Protein AF-A0A6A7KHV7-F1 (afdb_monomer_lite)

pLDDT: mean 88.03, std 18.96, range [23.98, 98.94]

Secondary structure (DSSP, 8-state):
------SSHHHHHHHHHHHHHHHIIIIIHHHHHHHHHHHHHHHHHHHHTT-B-GGGHHHHHHHHHHHHHHHHHHHHHHHHHHHHTTT-THHHHHHHHHHHHHHHHHHHHHHHHHHHHHHHHHHHHHHHHHHHHHTS-----------------------------------PBPPEEEEE-SS--SS-TTTSHHHHHHIIIII--EEEEESS----HHHHTT-SEEEEPPPSSPPPHHHHHHHHHHHHTT-EEEEE---TTT--HHHHHHHHGGGTEEE-SEEEE-SSSBSSSTTSBEE-EE-TTSGGGTT--TT--EE--S--EEE-TT-EEEEE--TT-EEEETTS-EEE-TTS--EEEEEEEETTEEEEEES-SGGGS-TTTTHHHHHHHHHHHHHHHHHHT--

Sequence (407 aa):
MSTKVIEHPRIVINYLLKFYDFRYTMSLRPEFEEQYAQYSEILSELQSYGVDFGSIEDKINEINENVEQIEEYYSKYLEQKSVYWTKYPLVPMANIRKAYFLTKETEEKIKEILPILNATLQEVRELIAQQANQTLPSGNETTPGPSNVTQPSNQTMNQTTTVTENQTQIIVKVVRVLIDASHDQYYNDQRLSGLMTRIKDELGWLVDVNHQESLSKELLSKYDVLIITNPGEDITEQEAQAVKEWVREGGGLLITGDWYRYVYYKSLNRITEEFGIKFNPDELMDDDKNTGRSYFPLIGEFNFDHPATRFLNEDSQLYYNGGTLDISGNAVWIVRGYPTSYAVDSSGKVTKEKGSKPVVAAAVEVENGRIVAYGSSKSLSDDYYGKYIESNWPFLKGVLLWLAGEI

Radius of gyration: 29.19 Å; chains: 1; bounding box: 95×39×86 Å

Foldseek 3Di:
DDDDDDPPVVVVLLVLLVVLCCCCVVPLVVVLVVLVVLLVVLVVVCVVLQADQQLCVVLVVLLVVLVVLLCVLVVQLVVCVVVPSPPPSNNSSVSSVSSRVSSVVSSVSSVQCVLLSVVLSVVSVVVVVVVVVVPDDPDDDDDDDDDDDDDDDDDDDDDPPPPDDPSPRDHDYAAEEEEEQQQVAPCACVFLVVVQCCCCPVVVHHYDYDHHDQQALVVLSSHQEYEAEFGQHARDLRNLVSLLVSQLVAHFYEYEAAELVRGPQVRVCSNPVVQFKGWDSKKKFAPPAADPGRQFGKWQDFDCVAQLCVLPDNPAIATDHFTFMGGDDQKDAGTFHDLRMWMAHPVRDTPGDRRRRTGQWIKGRRNNFIYIYGGGSSLSGCPPVNRSNVSCVSSVVSSVCVRSVVD

Structure (mmCIF, N/CA/C/O backbone):
data_AF-A0A6A7KHV7-F1
#
_entry.id   AF-A0A6A7KHV7-F1
#
loop_
_atom_site.group_PDB
_atom_site.id
_atom_site.type_symbol
_atom_site.label_atom_id
_atom_site.label_alt_id
_atom_site.label_comp_id
_atom_site.label_asym_id
_atom_site.label_entity_id
_atom_site.label_seq_id
_atom_site.pdbx_PDB_ins_code
_atom_site.Cartn_x
_atom_site.Cartn_y
_atom_site.Cartn_z
_atom_site.occupancy
_atom_site.B_iso_or_equiv
_atom_site.auth_seq_id
_atom_site.auth_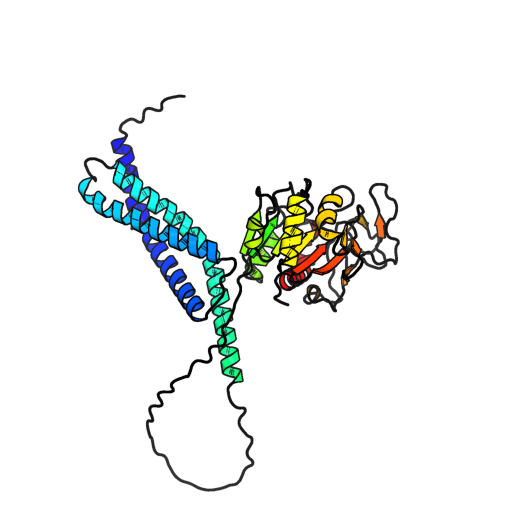comp_id
_atom_site.auth_asym_id
_atom_site.auth_atom_id
_atom_site.pdbx_PDB_model_num
ATOM 1 N N . MET A 1 1 ? 16.510 5.386 42.713 1.00 46.06 1 MET A N 1
ATOM 2 C CA . MET A 1 1 ? 15.169 5.938 42.421 1.00 46.06 1 MET A CA 1
ATOM 3 C C . MET A 1 1 ? 14.902 7.063 43.405 1.00 46.06 1 MET A C 1
ATOM 5 O O . MET A 1 1 ? 14.974 6.822 44.600 1.00 46.06 1 MET A O 1
ATOM 9 N N . SER A 1 2 ? 14.697 8.287 42.921 1.00 53.22 2 SER A N 1
ATOM 10 C CA . SER A 1 2 ? 14.332 9.434 43.761 1.00 53.22 2 SER A CA 1
ATOM 11 C C . SER A 1 2 ? 12.829 9.374 44.036 1.00 53.22 2 SER A C 1
ATOM 13 O O . SER A 1 2 ? 12.028 9.449 43.104 1.00 53.22 2 SER A O 1
ATOM 15 N N . THR A 1 3 ? 12.436 9.176 45.293 1.00 59.12 3 THR A N 1
ATOM 16 C CA . THR A 1 3 ? 11.028 9.177 45.703 1.00 59.12 3 THR A CA 1
ATOM 17 C C . THR A 1 3 ? 10.525 10.619 45.685 1.00 59.12 3 THR A C 1
ATOM 19 O O . THR A 1 3 ? 10.824 11.403 46.583 1.00 59.12 3 THR A O 1
ATOM 22 N N . LYS A 1 4 ? 9.784 10.997 44.640 1.00 66.88 4 LYS A N 1
ATOM 23 C CA . LYS A 1 4 ? 9.174 12.327 44.539 1.00 66.88 4 LYS A CA 1
ATOM 24 C C . LYS A 1 4 ? 8.017 12.418 45.537 1.00 66.88 4 LYS A C 1
ATOM 26 O O . LYS A 1 4 ? 6.949 11.857 45.306 1.00 66.88 4 LYS A O 1
ATOM 31 N N . VAL A 1 5 ? 8.235 13.107 46.654 1.00 67.94 5 VAL A N 1
ATOM 32 C CA . VAL A 1 5 ? 7.174 13.415 47.620 1.00 67.94 5 VAL A CA 1
ATOM 33 C C . VAL A 1 5 ? 6.237 14.437 46.977 1.00 67.94 5 VAL A C 1
ATOM 35 O O . VAL A 1 5 ? 6.648 15.550 46.657 1.00 67.94 5 VAL A O 1
ATOM 38 N N . ILE A 1 6 ? 4.985 14.047 46.740 1.00 61.78 6 ILE A N 1
ATOM 39 C CA . ILE A 1 6 ? 3.932 14.974 46.319 1.00 61.78 6 ILE A CA 1
ATOM 40 C C . ILE A 1 6 ? 3.310 15.534 47.593 1.00 61.78 6 ILE A C 1
ATOM 42 O O . ILE A 1 6 ? 2.591 14.818 48.292 1.00 61.78 6 ILE A O 1
ATOM 46 N N . GLU A 1 7 ? 3.585 16.798 47.909 1.00 64.69 7 GLU A N 1
ATOM 47 C CA . GLU A 1 7 ? 2.869 17.480 48.984 1.00 64.69 7 GLU A CA 1
ATOM 48 C C . GLU A 1 7 ? 1.381 17.609 48.620 1.00 64.69 7 GLU A C 1
ATOM 50 O O . GLU A 1 7 ? 1.015 17.917 47.487 1.00 64.69 7 GLU A O 1
ATOM 55 N N . HIS A 1 8 ? 0.504 17.327 49.585 1.00 74.81 8 HIS A N 1
ATOM 56 C CA . HIS A 1 8 ? -0.955 17.396 49.438 1.00 74.81 8 HIS A CA 1
ATOM 57 C C . HIS A 1 8 ? -1.553 16.581 48.263 1.00 74.81 8 HIS A C 1
ATOM 59 O O . HIS A 1 8 ? -2.331 17.119 47.467 1.00 74.81 8 HIS A O 1
ATOM 65 N N . PRO A 1 9 ? -1.316 15.256 48.179 1.00 78.25 9 PRO A N 1
ATOM 66 C CA . PRO A 1 9 ? -1.773 14.421 47.058 1.00 78.25 9 PRO A CA 1
ATOM 67 C C . PRO A 1 9 ? -3.292 14.486 46.847 1.00 78.25 9 PRO A C 1
ATOM 69 O O . PRO A 1 9 ? -3.781 14.463 45.723 1.00 78.25 9 PRO A O 1
ATOM 72 N N . ARG A 1 10 ? -4.062 14.660 47.925 1.00 79.44 10 ARG A N 1
ATOM 73 C CA . ARG A 1 10 ? -5.518 14.835 47.861 1.00 79.44 10 ARG A CA 1
ATOM 74 C C . ARG A 1 10 ? -5.942 16.128 47.160 1.00 79.44 10 ARG A C 1
ATOM 76 O O . ARG A 1 10 ? -6.943 16.118 46.452 1.00 79.44 10 ARG A O 1
ATOM 83 N N . ILE A 1 11 ? -5.205 17.223 47.354 1.00 82.44 11 ILE A N 1
ATOM 84 C CA . ILE A 1 11 ? -5.472 18.499 46.678 1.00 82.44 11 ILE A CA 1
ATOM 85 C C . ILE A 1 11 ? -5.229 18.330 45.178 1.00 82.44 11 ILE A C 1
ATOM 87 O O . ILE A 1 11 ? -6.095 18.680 44.381 1.00 82.44 11 ILE A O 1
ATOM 91 N N . VAL A 1 12 ? -4.108 17.708 44.803 1.00 84.62 12 VAL A N 1
ATOM 92 C CA . VAL A 1 12 ? -3.784 17.401 43.402 1.00 84.62 12 VAL A CA 1
ATOM 93 C C . VAL A 1 12 ? -4.875 16.540 42.759 1.00 84.62 12 VAL A C 1
ATOM 95 O O . VAL A 1 12 ? -5.385 16.891 41.698 1.00 84.62 12 VAL A O 1
ATOM 98 N N . ILE A 1 13 ? -5.300 15.457 43.419 1.00 86.81 13 ILE A N 1
ATOM 99 C CA . ILE A 1 13 ? -6.356 14.573 42.900 1.00 86.81 13 ILE A CA 1
ATOM 100 C C . ILE A 1 13 ? -7.691 15.321 42.765 1.00 86.81 13 ILE A C 1
ATOM 102 O O . ILE A 1 13 ? -8.386 15.133 41.773 1.00 86.81 13 ILE A O 1
ATOM 106 N N . ASN A 1 14 ? -8.042 16.200 43.710 1.00 86.44 14 ASN A N 1
ATOM 107 C CA . ASN A 1 14 ? -9.240 17.040 43.605 1.00 86.44 14 ASN A CA 1
ATOM 108 C C . ASN A 1 14 ? -9.188 17.989 42.400 1.00 86.44 14 ASN A C 1
ATOM 110 O O . ASN A 1 14 ? -10.200 18.171 41.726 1.00 86.44 14 ASN A O 1
ATOM 114 N N . TYR A 1 15 ? -8.032 18.597 42.120 1.00 88.25 15 TYR A N 1
ATOM 115 C CA . TYR A 1 15 ? -7.867 19.433 40.930 1.00 88.25 15 TYR A CA 1
ATOM 116 C C . TYR A 1 15 ? -8.007 18.618 39.648 1.00 88.25 15 TYR A C 1
ATOM 118 O O . TYR A 1 15 ? -8.733 19.036 38.752 1.00 88.25 15 TYR A O 1
ATOM 126 N N . LEU A 1 16 ? -7.381 17.441 39.580 1.00 90.75 16 LEU A N 1
ATOM 127 C CA . LEU A 1 16 ? -7.505 16.543 38.430 1.00 90.75 16 LEU A CA 1
ATOM 128 C C . LEU A 1 16 ? -8.948 16.074 38.226 1.00 90.75 16 LEU A C 1
ATOM 130 O O . LEU A 1 16 ? -9.434 16.094 37.103 1.00 90.75 16 LEU A O 1
ATOM 134 N N . LEU A 1 17 ? -9.650 15.709 39.302 1.00 91.06 17 LEU A N 1
ATOM 135 C CA . LEU A 1 17 ? -11.061 15.330 39.258 1.00 91.06 17 LEU A CA 1
ATOM 136 C C . LEU A 1 17 ? -11.915 16.433 38.625 1.00 91.06 17 LEU A C 1
ATOM 138 O O . LEU A 1 17 ? -12.673 16.155 37.703 1.00 91.06 17 LEU A O 1
ATOM 142 N N . LYS A 1 18 ? -11.764 17.681 39.088 1.00 89.81 18 LYS A N 1
ATOM 143 C CA . LYS A 1 18 ? -12.483 18.840 38.533 1.00 89.81 18 LYS A CA 1
ATOM 144 C C . LYS A 1 18 ? -12.080 19.132 37.092 1.00 89.81 18 LYS A C 1
ATOM 146 O O . LYS A 1 18 ? -12.934 19.469 36.283 1.00 89.81 18 LYS A O 1
ATOM 151 N N . PHE A 1 19 ? -10.791 19.012 36.783 1.00 93.19 19 PHE A N 1
ATOM 152 C CA . PHE A 1 19 ? -10.266 19.223 35.441 1.00 93.19 19 PHE A CA 1
ATOM 153 C C . PHE A 1 19 ? -10.886 18.238 34.447 1.00 93.19 19 PHE A C 1
ATOM 155 O O . PHE A 1 19 ? -11.459 18.671 33.453 1.00 93.19 19 PHE A O 1
ATOM 162 N N . TYR A 1 20 ? -10.816 16.933 34.726 1.00 95.19 20 TYR A N 1
ATOM 163 C CA . TYR A 1 20 ? -11.371 15.919 33.832 1.00 95.19 20 TYR A CA 1
ATOM 164 C C . TYR A 1 20 ? -12.895 15.970 33.790 1.00 95.19 20 TYR A C 1
ATOM 166 O O . TYR A 1 20 ? -13.440 15.890 32.702 1.00 95.19 20 TYR A O 1
ATOM 174 N N . ASP A 1 21 ? -13.580 16.182 34.919 1.00 93.81 21 ASP A N 1
ATOM 175 C CA . ASP A 1 21 ? -15.037 16.372 34.931 1.00 93.81 21 ASP A CA 1
ATOM 176 C C . ASP A 1 21 ? -15.464 17.508 34.002 1.00 93.81 21 ASP A C 1
ATOM 178 O O . ASP A 1 21 ? -16.264 17.296 33.097 1.00 93.81 21 ASP A O 1
ATOM 182 N N . PHE A 1 22 ? -14.879 18.695 34.175 1.00 94.56 22 PHE A N 1
ATOM 183 C CA . PHE A 1 22 ? -15.206 19.853 33.354 1.00 94.56 22 PHE A CA 1
ATOM 184 C C . PHE A 1 22 ? -14.883 19.607 31.877 1.00 94.56 22 PHE A C 1
ATOM 186 O O . PHE A 1 22 ? -15.733 19.818 31.020 1.00 94.56 22 PHE A O 1
ATOM 193 N N . ARG A 1 23 ? -13.671 19.131 31.560 1.00 95.75 23 ARG A N 1
ATOM 194 C CA . ARG A 1 23 ? -13.251 18.900 30.166 1.00 95.75 23 ARG A CA 1
ATOM 195 C C . ARG A 1 23 ? -14.054 17.799 29.483 1.00 95.75 23 ARG A C 1
ATOM 197 O O . ARG A 1 23 ? -14.260 17.886 28.278 1.00 95.75 23 ARG A O 1
ATOM 204 N N . TYR A 1 24 ? -14.462 16.779 30.230 1.00 96.94 24 TYR A N 1
ATOM 205 C CA . TYR A 1 24 ? -15.245 15.677 29.700 1.00 96.94 24 TYR A CA 1
ATOM 206 C C . TYR A 1 24 ? -16.698 16.092 29.485 1.00 96.94 24 TYR A C 1
ATOM 208 O O . TYR A 1 24 ? -17.196 16.010 28.374 1.00 96.94 24 TYR A O 1
ATOM 216 N N . THR A 1 25 ? -17.358 16.609 30.520 1.00 95.38 25 THR A N 1
ATOM 217 C CA . THR A 1 25 ? -18.801 16.892 30.476 1.00 95.38 25 THR A CA 1
ATOM 218 C C . THR A 1 25 ? -19.172 18.126 29.659 1.00 95.38 25 THR A C 1
ATOM 220 O O . THR A 1 25 ? -20.249 18.148 29.077 1.00 95.38 25 THR A O 1
ATOM 223 N N . MET A 1 26 ? -18.306 19.143 29.593 1.00 95.00 26 MET A N 1
ATOM 224 C CA . MET A 1 26 ? -18.624 20.407 28.913 1.00 95.00 26 MET A CA 1
ATOM 225 C C . MET A 1 26 ? -18.141 20.482 27.461 1.00 95.00 26 MET A C 1
ATOM 227 O O . MET A 1 26 ? -18.439 21.468 26.797 1.00 95.00 26 MET A O 1
ATOM 231 N N . SER A 1 27 ? -17.339 19.523 26.991 1.00 93.50 27 SER A N 1
ATOM 232 C CA . SER A 1 27 ? -16.751 19.573 25.643 1.00 93.50 27 SER A CA 1
ATOM 233 C C . SER A 1 27 ? -16.612 18.179 25.046 1.00 93.50 27 SER A C 1
ATOM 235 O O . SER A 1 27 ? -17.392 17.835 24.169 1.00 93.50 27 SER A O 1
ATOM 237 N N . LEU A 1 28 ? -15.712 17.336 25.571 1.00 96.88 28 LEU A N 1
ATOM 238 C CA . LEU A 1 28 ? -15.366 16.084 24.885 1.00 96.88 28 LEU A CA 1
ATOM 239 C C . LEU A 1 28 ? -16.559 15.130 24.721 1.00 96.88 28 LEU A C 1
ATOM 241 O O . LEU A 1 28 ? -16.731 14.561 23.654 1.00 96.88 28 LEU A O 1
ATOM 245 N N . ARG A 1 29 ? -17.373 14.932 25.764 1.00 96.31 29 ARG A N 1
ATOM 246 C CA . ARG A 1 29 ? -18.494 13.986 25.708 1.00 96.31 29 ARG A CA 1
ATOM 247 C C . ARG A 1 29 ? -19.618 14.459 24.774 1.00 96.31 29 ARG A C 1
ATOM 249 O O . ARG A 1 29 ? -19.989 13.656 23.932 1.00 96.31 29 ARG A O 1
ATOM 256 N N . PRO A 1 30 ? -20.128 15.707 24.852 1.00 97.12 30 PRO A N 1
ATOM 257 C CA . PRO A 1 30 ? -21.120 16.188 23.885 1.00 97.12 30 PRO A CA 1
ATOM 258 C C . PRO A 1 30 ? -20.649 16.109 22.427 1.00 97.12 30 PRO A C 1
ATOM 260 O O . PRO A 1 30 ? -21.399 15.654 21.572 1.00 97.12 30 PRO A O 1
ATOM 263 N N . GLU A 1 31 ? -19.400 16.508 22.153 1.00 95.50 31 GLU A N 1
ATOM 264 C CA . GLU A 1 31 ? -18.808 16.429 20.808 1.00 95.50 31 GLU A CA 1
ATOM 265 C C . GLU A 1 31 ? -18.714 14.970 20.326 1.00 95.50 31 GLU A C 1
ATOM 267 O O . GLU A 1 31 ? -19.058 14.659 19.187 1.00 95.50 31 GLU A O 1
ATOM 272 N N . PHE A 1 32 ? -18.301 14.059 21.211 1.00 96.88 32 PHE A N 1
ATOM 273 C CA . PHE A 1 32 ? -18.234 12.631 20.918 1.00 96.88 32 PHE A CA 1
ATOM 274 C C . PHE A 1 32 ? -19.614 12.001 20.691 1.00 96.88 32 PHE A C 1
ATOM 276 O O . PHE A 1 32 ? -19.767 11.213 19.766 1.00 96.88 32 PHE A O 1
ATOM 283 N N . GLU A 1 33 ? -20.620 12.339 21.503 1.00 96.19 33 GLU A N 1
ATOM 284 C CA . GLU A 1 33 ? -21.989 11.820 21.361 1.00 96.19 33 GLU A CA 1
ATOM 285 C C . GLU A 1 33 ? -22.597 12.209 20.002 1.00 96.19 33 GLU A C 1
ATOM 287 O O . GLU A 1 33 ? -23.237 11.377 19.362 1.00 96.19 33 GLU A O 1
ATOM 292 N N . GLU A 1 34 ? -22.349 13.434 19.527 1.00 95.12 34 GLU A N 1
ATOM 293 C CA . GLU A 1 34 ? -22.770 13.888 18.195 1.00 95.12 34 GLU A CA 1
ATOM 294 C C . GLU A 1 34 ? -22.072 13.100 17.075 1.00 95.12 34 GLU A C 1
ATOM 296 O O . GLU A 1 34 ? -22.736 12.557 16.188 1.00 95.12 34 GLU A O 1
ATOM 301 N N . GLN A 1 35 ? -20.741 12.974 17.138 1.00 94.44 35 GLN A N 1
ATOM 302 C CA . GLN A 1 35 ? -19.969 12.222 16.142 1.00 94.44 35 GLN A CA 1
ATOM 303 C C . GLN A 1 35 ? -20.341 10.733 16.120 1.00 94.44 35 GLN A C 1
ATOM 305 O O . GLN A 1 35 ? -20.496 10.144 15.049 1.00 94.44 35 GLN A O 1
ATOM 310 N N . TYR A 1 36 ? -20.510 10.117 17.292 1.00 96.06 36 TYR A N 1
ATOM 311 C CA . TYR A 1 36 ? -20.884 8.711 17.409 1.00 96.06 36 TYR A CA 1
ATOM 312 C C . TYR A 1 36 ? -22.307 8.454 16.908 1.00 96.06 36 TYR A C 1
ATOM 314 O O . TYR A 1 36 ? -22.550 7.417 16.291 1.00 96.06 36 TYR A O 1
ATOM 322 N N . ALA A 1 37 ? -23.240 9.391 17.112 1.00 95.88 37 ALA A N 1
ATOM 323 C CA . ALA A 1 37 ? -24.587 9.292 16.554 1.00 95.88 37 ALA A CA 1
ATOM 324 C C . ALA A 1 37 ? -24.560 9.293 15.018 1.00 95.88 37 ALA A C 1
ATOM 326 O O . ALA A 1 37 ? -25.161 8.411 14.407 1.00 95.88 37 ALA A O 1
ATOM 327 N N . GLN A 1 38 ? -23.804 10.213 14.404 1.00 94.81 38 GLN A N 1
ATOM 328 C CA . GLN A 1 38 ? -23.631 10.255 12.948 1.00 94.81 38 GLN A CA 1
ATOM 329 C C . GLN A 1 38 ? -23.011 8.954 12.416 1.00 94.81 38 GLN A C 1
ATOM 331 O O . GLN A 1 38 ? -23.508 8.369 11.455 1.00 94.81 38 GLN A O 1
ATOM 336 N N . TYR A 1 39 ? -21.935 8.491 13.054 1.00 95.44 39 TYR A N 1
ATOM 337 C CA . TYR A 1 39 ? -21.284 7.223 12.730 1.00 95.44 39 TYR A CA 1
ATOM 338 C C . TYR A 1 39 ? -22.258 6.039 12.801 1.00 95.44 39 TYR A C 1
ATOM 340 O O . TYR A 1 39 ? -22.355 5.259 11.855 1.00 95.44 39 TYR A O 1
ATOM 348 N N . SER A 1 40 ? -23.009 5.934 13.898 1.00 94.69 40 SER A N 1
ATOM 349 C CA . SER A 1 40 ? -23.924 4.818 14.153 1.00 94.69 40 SER A CA 1
ATOM 350 C C . SER A 1 40 ? -25.098 4.796 13.175 1.00 94.69 40 SER A C 1
ATOM 352 O O . SER A 1 40 ? -25.530 3.719 12.763 1.00 94.69 40 SER A O 1
ATOM 354 N N . GLU A 1 41 ? -25.607 5.968 12.785 1.00 95.81 41 GLU A N 1
ATOM 355 C CA . GLU A 1 41 ? -26.675 6.099 11.789 1.00 95.81 41 GLU A CA 1
ATOM 356 C C . GLU A 1 41 ? -26.218 5.586 10.418 1.00 95.81 41 GLU A C 1
ATOM 358 O O . GLU A 1 41 ? -26.876 4.724 9.835 1.00 95.81 41 GLU A O 1
ATOM 363 N N . ILE A 1 42 ? -25.052 6.040 9.946 1.00 93.81 42 ILE A N 1
ATOM 364 C CA . ILE A 1 42 ? -24.484 5.609 8.661 1.00 93.81 42 ILE A CA 1
ATOM 365 C C . ILE A 1 42 ? -24.188 4.108 8.676 1.00 93.81 42 ILE A C 1
ATOM 367 O O . ILE A 1 42 ? -24.537 3.404 7.729 1.00 93.81 42 ILE A O 1
ATOM 371 N N . LEU A 1 43 ? -23.564 3.609 9.748 1.00 92.00 43 LEU A N 1
ATOM 372 C CA . LEU A 1 43 ? -23.238 2.191 9.879 1.00 92.00 43 LEU A CA 1
ATOM 373 C C . LEU A 1 43 ? -24.503 1.323 9.828 1.00 92.00 43 LEU A C 1
ATOM 375 O O . LEU A 1 43 ? -24.534 0.328 9.105 1.00 92.00 43 LEU A O 1
ATOM 379 N N . SER A 1 44 ? -25.558 1.730 10.539 1.00 92.19 44 SER A N 1
ATOM 380 C CA . SER A 1 44 ? -26.844 1.022 10.539 1.00 92.19 44 SER A CA 1
ATOM 381 C C . SER A 1 44 ? -27.499 1.028 9.156 1.00 92.19 44 SER A C 1
ATOM 383 O O . SER A 1 44 ? -28.067 0.020 8.734 1.00 92.19 44 SER A O 1
ATOM 385 N N . GLU A 1 45 ? -27.411 2.144 8.425 1.00 91.94 45 GLU A N 1
ATOM 386 C CA . GLU A 1 45 ? -27.940 2.233 7.062 1.00 91.94 45 GLU A CA 1
ATOM 387 C C . GLU A 1 45 ? -27.173 1.303 6.108 1.00 91.94 45 GLU A C 1
ATOM 389 O O . GLU A 1 45 ? -27.790 0.525 5.383 1.00 91.94 45 GLU A O 1
ATOM 394 N N . LEU A 1 46 ? -25.839 1.298 6.157 1.00 88.56 46 LEU A N 1
ATOM 395 C CA . LEU A 1 46 ? -25.003 0.394 5.357 1.00 88.56 46 LEU A CA 1
ATOM 396 C C . LEU A 1 46 ? -25.271 -1.084 5.671 1.00 88.56 46 LEU A C 1
ATOM 398 O O . LEU A 1 46 ? -25.430 -1.893 4.755 1.00 88.56 46 LEU A O 1
ATOM 402 N N . GLN A 1 47 ? -25.395 -1.432 6.955 1.00 88.06 47 GLN A N 1
ATOM 403 C CA . GLN A 1 47 ? -25.780 -2.777 7.394 1.00 88.06 47 GLN A CA 1
ATOM 404 C C . GLN A 1 47 ? -27.139 -3.191 6.821 1.00 88.06 47 GLN A C 1
ATOM 406 O O . GLN A 1 47 ? -27.310 -4.340 6.414 1.00 88.06 47 GLN A O 1
ATOM 411 N N . SER A 1 48 ? -28.091 -2.255 6.725 1.00 87.19 48 SER A N 1
ATOM 412 C CA . SER A 1 48 ? -29.406 -2.520 6.129 1.00 87.19 48 SER A CA 1
ATOM 413 C C . SER A 1 48 ? -29.352 -2.828 4.627 1.00 87.19 48 SER A C 1
ATOM 415 O O . SER A 1 48 ? -30.249 -3.494 4.114 1.00 87.19 48 SER A O 1
ATOM 417 N N . TYR A 1 49 ? -28.287 -2.407 3.933 1.00 85.31 49 TYR A N 1
ATOM 418 C CA . TYR A 1 49 ? -28.034 -2.744 2.529 1.00 85.31 49 TYR A CA 1
ATOM 419 C C . TYR A 1 49 ? -27.210 -4.032 2.342 1.00 85.31 49 TYR A C 1
ATOM 421 O O . TYR A 1 49 ? -27.007 -4.466 1.207 1.00 85.31 49 TYR A O 1
ATOM 429 N N . GLY A 1 50 ? -26.761 -4.668 3.432 1.00 77.94 50 GLY A N 1
ATOM 430 C CA . GLY A 1 50 ? -25.968 -5.899 3.385 1.00 77.94 50 GLY A CA 1
ATOM 431 C C . GLY A 1 50 ? -24.523 -5.695 2.922 1.00 77.94 50 GLY A C 1
ATOM 432 O O . GLY A 1 50 ? -23.949 -6.618 2.342 1.00 77.94 50 GLY A O 1
ATOM 433 N N . VAL A 1 51 ? -23.973 -4.499 3.161 1.00 79.56 51 VAL A N 1
ATOM 434 C CA . VAL A 1 51 ? -22.584 -4.127 2.853 1.00 79.56 51 VAL A CA 1
ATOM 435 C C . VAL A 1 51 ? -21.610 -5.007 3.637 1.00 79.56 51 VAL A C 1
ATOM 437 O O . VAL A 1 51 ? -21.794 -5.226 4.835 1.00 79.56 51 VAL A O 1
ATOM 440 N N . ASP A 1 52 ? -20.572 -5.500 2.959 1.00 77.44 52 ASP A N 1
ATOM 441 C CA . ASP A 1 52 ? -19.494 -6.269 3.578 1.00 77.44 52 ASP A CA 1
ATOM 442 C C . ASP A 1 52 ? -18.377 -5.320 4.012 1.00 77.44 52 ASP A C 1
ATOM 444 O O . ASP A 1 52 ? -17.573 -4.847 3.207 1.00 77.44 52 ASP A O 1
ATOM 448 N N . PHE A 1 53 ? -18.318 -5.038 5.311 1.00 75.44 53 PHE A N 1
ATOM 449 C CA . PHE A 1 53 ? -17.275 -4.185 5.869 1.00 75.44 53 PHE A CA 1
ATOM 450 C C . PHE A 1 53 ? -15.889 -4.837 5.814 1.00 75.44 53 PHE A C 1
ATOM 452 O O . PHE A 1 53 ? -14.901 -4.129 5.995 1.00 75.44 53 PHE A O 1
ATOM 459 N N . GLY A 1 54 ? -15.793 -6.144 5.533 1.00 72.62 54 GLY A N 1
ATOM 460 C CA . GLY A 1 54 ? -14.550 -6.860 5.262 1.00 72.62 54 GLY A CA 1
ATOM 461 C C . GLY A 1 54 ? -13.402 -6.457 6.187 1.00 72.62 54 GLY A C 1
ATOM 462 O O . GLY A 1 54 ? -13.359 -6.811 7.364 1.00 72.62 54 GLY A O 1
ATOM 463 N N . SER A 1 55 ? -12.466 -5.686 5.639 1.00 63.94 55 SER A N 1
ATOM 464 C CA . SER A 1 55 ? -11.212 -5.285 6.277 1.00 63.94 55 SER A CA 1
ATOM 465 C C . SER A 1 55 ? -11.330 -4.174 7.341 1.00 63.94 55 SER A C 1
ATOM 467 O O . SER A 1 55 ? -10.322 -3.875 7.988 1.00 63.94 55 SER A O 1
ATOM 469 N N . ILE A 1 56 ? -12.512 -3.563 7.537 1.00 76.56 56 ILE A N 1
ATOM 470 C CA . ILE A 1 56 ? -12.763 -2.520 8.563 1.00 76.56 56 ILE A CA 1
ATOM 471 C C . ILE A 1 56 ? -13.617 -3.002 9.738 1.00 76.56 56 ILE A C 1
ATOM 473 O O . ILE A 1 56 ? -13.844 -2.254 10.692 1.00 76.56 56 ILE A O 1
ATOM 477 N N . GLU A 1 57 ? -14.077 -4.251 9.681 1.00 83.88 57 GLU A N 1
ATOM 478 C CA . GLU A 1 57 ? -14.890 -4.887 10.719 1.00 83.88 57 GLU A CA 1
ATOM 479 C C . GLU A 1 57 ? -14.159 -4.901 12.077 1.00 83.88 57 GLU A C 1
ATOM 481 O O . GLU A 1 57 ? -14.771 -4.721 13.128 1.00 83.88 57 GLU A O 1
ATOM 486 N N . ASP A 1 58 ? -12.829 -5.039 12.079 1.00 84.75 58 ASP A N 1
ATOM 487 C CA . ASP A 1 58 ? -12.002 -4.968 13.288 1.00 84.75 58 ASP A CA 1
ATOM 488 C C . ASP A 1 58 ? -12.057 -3.582 13.953 1.00 84.75 58 ASP A C 1
ATOM 490 O O . ASP A 1 58 ? -12.272 -3.496 15.163 1.00 84.75 58 ASP A O 1
ATOM 494 N N . LYS A 1 59 ? -11.936 -2.498 13.174 1.00 87.62 59 LYS A N 1
ATOM 495 C CA . LYS A 1 59 ? -12.045 -1.116 13.673 1.00 87.62 59 LYS A CA 1
ATOM 496 C C . LYS A 1 59 ? -13.452 -0.818 14.194 1.00 87.62 59 LYS A C 1
ATOM 498 O O . LYS A 1 59 ? -13.586 -0.168 15.229 1.00 87.62 59 LYS A O 1
ATOM 503 N N . ILE A 1 60 ? -14.491 -1.304 13.510 1.00 90.88 60 ILE A N 1
ATOM 504 C CA . ILE A 1 60 ? -15.889 -1.174 13.955 1.00 90.88 60 ILE A CA 1
ATOM 505 C C . ILE A 1 60 ? -16.079 -1.867 15.310 1.00 90.88 60 ILE A C 1
ATOM 507 O O . ILE A 1 60 ? -16.620 -1.266 16.241 1.00 90.88 60 ILE A O 1
ATOM 511 N N . ASN A 1 61 ? -15.591 -3.103 15.442 1.00 91.88 61 ASN A N 1
ATOM 512 C CA . ASN A 1 61 ? -15.670 -3.865 16.686 1.00 91.88 61 ASN A CA 1
ATOM 513 C C . ASN A 1 61 ? -14.901 -3.186 17.824 1.00 91.88 61 ASN A C 1
ATOM 515 O O . ASN A 1 61 ? -15.441 -3.038 18.917 1.00 91.88 61 ASN A O 1
ATOM 519 N N . GLU A 1 62 ? -13.695 -2.684 17.561 1.00 93.62 62 GLU A N 1
ATOM 520 C CA . GLU A 1 62 ? -12.902 -1.956 18.555 1.00 93.62 62 GLU A CA 1
ATOM 521 C C . GLU A 1 62 ? -13.598 -0.663 19.022 1.00 93.62 62 GLU A C 1
ATOM 523 O O . GLU A 1 62 ? -13.595 -0.347 20.213 1.00 93.62 62 GLU A O 1
ATOM 528 N N . ILE A 1 63 ? -14.243 0.081 18.114 1.00 96.44 63 ILE A N 1
ATOM 529 C CA . ILE A 1 63 ? -15.047 1.259 18.478 1.00 96.44 63 ILE A CA 1
ATOM 530 C C . ILE A 1 63 ? -16.208 0.853 19.388 1.00 96.44 63 ILE A C 1
ATOM 532 O O . ILE A 1 63 ? -16.425 1.501 20.413 1.00 96.44 63 ILE A O 1
ATOM 536 N N . ASN A 1 64 ? -16.928 -0.218 19.050 1.00 94.88 64 ASN A N 1
ATOM 537 C CA . ASN A 1 64 ? -18.052 -0.706 19.851 1.00 94.88 64 ASN A CA 1
ATOM 538 C C . ASN A 1 64 ? -17.598 -1.130 21.260 1.00 94.88 64 ASN A C 1
ATOM 540 O O . ASN A 1 64 ? -18.170 -0.674 22.251 1.00 94.88 64 ASN A O 1
ATOM 544 N N . GLU A 1 65 ? -16.519 -1.911 21.364 1.00 96.69 65 GLU A N 1
ATOM 545 C CA . GLU A 1 65 ? -15.925 -2.320 22.645 1.00 96.69 65 GLU A CA 1
ATOM 546 C C . GLU A 1 65 ? -15.456 -1.119 23.481 1.00 96.69 65 GLU A C 1
ATOM 548 O O . GLU A 1 65 ? -15.626 -1.082 24.707 1.00 96.69 65 GLU A O 1
ATOM 553 N N . ASN A 1 66 ? -14.868 -0.107 22.838 1.00 97.94 66 ASN A N 1
ATOM 554 C CA . ASN A 1 66 ? -14.434 1.100 23.528 1.00 97.94 66 ASN A CA 1
ATOM 555 C C . ASN A 1 66 ? -15.618 1.918 24.050 1.00 97.94 66 ASN A C 1
ATOM 557 O O . ASN A 1 66 ? -15.552 2.416 25.175 1.00 97.94 66 ASN A O 1
ATOM 561 N N . VAL A 1 67 ? -16.702 2.043 23.279 1.00 97.56 67 VAL A N 1
ATOM 562 C CA . VAL A 1 67 ? -17.926 2.749 23.697 1.00 97.56 67 VAL A CA 1
ATOM 563 C C . VAL A 1 67 ? -18.548 2.087 24.924 1.00 97.56 67 VAL A C 1
ATOM 565 O O . VAL A 1 67 ? -18.867 2.783 25.890 1.00 97.56 67 VAL A O 1
ATOM 568 N N . GLU A 1 68 ? -18.639 0.755 24.950 1.00 97.50 68 GLU A N 1
ATOM 569 C CA . GLU A 1 68 ? -19.125 0.019 26.125 1.00 97.50 68 GLU A CA 1
ATOM 570 C C . GLU A 1 68 ? -18.286 0.328 27.376 1.00 97.50 68 GLU A C 1
ATOM 572 O O . GLU A 1 68 ? -18.824 0.654 28.441 1.00 97.50 68 GLU A O 1
ATOM 577 N N . GLN A 1 69 ? -16.957 0.312 27.243 1.00 97.94 69 GLN A N 1
ATOM 578 C CA . GLN A 1 69 ? -16.043 0.644 28.338 1.00 97.94 69 GLN A CA 1
ATOM 579 C C . GLN A 1 69 ? -16.130 2.118 28.766 1.00 97.94 69 GLN A C 1
ATOM 581 O O . GLN A 1 69 ? -16.038 2.422 29.961 1.00 97.94 69 GLN A O 1
ATOM 586 N N . ILE A 1 70 ? -16.300 3.050 27.823 1.00 98.25 70 ILE A N 1
ATOM 587 C CA . ILE A 1 70 ? -16.495 4.479 28.108 1.00 98.25 70 ILE A CA 1
ATOM 588 C C . ILE A 1 70 ? -17.730 4.665 28.991 1.00 98.25 70 ILE A C 1
ATOM 590 O O . ILE A 1 70 ? -17.635 5.319 30.038 1.00 98.25 70 ILE A O 1
ATOM 594 N N . GLU A 1 71 ? -18.856 4.056 28.617 1.00 97.88 71 GLU A N 1
ATOM 595 C CA . GLU A 1 71 ? -20.106 4.146 29.371 1.00 97.88 71 GLU A CA 1
ATOM 596 C C . GLU A 1 71 ? -20.010 3.465 30.738 1.00 97.88 71 GLU A C 1
ATOM 598 O O . GLU A 1 71 ? -20.509 4.003 31.733 1.00 97.88 71 GLU A O 1
ATOM 603 N N . GLU A 1 72 ? -19.289 2.347 30.843 1.00 97.81 72 GLU A N 1
ATOM 604 C CA . GLU A 1 72 ? -19.008 1.698 32.125 1.00 97.81 72 GLU A CA 1
ATOM 605 C C . GLU A 1 72 ? -18.210 2.621 33.064 1.00 97.81 72 GLU A C 1
ATOM 607 O O . GLU A 1 72 ? -18.581 2.827 34.230 1.00 97.81 72 GLU A O 1
ATOM 612 N N . TYR A 1 73 ? -17.113 3.211 32.575 1.00 97.56 73 TYR A N 1
ATOM 613 C CA . TYR A 1 73 ? -16.291 4.127 33.366 1.00 97.56 73 TYR A CA 1
ATOM 614 C C . TYR A 1 73 ? -17.060 5.389 33.753 1.00 97.56 73 TYR A C 1
ATOM 616 O O . TYR A 1 73 ? -16.955 5.844 34.898 1.00 97.56 73 TYR A O 1
ATOM 624 N N . TYR A 1 74 ? -17.841 5.953 32.834 1.00 96.69 74 TYR A N 1
ATOM 625 C CA . TYR A 1 74 ? -18.609 7.158 33.109 1.00 96.69 74 TYR A CA 1
ATOM 626 C C . TYR A 1 74 ? -19.756 6.903 34.095 1.00 96.69 74 TYR A C 1
ATOM 628 O O . TYR A 1 74 ? -19.937 7.682 35.034 1.00 96.69 74 TYR A O 1
ATOM 636 N N . SER A 1 75 ? -20.447 5.769 33.990 1.00 96.06 75 SER A N 1
ATOM 637 C CA . SER A 1 75 ? -21.489 5.368 34.945 1.00 96.06 75 SER A CA 1
ATOM 638 C C . SER A 1 75 ? -20.923 5.206 36.359 1.00 96.06 75 SER A C 1
ATOM 640 O O . SER A 1 75 ? -21.412 5.829 37.307 1.00 96.06 75 SER A O 1
ATOM 642 N N . LYS A 1 76 ? -19.801 4.484 36.506 1.00 94.25 76 LYS A N 1
ATOM 643 C CA . LYS A 1 76 ? -19.085 4.356 37.791 1.00 94.25 76 LYS A CA 1
ATOM 644 C C . LYS A 1 76 ? -18.644 5.707 38.348 1.00 94.25 76 LYS A C 1
ATOM 646 O O . LYS A 1 76 ? -18.626 5.910 39.563 1.00 94.25 76 LYS A O 1
ATOM 651 N N . TYR A 1 77 ? -18.253 6.637 37.478 1.00 93.88 77 TYR A N 1
ATOM 652 C CA . TYR A 1 77 ? -17.938 8.000 37.880 1.00 93.88 77 TYR A CA 1
ATOM 653 C C . TYR A 1 77 ? -19.167 8.726 38.446 1.00 93.88 77 TYR A C 1
ATOM 655 O O . TYR A 1 77 ? -19.070 9.297 39.537 1.00 93.88 77 TYR A O 1
ATOM 663 N N . LEU A 1 78 ? -20.309 8.688 37.751 1.00 92.44 78 LEU A N 1
ATOM 664 C CA . LEU A 1 78 ? -21.543 9.364 38.162 1.00 92.44 78 LEU A CA 1
ATOM 665 C C . LEU A 1 78 ? -22.046 8.874 39.527 1.00 92.44 78 LEU A C 1
ATOM 667 O O . LEU A 1 78 ? -22.359 9.699 40.388 1.00 92.44 78 LEU A O 1
ATOM 671 N N . GLU A 1 79 ? -22.029 7.560 39.767 1.00 90.50 79 GLU A N 1
ATOM 672 C CA . GLU A 1 79 ? -22.407 6.953 41.054 1.00 90.50 79 GLU A CA 1
ATOM 673 C C . GLU A 1 79 ? -2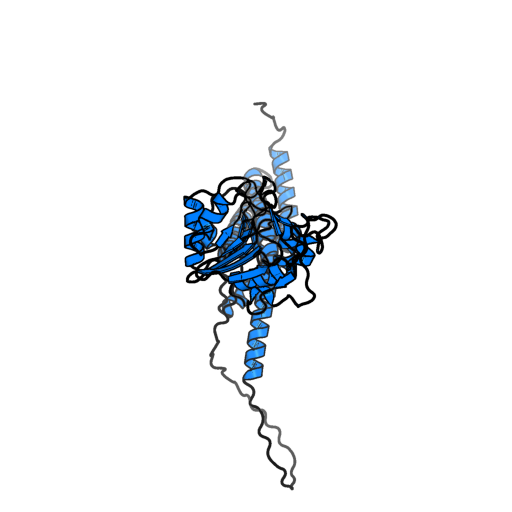1.545 7.455 42.224 1.00 90.50 79 GLU A C 1
ATOM 675 O O . GLU A 1 79 ? -22.008 7.614 43.355 1.00 90.50 79 GLU A O 1
ATOM 680 N N . GLN A 1 80 ? -20.268 7.726 41.957 1.00 86.19 80 GLN A N 1
ATOM 681 C CA . GLN A 1 80 ? -19.269 8.053 42.975 1.00 86.19 80 GLN A CA 1
ATOM 682 C C . GLN A 1 80 ? -19.072 9.561 43.157 1.00 86.19 80 GLN A C 1
ATOM 684 O O . GLN A 1 80 ? -18.569 10.003 44.198 1.00 86.19 80 GLN A O 1
ATOM 689 N N . LYS A 1 81 ? -19.461 10.368 42.163 1.00 79.06 81 LYS A N 1
ATOM 690 C CA . LYS A 1 81 ? -19.248 11.818 42.136 1.00 79.06 81 LYS A CA 1
ATOM 691 C C . LYS A 1 81 ? -19.838 12.484 43.387 1.00 79.06 81 LYS A C 1
ATOM 693 O O . LYS A 1 81 ? -19.135 13.180 44.110 1.00 79.06 81 LYS A O 1
ATOM 698 N N . SER A 1 82 ? -21.092 12.216 43.734 1.00 71.50 82 SER A N 1
ATOM 699 C CA . SER A 1 82 ? -21.750 12.857 44.889 1.00 71.50 82 SER A CA 1
ATOM 700 C C . SER A 1 82 ? -21.145 12.466 46.249 1.00 71.50 82 SER A C 1
ATOM 702 O O . SER A 1 82 ? -21.041 13.302 47.147 1.00 71.50 82 SER A O 1
ATOM 704 N N . VAL A 1 83 ? -20.693 11.217 46.397 1.00 63.22 83 VAL A N 1
ATOM 705 C CA . VAL A 1 83 ? -20.208 10.645 47.667 1.00 63.22 83 VAL A CA 1
ATOM 706 C C . VAL A 1 83 ? -18.791 11.113 48.011 1.00 63.22 83 VAL A C 1
ATOM 708 O O . VAL A 1 83 ? -18.439 11.290 49.181 1.00 63.22 83 VAL A O 1
ATOM 711 N N . TYR A 1 84 ? -17.952 11.325 46.997 1.00 58.47 84 TYR A N 1
ATOM 712 C CA . TYR A 1 84 ? -16.505 11.418 47.186 1.00 58.47 84 TYR A CA 1
ATOM 713 C C . TYR A 1 84 ? -15.882 12.772 46.847 1.00 58.47 84 TYR A C 1
ATOM 715 O O . TYR A 1 84 ? -14.693 12.953 47.125 1.00 58.47 84 TYR A O 1
ATOM 723 N N . TRP A 1 85 ? -16.670 13.742 46.365 1.00 58.84 85 TRP A N 1
ATOM 724 C CA . TRP A 1 85 ? -16.225 15.114 46.065 1.00 58.84 85 TRP A CA 1
ATOM 725 C C . TRP A 1 85 ? -15.576 15.851 47.242 1.00 58.84 85 TRP A C 1
ATOM 727 O O . TRP A 1 85 ? -14.876 16.844 47.043 1.00 58.84 85 TRP A O 1
ATOM 737 N N . THR A 1 86 ? -15.751 15.353 48.468 1.00 57.94 86 THR A N 1
ATOM 738 C CA . THR A 1 86 ? -15.133 15.928 49.662 1.00 57.94 86 THR A CA 1
ATOM 739 C C . THR A 1 86 ? -14.204 14.978 50.411 1.00 57.94 86 THR A C 1
ATOM 741 O O . THR A 1 86 ? -13.365 15.501 51.135 1.00 57.94 86 THR A O 1
ATOM 744 N N . LYS A 1 87 ? -14.257 13.637 50.251 1.00 64.50 87 LYS A N 1
ATOM 745 C CA . LYS A 1 87 ? -13.538 12.679 51.136 1.00 64.50 87 LYS A CA 1
ATOM 746 C C . LYS A 1 87 ? -12.514 11.748 50.458 1.00 64.50 87 LYS A C 1
ATOM 748 O O . LYS A 1 87 ? -11.419 11.623 51.003 1.00 64.50 87 LYS A O 1
ATOM 753 N N . TYR A 1 88 ? -12.799 11.172 49.282 1.00 72.38 88 TYR A N 1
ATOM 754 C CA . TYR A 1 88 ? -11.889 10.228 48.592 1.00 72.38 88 TYR A CA 1
ATOM 755 C C . TYR A 1 88 ? -11.909 10.399 47.059 1.00 72.38 88 TYR A C 1
ATOM 757 O O . TYR A 1 88 ? -12.446 9.557 46.343 1.00 72.38 88 TYR A O 1
ATOM 765 N N . PRO A 1 89 ? -11.295 11.464 46.518 1.00 81.25 89 PRO A N 1
ATOM 766 C CA . PRO A 1 89 ? -11.445 11.828 45.107 1.00 81.25 89 PRO A CA 1
ATOM 767 C C . PRO A 1 89 ? -10.731 10.887 44.123 1.00 81.25 89 PRO A C 1
ATOM 769 O O . PRO A 1 89 ? -10.901 11.032 42.920 1.00 81.25 89 PRO A O 1
ATOM 772 N N . LEU A 1 90 ? -9.930 9.929 44.605 1.00 85.75 90 LEU A N 1
ATOM 773 C CA . LEU A 1 90 ? -9.094 9.072 43.760 1.00 85.75 90 LEU A CA 1
ATOM 774 C C . LEU A 1 90 ? -9.909 8.159 42.839 1.00 85.75 90 LEU A C 1
ATOM 776 O O . LEU A 1 90 ? -9.598 8.074 41.656 1.00 85.75 90 LEU A O 1
ATOM 780 N N . VAL A 1 91 ? -10.939 7.498 43.372 1.00 88.44 91 VAL A N 1
ATOM 781 C CA . VAL A 1 91 ? -11.751 6.533 42.614 1.00 88.44 91 VAL A CA 1
ATOM 782 C C . VAL A 1 91 ? -12.565 7.217 41.505 1.00 88.44 91 VAL A C 1
ATOM 784 O O . VAL A 1 91 ? -12.371 6.848 40.346 1.00 88.44 91 VAL A O 1
ATOM 787 N N . PRO A 1 92 ? -13.375 8.265 41.780 1.00 91.06 92 PRO A N 1
ATOM 788 C CA . PRO A 1 92 ? -14.077 8.966 40.708 1.00 91.06 92 PRO A CA 1
ATOM 789 C C . PRO A 1 92 ? -13.103 9.625 39.722 1.00 91.06 92 PRO A C 1
ATOM 791 O O . PRO A 1 92 ? -13.378 9.626 38.527 1.00 91.06 92 PRO A O 1
ATOM 794 N N . MET A 1 93 ? -11.943 10.125 40.179 1.00 91.50 93 MET A N 1
ATOM 795 C CA . MET A 1 93 ? -10.919 10.690 39.289 1.00 91.50 93 MET A CA 1
ATOM 796 C C . MET A 1 93 ? -10.368 9.642 38.321 1.00 91.50 93 MET A C 1
ATOM 798 O O . MET A 1 93 ? -10.223 9.929 37.137 1.00 91.50 93 MET A O 1
ATOM 802 N N . ALA A 1 94 ? -10.088 8.428 38.800 1.00 92.94 94 ALA A N 1
ATOM 803 C CA . ALA A 1 94 ? -9.605 7.348 37.950 1.00 92.94 94 ALA A CA 1
ATOM 804 C C . ALA A 1 94 ? -10.630 6.982 36.866 1.00 92.94 94 ALA A C 1
ATOM 806 O O . ALA A 1 94 ? -10.254 6.873 35.703 1.00 92.94 94 ALA A O 1
ATOM 807 N N . ASN A 1 95 ? -11.909 6.858 37.230 1.00 95.38 95 ASN A N 1
ATOM 808 C CA . ASN A 1 95 ? -12.978 6.515 36.290 1.00 95.38 95 ASN A CA 1
ATOM 809 C C . ASN A 1 95 ? -13.199 7.606 35.229 1.00 95.38 95 ASN A C 1
ATOM 811 O O . ASN A 1 95 ? -13.124 7.308 34.041 1.00 95.38 95 ASN A O 1
ATOM 815 N N . ILE A 1 96 ? -13.355 8.879 35.622 1.00 95.81 96 ILE A N 1
ATOM 816 C CA . ILE A 1 96 ? -13.543 9.970 34.644 1.00 95.81 96 ILE A CA 1
ATOM 817 C C . ILE A 1 96 ? -12.321 10.157 33.744 1.00 95.81 96 ILE A C 1
ATOM 819 O O . ILE A 1 96 ? -12.456 10.478 32.569 1.00 95.81 96 ILE A O 1
ATOM 823 N N . ARG A 1 97 ? -11.113 9.925 34.273 1.00 96.25 97 ARG A N 1
ATOM 824 C CA . ARG A 1 97 ? -9.880 9.993 33.487 1.00 96.25 97 ARG A CA 1
ATOM 825 C C . ARG A 1 97 ? -9.812 8.865 32.458 1.00 96.25 97 ARG A C 1
ATOM 827 O O . ARG A 1 97 ? -9.406 9.124 31.332 1.00 96.25 97 ARG A O 1
ATOM 834 N N . LYS A 1 98 ? -10.193 7.639 32.830 1.00 97.75 98 LYS A N 1
ATOM 835 C CA . LYS A 1 98 ? -10.258 6.508 31.893 1.00 97.75 98 LYS A CA 1
ATOM 836 C C . LYS A 1 98 ? -11.281 6.762 30.788 1.00 97.75 98 LYS A C 1
ATOM 838 O O . LYS A 1 98 ? -10.905 6.673 29.627 1.00 97.75 98 LYS A O 1
ATOM 843 N N . ALA A 1 99 ? -12.497 7.186 31.146 1.00 98.00 99 ALA A N 1
ATOM 844 C CA . ALA A 1 99 ? -13.515 7.590 30.176 1.00 98.00 99 ALA A CA 1
ATOM 845 C C . ALA A 1 99 ? -12.977 8.675 29.227 1.00 98.00 99 ALA A C 1
ATOM 847 O O . ALA A 1 99 ? -13.076 8.531 28.016 1.00 98.00 99 ALA A O 1
ATOM 848 N N . TYR A 1 100 ? -12.318 9.711 29.760 1.00 98.00 100 TYR A N 1
ATOM 849 C CA . TYR A 1 100 ? -11.747 10.801 28.965 1.00 98.00 100 TYR A CA 1
ATOM 850 C C . TYR A 1 100 ? -10.726 10.334 27.917 1.00 98.00 100 TYR A C 1
ATOM 852 O O . TYR A 1 100 ? -10.828 10.724 26.758 1.00 98.00 100 TYR A O 1
ATOM 860 N N . PHE A 1 101 ? -9.723 9.538 28.306 1.00 97.94 101 PHE A N 1
ATOM 861 C CA . PHE A 1 101 ? -8.682 9.109 27.363 1.00 97.94 101 PHE A CA 1
ATOM 862 C C . PHE A 1 101 ? -9.205 8.096 26.347 1.00 97.94 101 PHE A C 1
ATOM 864 O O . PHE A 1 101 ? -8.894 8.241 25.169 1.00 97.94 101 PHE A O 1
ATOM 871 N N . LEU A 1 102 ? -10.043 7.152 26.781 1.00 98.12 102 LEU A N 1
ATOM 872 C CA . LEU A 1 102 ? -10.644 6.176 25.876 1.00 98.12 102 LEU A CA 1
ATOM 873 C C . LEU A 1 102 ? -11.607 6.843 24.882 1.00 98.12 102 LEU A C 1
ATOM 875 O O . LEU A 1 102 ? -11.616 6.494 23.708 1.00 98.12 102 LEU A O 1
ATOM 879 N N . THR A 1 103 ? -12.347 7.873 25.313 1.00 98.38 103 THR A N 1
ATOM 880 C CA . THR A 1 103 ? -13.198 8.674 24.413 1.00 98.38 103 THR A CA 1
ATOM 881 C C . THR A 1 103 ? -12.368 9.359 23.335 1.00 98.38 103 THR A C 1
ATOM 883 O O . THR A 1 103 ? -12.732 9.284 22.172 1.00 98.38 103 THR A O 1
ATOM 886 N N . LYS A 1 104 ? -11.225 9.968 23.680 1.00 97.44 104 LYS A N 1
ATOM 887 C CA . LYS A 1 104 ? -10.338 10.576 22.674 1.00 97.44 104 LYS A CA 1
ATOM 888 C C . LYS A 1 104 ? -9.806 9.570 21.664 1.00 97.44 104 LYS A C 1
ATOM 890 O O . LYS A 1 104 ? -9.778 9.854 20.478 1.00 97.44 104 LYS A O 1
ATOM 895 N N . GLU A 1 105 ? -9.350 8.422 22.147 1.00 96.50 105 GLU A N 1
ATOM 896 C CA . GLU A 1 105 ? -8.856 7.351 21.284 1.00 96.50 105 GLU A CA 1
ATOM 897 C C . GLU A 1 105 ? -9.945 6.863 20.321 1.00 96.50 105 GLU A C 1
ATOM 899 O O . GLU A 1 105 ? -9.699 6.702 19.130 1.00 96.50 105 GLU A O 1
ATOM 904 N N . THR A 1 106 ? -11.169 6.711 20.825 1.00 97.50 106 THR A N 1
ATOM 905 C CA . THR A 1 106 ? -12.329 6.296 20.027 1.00 97.50 106 THR A CA 1
ATOM 906 C C . THR A 1 106 ? -12.756 7.375 19.031 1.00 97.50 106 THR A C 1
ATOM 908 O O . THR A 1 106 ? -13.091 7.053 17.898 1.00 97.50 106 THR A O 1
ATOM 911 N N . GLU A 1 107 ? -12.695 8.654 19.413 1.00 96.12 107 GLU A N 1
ATOM 912 C CA . GLU A 1 107 ? -12.986 9.795 18.535 1.00 96.12 107 GLU A CA 1
ATOM 913 C C . GLU A 1 107 ? -12.065 9.808 17.305 1.00 96.12 107 GLU A C 1
ATOM 915 O O . GLU A 1 107 ? -12.526 9.988 16.180 1.00 96.12 107 GLU A O 1
ATOM 920 N N . GLU A 1 108 ? -10.766 9.562 17.496 1.00 93.19 108 GLU A N 1
ATOM 921 C CA . GLU A 1 108 ? -9.806 9.491 16.388 1.00 93.19 108 GLU A CA 1
ATOM 922 C C . GLU A 1 108 ? -10.089 8.301 15.458 1.00 93.19 108 GLU A C 1
ATOM 924 O O . GLU A 1 108 ? -10.036 8.456 14.239 1.00 93.19 108 GLU A O 1
ATOM 929 N N . LYS A 1 109 ? -10.478 7.141 16.008 1.00 92.75 109 LYS A N 1
ATOM 930 C CA . LYS A 1 109 ? -10.883 5.973 15.206 1.00 92.75 109 LYS A CA 1
ATOM 931 C C . LYS A 1 109 ? -12.150 6.244 14.393 1.00 92.75 109 LYS A C 1
ATOM 933 O O . LYS A 1 109 ? -12.199 5.908 13.214 1.00 92.75 109 LYS A O 1
ATOM 938 N N . ILE A 1 110 ? -13.156 6.894 14.986 1.00 94.62 110 ILE A N 1
ATOM 939 C CA . ILE A 1 110 ? -14.378 7.288 14.268 1.00 94.62 110 ILE A CA 1
ATOM 940 C C . ILE A 1 110 ? -14.033 8.258 13.135 1.00 94.62 110 ILE A C 1
ATOM 942 O O . ILE A 1 110 ? -14.478 8.054 12.008 1.00 94.62 110 ILE A O 1
ATOM 946 N N . LYS A 1 111 ? -13.211 9.284 13.393 1.00 91.44 111 LYS A N 1
ATOM 947 C CA . LYS A 1 111 ? -12.777 10.245 12.363 1.00 91.44 111 LYS A CA 1
ATOM 948 C C . LYS A 1 111 ? -12.046 9.585 11.198 1.00 91.44 111 LYS A C 1
ATOM 950 O O . LYS A 1 111 ? -12.159 10.071 10.076 1.00 91.44 111 LYS A O 1
ATOM 955 N N . GLU A 1 112 ? -11.310 8.510 11.456 1.00 87.25 112 GLU A N 1
ATOM 956 C CA . GLU A 1 112 ? -10.604 7.752 10.424 1.00 87.25 112 GLU A CA 1
ATOM 957 C C . GLU A 1 112 ? -11.574 7.048 9.462 1.00 87.25 112 GLU A C 1
ATOM 959 O O . GLU A 1 112 ? -11.397 7.129 8.248 1.00 87.25 112 GLU A O 1
ATOM 964 N N . ILE A 1 113 ? -12.614 6.388 9.984 1.00 89.06 113 ILE A N 1
ATOM 965 C CA . ILE A 1 113 ? -13.508 5.546 9.169 1.00 89.06 113 ILE A CA 1
ATOM 966 C C . ILE A 1 113 ? -14.772 6.264 8.684 1.00 89.06 113 ILE A C 1
ATOM 968 O O . ILE A 1 113 ? -15.365 5.862 7.686 1.00 89.06 113 ILE A O 1
ATOM 972 N N . LEU A 1 114 ? -15.197 7.346 9.342 1.00 90.06 114 LEU A N 1
ATOM 973 C CA . LEU A 1 114 ? -16.426 8.069 9.002 1.00 90.06 114 LEU A CA 1
ATOM 974 C C . LEU A 1 114 ? -16.461 8.584 7.547 1.00 90.06 114 LEU A C 1
ATOM 976 O O . LEU A 1 114 ? -17.510 8.451 6.910 1.00 90.06 114 LEU A O 1
ATOM 980 N N . PRO A 1 115 ? -15.375 9.138 6.966 1.00 88.62 115 PRO A N 1
ATOM 981 C CA . PRO A 1 115 ? -15.364 9.523 5.553 1.00 88.62 115 PRO A CA 1
ATOM 982 C C . PRO A 1 115 ? -15.592 8.334 4.612 1.00 88.62 115 PRO A C 1
ATOM 984 O O . PRO A 1 115 ? -16.292 8.467 3.612 1.00 88.62 115 PRO A O 1
ATOM 987 N N . ILE A 1 116 ? -15.060 7.165 4.970 1.00 84.94 116 ILE A N 1
ATOM 988 C CA . ILE A 1 116 ? -15.155 5.935 4.177 1.00 84.94 116 ILE A CA 1
ATOM 989 C C . ILE A 1 116 ? -16.580 5.405 4.200 1.00 84.94 116 ILE A C 1
ATOM 991 O O . ILE A 1 116 ? -17.145 5.104 3.153 1.00 84.94 116 ILE A O 1
ATOM 995 N N . LEU A 1 117 ? -17.199 5.367 5.380 1.00 88.50 117 LEU A N 1
ATOM 996 C CA . LEU A 1 117 ? -18.598 4.976 5.516 1.00 88.50 117 LEU A CA 1
ATOM 997 C C . LEU A 1 117 ? -19.523 5.921 4.734 1.00 88.50 117 LEU A C 1
ATOM 999 O O . LEU A 1 117 ? -20.441 5.462 4.063 1.00 88.50 117 LEU A O 1
ATOM 1003 N N . ASN A 1 118 ? -19.257 7.232 4.747 1.00 89.56 118 ASN A N 1
ATOM 1004 C CA . ASN A 1 118 ? -20.019 8.187 3.937 1.00 89.56 118 ASN A CA 1
ATOM 1005 C C . ASN A 1 118 ? -19.858 7.943 2.429 1.00 89.56 118 ASN A C 1
ATOM 1007 O O . ASN A 1 118 ? -20.855 7.947 1.709 1.00 89.56 118 ASN A O 1
ATOM 1011 N N . ALA A 1 119 ? -18.628 7.725 1.953 1.00 85.50 119 ALA A N 1
ATOM 1012 C CA . ALA A 1 119 ? -18.360 7.438 0.544 1.00 85.50 119 ALA A CA 1
ATOM 1013 C C . ALA A 1 119 ? -19.033 6.129 0.102 1.00 85.50 119 ALA A C 1
ATOM 1015 O O . ALA A 1 119 ? -19.740 6.108 -0.903 1.00 85.50 119 ALA A O 1
ATOM 1016 N N . THR A 1 120 ? -18.910 5.082 0.921 1.00 84.44 120 THR A N 1
ATOM 1017 C CA . THR A 1 120 ? -19.576 3.784 0.732 1.00 84.44 120 THR A CA 1
ATOM 1018 C C . THR A 1 120 ? -21.091 3.967 0.654 1.00 84.44 120 THR A C 1
ATOM 1020 O O . THR A 1 120 ? -21.751 3.441 -0.237 1.00 84.44 120 THR A O 1
ATOM 1023 N N . LEU A 1 121 ? -21.671 4.760 1.559 1.00 88.25 121 LEU A N 1
ATOM 1024 C CA . LEU A 1 121 ? -23.112 5.000 1.579 1.00 88.25 121 LEU A CA 1
ATOM 1025 C C . LEU A 1 121 ? -23.582 5.747 0.332 1.00 88.25 121 LEU A C 1
ATOM 1027 O O . LEU A 1 121 ? -24.648 5.448 -0.210 1.00 88.25 121 LEU A O 1
ATOM 1031 N N . GLN A 1 122 ? -22.794 6.714 -0.133 1.00 88.75 122 GLN A N 1
ATOM 1032 C CA . GLN A 1 122 ? -23.074 7.412 -1.378 1.00 88.75 122 GLN A CA 1
ATOM 1033 C C . GLN A 1 122 ? -23.043 6.447 -2.570 1.00 88.75 122 GLN A C 1
ATOM 1035 O O . GLN A 1 122 ? -23.987 6.446 -3.357 1.00 88.75 122 GLN A O 1
ATOM 1040 N N . GLU A 1 123 ? -22.023 5.596 -2.667 1.00 84.38 123 GLU A N 1
ATOM 1041 C CA . GLU A 1 123 ? -21.904 4.590 -3.725 1.00 84.38 123 GLU A CA 1
ATOM 1042 C C . GLU A 1 123 ? -23.101 3.632 -3.734 1.00 84.38 123 GLU A C 1
ATOM 1044 O O . GLU A 1 123 ? -23.748 3.450 -4.767 1.00 84.38 123 GLU A O 1
ATOM 1049 N N . VAL A 1 124 ? -23.472 3.085 -2.573 1.00 85.31 124 VAL A N 1
ATOM 1050 C CA . VAL A 1 124 ? -24.646 2.211 -2.444 1.00 85.31 124 VAL A CA 1
ATOM 1051 C C . VAL A 1 124 ? -25.910 2.921 -2.929 1.00 85.31 124 VAL A C 1
ATOM 1053 O O . VAL A 1 124 ? -26.681 2.363 -3.712 1.00 85.31 124 VAL A O 1
ATOM 1056 N N . ARG A 1 125 ? -26.124 4.177 -2.518 1.00 87.44 125 ARG A N 1
ATOM 1057 C CA . ARG A 1 125 ? -27.286 4.972 -2.946 1.00 87.44 125 ARG A CA 1
ATOM 1058 C C . ARG A 1 125 ? -27.287 5.228 -4.454 1.00 87.44 125 ARG A C 1
ATOM 1060 O O . ARG A 1 125 ? -28.349 5.171 -5.076 1.00 87.44 125 ARG A O 1
ATOM 1067 N N . GLU A 1 126 ? -26.126 5.478 -5.053 1.00 86.50 126 GLU A N 1
ATOM 1068 C CA . GLU A 1 126 ? -25.980 5.647 -6.501 1.00 86.50 126 GLU A CA 1
ATOM 1069 C C . GLU A 1 126 ? -26.291 4.348 -7.257 1.00 86.50 126 GLU A C 1
ATOM 1071 O O . GLU A 1 126 ? -27.045 4.379 -8.233 1.00 86.50 126 GLU A O 1
ATOM 1076 N N . LEU A 1 127 ? -25.808 3.199 -6.776 1.00 83.25 127 LEU A N 1
ATOM 1077 C CA . LEU A 1 127 ? -26.111 1.884 -7.348 1.00 83.25 127 LEU A CA 1
ATOM 1078 C C . LEU A 1 127 ? -27.613 1.569 -7.288 1.00 83.25 127 LEU A C 1
ATOM 1080 O O . LEU A 1 127 ? -28.199 1.151 -8.292 1.00 83.25 127 LEU A O 1
ATOM 1084 N N . ILE A 1 128 ? -28.267 1.838 -6.153 1.00 83.81 128 ILE A N 1
ATOM 1085 C CA . ILE A 1 128 ? -29.725 1.682 -6.006 1.00 83.81 128 ILE A CA 1
ATOM 1086 C C . ILE A 1 128 ? -30.466 2.589 -6.999 1.00 83.81 128 ILE A C 1
ATOM 1088 O O . ILE A 1 128 ? -31.395 2.145 -7.679 1.00 83.81 128 ILE A O 1
ATOM 1092 N N . ALA A 1 129 ? -30.049 3.853 -7.128 1.00 83.62 129 ALA A N 1
ATOM 1093 C CA . ALA A 1 129 ? -30.670 4.804 -8.049 1.00 83.62 129 ALA A CA 1
ATOM 1094 C C . ALA A 1 129 ? -30.521 4.379 -9.522 1.00 83.62 129 ALA A C 1
ATOM 1096 O O . ALA A 1 129 ? -31.460 4.521 -10.312 1.00 83.62 129 ALA A O 1
ATOM 1097 N N . GLN A 1 130 ? -29.370 3.818 -9.900 1.00 81.12 130 GLN A N 1
ATOM 1098 C CA . GLN A 1 130 ? -29.141 3.284 -11.244 1.00 81.12 130 GLN A CA 1
ATOM 1099 C C . GLN A 1 130 ? -30.051 2.083 -11.542 1.00 81.12 130 GLN A C 1
ATOM 1101 O O . GLN A 1 130 ? -30.661 2.033 -12.614 1.00 81.12 130 GLN A O 1
ATOM 1106 N N . GLN A 1 131 ? -30.217 1.161 -10.589 1.00 77.56 131 GLN A N 1
ATOM 1107 C CA . GLN A 1 131 ? -31.117 0.007 -10.729 1.00 77.56 131 GLN A CA 1
ATOM 1108 C C . GLN A 1 131 ? -32.594 0.431 -10.849 1.00 77.56 131 GLN A C 1
ATOM 1110 O O . GLN A 1 131 ? -33.345 -0.121 -11.661 1.00 77.56 131 GLN A O 1
ATOM 1115 N N . ALA A 1 132 ? -33.010 1.459 -10.105 1.00 75.25 132 ALA A N 1
ATOM 1116 C CA . ALA A 1 132 ? -34.359 2.022 -10.193 1.00 75.25 132 ALA A CA 1
ATOM 1117 C C . ALA A 1 132 ? -34.639 2.692 -11.555 1.00 75.25 132 ALA A C 1
ATOM 1119 O O . ALA A 1 132 ? -35.742 2.590 -12.090 1.00 75.25 132 ALA A O 1
ATOM 1120 N N . ASN A 1 133 ? -33.637 3.334 -12.163 1.00 66.19 133 ASN A N 1
ATOM 1121 C CA . ASN A 1 133 ? -33.787 3.963 -13.479 1.00 66.19 133 ASN A CA 1
ATOM 1122 C C . ASN A 1 133 ? -33.792 2.953 -14.641 1.00 66.19 133 ASN A C 1
ATOM 1124 O O . ASN A 1 133 ? -34.406 3.220 -15.672 1.00 66.19 133 ASN A O 1
ATOM 1128 N N . GLN A 1 134 ? -33.152 1.788 -14.488 1.00 57.09 134 GLN A N 1
ATOM 1129 C CA . GLN A 1 134 ? -33.164 0.718 -15.498 1.00 57.09 134 GLN A CA 1
ATOM 1130 C C . GLN A 1 134 ? -34.471 -0.096 -15.519 1.00 57.09 134 GLN A C 1
ATOM 1132 O O . GLN A 1 134 ? -34.753 -0.779 -16.503 1.00 57.09 134 GLN A O 1
ATOM 1137 N N . THR A 1 135 ? -35.289 -0.021 -14.465 1.00 50.47 135 THR A N 1
ATOM 1138 C CA . THR A 1 135 ? -36.544 -0.784 -14.323 1.00 50.47 135 THR A CA 1
ATOM 1139 C C . THR A 1 135 ? -37.800 -0.029 -14.785 1.00 50.47 135 THR A C 1
ATOM 1141 O O . THR A 1 135 ? -38.897 -0.592 -14.773 1.00 50.47 135 THR A O 1
ATOM 1144 N N . LEU A 1 136 ? -37.671 1.213 -15.268 1.00 39.09 136 LEU A N 1
ATOM 1145 C CA . LEU A 1 136 ? -38.770 1.955 -15.898 1.00 39.09 136 LEU A CA 1
ATOM 1146 C C . LEU A 1 136 ? -39.002 1.451 -17.341 1.00 39.09 136 LEU A C 1
ATOM 1148 O O . LEU A 1 136 ? -38.060 1.446 -18.137 1.00 39.09 136 LEU A O 1
ATOM 1152 N N . PRO A 1 137 ? -40.229 1.047 -17.735 1.00 41.94 137 PRO A N 1
ATOM 1153 C CA . PRO A 1 137 ? -40.474 0.575 -19.090 1.00 41.94 137 PRO A CA 1
ATOM 1154 C C . PRO A 1 137 ? -40.279 1.706 -20.103 1.00 41.94 137 PRO A C 1
ATOM 1156 O O . PRO A 1 137 ? -40.901 2.764 -19.998 1.00 41.94 137 PRO A O 1
ATOM 1159 N N . SER A 1 138 ? -39.458 1.443 -21.124 1.00 36.44 138 SER A N 1
ATOM 1160 C CA . SER A 1 138 ? -39.410 2.234 -22.353 1.00 36.44 138 SER A CA 1
ATOM 1161 C C . SER A 1 138 ? -40.823 2.279 -22.949 1.00 36.44 138 SER A C 1
ATOM 1163 O O . SER A 1 138 ? -41.377 1.256 -23.353 1.00 36.44 138 SER A O 1
ATOM 1165 N N . GLY A 1 139 ? -41.456 3.451 -22.885 1.00 36.72 139 GLY A N 1
ATOM 1166 C CA . GLY A 1 139 ? -42.830 3.654 -23.328 1.00 36.72 139 GLY A CA 1
ATOM 1167 C C . GLY A 1 139 ? -42.969 3.416 -24.829 1.00 36.72 139 GLY A C 1
ATOM 1168 O O . GLY A 1 139 ? -42.282 4.046 -25.627 1.00 36.72 139 GLY A O 1
ATOM 1169 N N . ASN A 1 140 ? -43.884 2.515 -25.187 1.00 37.09 140 ASN A N 1
ATOM 1170 C CA . ASN A 1 140 ? -44.310 2.236 -26.554 1.00 37.09 140 ASN A CA 1
ATOM 1171 C C . ASN A 1 140 ? -44.648 3.524 -27.324 1.00 37.09 140 ASN A C 1
ATOM 1173 O O . ASN A 1 140 ? -45.563 4.259 -26.948 1.00 37.09 140 ASN A O 1
ATOM 1177 N N . GLU A 1 141 ? -43.989 3.732 -28.462 1.00 35.88 141 GLU A N 1
ATOM 1178 C CA . GLU A 1 141 ? -44.494 4.608 -29.514 1.00 35.88 141 GLU A CA 1
ATOM 1179 C C . GLU A 1 141 ? -45.762 3.983 -30.115 1.00 35.88 141 GLU A C 1
ATOM 1181 O O . GLU A 1 141 ? -45.711 2.965 -30.805 1.00 35.88 141 GLU A O 1
ATOM 1186 N N . THR A 1 142 ? -46.923 4.593 -29.872 1.00 35.56 142 THR A N 1
ATOM 1187 C CA . THR A 1 142 ? -48.133 4.333 -30.664 1.00 35.56 142 THR A CA 1
ATOM 1188 C C . THR A 1 142 ? -48.455 5.526 -31.554 1.00 35.56 142 THR A C 1
ATOM 1190 O O . THR A 1 142 ? -48.567 6.662 -31.098 1.00 35.56 142 THR A O 1
ATOM 1193 N N . THR A 1 143 ? -48.621 5.214 -32.838 1.00 32.62 143 THR A N 1
ATOM 1194 C CA . THR A 1 143 ? -49.069 6.047 -33.963 1.00 32.62 143 THR A CA 1
ATOM 1195 C C . THR A 1 143 ? -50.341 6.872 -33.697 1.00 32.62 143 THR A C 1
ATOM 1197 O O . THR A 1 143 ? -51.190 6.437 -32.916 1.00 32.62 143 THR A O 1
ATOM 1200 N N . PRO A 1 144 ? -50.555 8.004 -34.403 1.00 34.22 144 PRO A N 1
ATOM 1201 C CA . PRO A 1 144 ? -51.667 8.911 -34.140 1.00 34.22 144 PRO A CA 1
ATOM 1202 C C . PRO A 1 144 ? -52.944 8.530 -34.908 1.00 34.22 144 PRO A C 1
ATOM 1204 O O . PRO A 1 144 ? -52.928 8.359 -36.126 1.00 34.22 144 PRO A O 1
ATOM 1207 N N . GLY A 1 145 ? -54.074 8.485 -34.197 1.00 27.03 145 GLY A N 1
ATOM 1208 C CA . GLY A 1 145 ? -55.432 8.465 -34.752 1.00 27.03 145 GLY A CA 1
ATOM 1209 C C . GLY A 1 145 ? -56.328 9.455 -33.985 1.00 27.03 145 GLY A C 1
ATOM 1210 O O . GLY A 1 145 ? -56.175 9.553 -32.766 1.00 27.03 145 GLY A O 1
ATOM 1211 N N . PRO A 1 146 ? -57.213 10.233 -34.642 1.00 39.03 146 PRO A N 1
ATOM 1212 C CA . PRO A 1 146 ? -57.827 11.405 -34.017 1.00 39.03 146 PRO A CA 1
ATOM 1213 C C . PRO A 1 146 ? -59.232 11.171 -33.419 1.00 39.03 146 PRO A C 1
ATOM 1215 O O . PRO A 1 146 ? -59.993 10.326 -33.885 1.00 39.03 146 PRO A O 1
ATOM 1218 N N . SER A 1 147 ? -59.567 12.059 -32.468 1.00 28.38 147 SER A N 1
ATOM 1219 C CA . SER A 1 147 ? -60.908 12.552 -32.073 1.00 28.38 147 SER A CA 1
ATOM 1220 C C . SER A 1 147 ? -61.771 11.735 -31.089 1.00 28.38 147 SER A C 1
ATOM 1222 O O . SER A 1 147 ? -62.443 10.793 -31.486 1.00 28.38 147 SER A O 1
ATOM 1224 N N . ASN A 1 148 ? -61.906 12.190 -29.828 1.00 27.75 148 ASN A N 1
ATOM 1225 C CA . ASN A 1 148 ? -62.981 13.097 -29.346 1.00 27.75 148 ASN A CA 1
ATOM 1226 C C . ASN A 1 148 ? -63.120 13.127 -27.796 1.00 27.75 148 ASN A C 1
ATOM 1228 O O . ASN A 1 148 ? -63.229 12.092 -27.157 1.00 27.75 148 ASN A O 1
ATOM 1232 N N . VAL A 1 149 ? -63.163 14.355 -27.251 1.00 30.64 149 VAL A N 1
ATOM 1233 C CA . VAL A 1 149 ? -63.921 14.915 -26.096 1.00 30.64 149 VAL A CA 1
ATOM 1234 C C . VAL A 1 149 ? -64.410 13.969 -24.971 1.00 30.64 149 VAL A C 1
ATOM 1236 O O . VAL A 1 149 ? -65.240 13.108 -25.232 1.00 30.64 149 VAL A O 1
ATOM 1239 N N . THR A 1 150 ? -64.045 14.222 -23.694 1.00 26.80 150 THR A N 1
ATOM 1240 C CA . THR A 1 150 ? -64.881 14.806 -22.593 1.00 26.80 150 THR A CA 1
ATOM 1241 C C . THR A 1 150 ? -64.077 14.909 -21.264 1.00 26.80 150 THR A C 1
ATOM 1243 O O . THR A 1 150 ? -63.088 14.216 -21.070 1.00 26.80 150 THR A O 1
ATOM 1246 N N . GLN A 1 151 ? -64.497 15.841 -20.400 1.00 29.25 151 GLN A N 1
ATOM 1247 C CA . GLN A 1 151 ? -63.941 16.403 -19.148 1.00 29.25 151 GLN A CA 1
ATOM 1248 C C . GLN A 1 151 ? -63.803 15.458 -17.904 1.00 29.25 151 GLN A C 1
ATOM 1250 O O . GLN A 1 151 ? -64.157 14.287 -17.999 1.00 29.25 151 GLN A O 1
ATOM 1255 N N . PRO A 1 152 ? -63.271 15.937 -16.742 1.00 35.06 152 PRO A N 1
ATOM 1256 C CA . PRO A 1 152 ? -62.439 15.168 -15.809 1.00 35.06 152 PRO A CA 1
ATOM 1257 C C . PRO A 1 152 ? -63.195 14.555 -14.622 1.00 35.06 152 PRO A C 1
ATOM 1259 O O . PRO A 1 152 ? -64.219 15.071 -14.178 1.00 35.06 152 PRO A O 1
ATOM 1262 N N . SER A 1 153 ? -62.604 13.528 -14.008 1.00 24.73 153 SER A N 1
ATOM 1263 C CA . SER A 1 153 ? -62.994 13.062 -12.676 1.00 24.73 153 SER A CA 1
ATOM 1264 C C . SER A 1 153 ? -61.767 12.772 -11.816 1.00 24.73 153 SER A C 1
ATOM 1266 O O . SER A 1 153 ? -61.004 11.848 -12.091 1.00 24.73 153 SER A O 1
ATOM 1268 N N . ASN A 1 154 ? -61.624 13.563 -10.751 1.00 31.73 154 ASN A N 1
ATOM 1269 C CA . ASN A 1 154 ? -60.813 13.249 -9.582 1.00 31.73 154 ASN A CA 1
ATOM 1270 C C . ASN A 1 154 ? -61.264 11.910 -8.992 1.00 31.73 154 ASN A C 1
ATOM 1272 O O . ASN A 1 154 ? -62.401 11.801 -8.530 1.00 31.73 154 ASN A O 1
ATOM 1276 N N . GLN A 1 155 ? -60.358 10.941 -8.921 1.00 28.36 155 GLN A N 1
ATOM 1277 C CA . GLN A 1 155 ? -60.433 9.878 -7.928 1.00 28.36 155 GLN A CA 1
ATOM 1278 C C . GLN A 1 155 ? -59.057 9.663 -7.311 1.00 28.36 155 GLN A C 1
ATOM 1280 O O . GLN A 1 155 ? -58.113 9.210 -7.949 1.00 28.36 155 GLN A O 1
ATOM 1285 N N . THR A 1 156 ? -58.986 10.010 -6.031 1.00 31.02 156 THR A N 1
ATOM 1286 C CA . THR A 1 156 ? -58.023 9.503 -5.066 1.00 31.02 156 THR A CA 1
ATOM 1287 C C . THR A 1 156 ? -58.064 7.975 -5.091 1.00 31.02 156 THR A C 1
ATOM 1289 O O . THR A 1 156 ? -59.084 7.383 -4.742 1.00 31.02 156 THR A O 1
ATOM 1292 N N . MET A 1 157 ? -56.962 7.332 -5.468 1.00 23.98 157 MET A N 1
ATOM 1293 C CA . MET A 1 157 ? -56.715 5.931 -5.144 1.00 23.98 157 MET A CA 1
ATOM 1294 C C . MET A 1 157 ? -55.396 5.835 -4.395 1.00 23.98 157 MET A C 1
ATOM 1296 O O . MET A 1 157 ? -54.318 6.013 -4.953 1.00 23.98 157 MET A O 1
ATOM 1300 N N . ASN A 1 158 ? -55.531 5.541 -3.104 1.00 31.36 158 ASN A N 1
ATOM 1301 C CA . ASN A 1 158 ? -54.502 4.905 -2.305 1.00 31.36 158 ASN A CA 1
ATOM 1302 C C . ASN A 1 158 ? -54.028 3.653 -3.050 1.00 31.36 158 ASN A C 1
ATOM 1304 O O . ASN A 1 158 ? -54.774 2.679 -3.150 1.00 31.36 158 ASN A O 1
ATOM 1308 N N . GLN A 1 159 ? -52.796 3.668 -3.544 1.00 28.20 159 GLN A N 1
ATOM 1309 C CA . GLN A 1 159 ? -52.071 2.443 -3.841 1.00 28.20 159 GLN A CA 1
ATOM 1310 C C . GLN A 1 159 ? -50.937 2.322 -2.836 1.00 28.20 159 GLN A C 1
ATOM 1312 O O . GLN A 1 159 ? -49.836 2.835 -3.013 1.00 28.20 159 GLN A O 1
ATOM 1317 N N . THR A 1 160 ? -51.258 1.628 -1.747 1.00 31.02 160 THR A N 1
ATOM 1318 C CA . THR A 1 160 ? -50.291 0.859 -0.974 1.00 31.02 160 THR A CA 1
ATOM 1319 C C . THR A 1 160 ? -49.619 -0.100 -1.950 1.00 31.02 160 THR A C 1
ATOM 1321 O O . THR A 1 160 ? -50.161 -1.153 -2.272 1.00 31.02 160 THR A O 1
ATOM 1324 N N . THR A 1 161 ? -48.470 0.305 -2.479 1.00 26.83 161 THR A N 1
ATOM 1325 C CA . THR A 1 161 ? -47.611 -0.590 -3.245 1.00 26.83 161 THR A CA 1
ATOM 1326 C C . THR A 1 161 ? -46.718 -1.272 -2.226 1.00 26.83 161 THR A C 1
ATOM 1328 O O . THR A 1 161 ? -45.744 -0.700 -1.747 1.00 26.83 161 THR A O 1
ATOM 1331 N N . THR A 1 162 ? -47.106 -2.480 -1.831 1.00 25.66 162 THR A N 1
ATOM 1332 C CA . THR A 1 162 ? -46.188 -3.456 -1.249 1.00 25.66 162 THR A CA 1
ATOM 1333 C C . THR A 1 162 ? -45.108 -3.734 -2.288 1.00 25.66 162 THR A C 1
ATOM 1335 O O . THR A 1 162 ? -45.325 -4.514 -3.214 1.00 25.66 162 THR A O 1
ATOM 1338 N N . VAL A 1 163 ? -43.976 -3.040 -2.170 1.00 30.62 163 VAL A N 1
ATOM 1339 C CA . VAL A 1 163 ? -42.752 -3.362 -2.902 1.00 30.62 163 VAL A CA 1
ATOM 1340 C C . VAL A 1 163 ? -42.238 -4.660 -2.297 1.00 30.62 163 VAL A C 1
ATOM 1342 O O . VAL A 1 163 ? -41.761 -4.684 -1.168 1.00 30.62 163 VAL A O 1
ATOM 1345 N N . THR A 1 164 ? -42.447 -5.767 -3.002 1.00 28.12 164 THR A N 1
ATOM 1346 C CA . THR A 1 164 ? -41.844 -7.049 -2.645 1.00 28.12 164 THR A CA 1
ATOM 1347 C C . THR A 1 164 ? -40.349 -6.951 -2.932 1.00 28.12 164 THR A C 1
ATOM 1349 O O . THR A 1 164 ? -39.945 -6.730 -4.072 1.00 28.12 164 THR A O 1
ATOM 1352 N N . GLU A 1 165 ? -39.562 -7.054 -1.864 1.00 40.94 165 GLU A N 1
ATOM 1353 C CA . GLU A 1 165 ? -38.103 -7.050 -1.827 1.00 40.94 165 GLU A CA 1
ATOM 1354 C C . GLU A 1 165 ? -37.525 -8.132 -2.748 1.00 40.94 165 GLU A C 1
ATOM 1356 O O . GLU A 1 165 ? -37.541 -9.316 -2.430 1.00 40.94 165 GLU A O 1
ATOM 1361 N N . ASN A 1 166 ? -36.969 -7.717 -3.881 1.00 37.72 166 ASN A N 1
ATOM 1362 C CA . ASN A 1 166 ? -35.791 -8.367 -4.442 1.00 37.72 166 ASN A CA 1
ATOM 1363 C C . ASN A 1 166 ? -34.650 -7.362 -4.275 1.00 37.72 166 ASN A C 1
ATOM 1365 O O . ASN A 1 166 ? -34.262 -6.690 -5.227 1.00 37.72 166 ASN A O 1
ATOM 1369 N N . GLN A 1 167 ? -34.186 -7.179 -3.036 1.00 46.22 167 GLN A N 1
ATOM 1370 C CA . GLN A 1 167 ? -32.965 -6.420 -2.790 1.00 46.22 167 GLN A CA 1
ATOM 1371 C C . GLN A 1 167 ? -31.800 -7.258 -3.314 1.00 46.22 167 GLN A C 1
ATOM 1373 O O . GLN A 1 167 ? -31.400 -8.249 -2.705 1.00 46.22 167 GLN A O 1
ATOM 1378 N N . THR A 1 168 ? -31.288 -6.896 -4.487 1.00 48.84 168 THR A N 1
ATOM 1379 C CA . THR A 1 168 ? -29.954 -7.303 -4.922 1.00 48.84 168 THR A CA 1
ATOM 1380 C C . THR A 1 168 ? -28.994 -6.883 -3.813 1.00 48.84 168 THR A C 1
ATOM 1382 O O . THR A 1 168 ? -28.902 -5.693 -3.523 1.00 48.84 168 THR A O 1
ATOM 1385 N N . GLN A 1 169 ? -28.351 -7.839 -3.144 1.00 48.78 169 GLN A N 1
ATOM 1386 C CA . GLN A 1 169 ? -27.409 -7.546 -2.067 1.00 48.78 169 GLN A CA 1
ATOM 1387 C C . GLN A 1 169 ? -26.262 -6.709 -2.643 1.00 48.78 169 GLN A C 1
ATOM 1389 O O . GLN A 1 169 ? -25.540 -7.176 -3.526 1.00 48.78 169 GLN A O 1
ATOM 1394 N N . ILE A 1 170 ? -26.141 -5.456 -2.200 1.00 54.78 170 ILE A N 1
ATOM 1395 C CA . ILE A 1 170 ? -25.073 -4.562 -2.643 1.00 54.78 170 ILE A CA 1
ATOM 1396 C C . ILE A 1 170 ? -23.885 -4.820 -1.726 1.00 54.78 170 ILE A C 1
ATOM 1398 O O . ILE A 1 170 ? -23.827 -4.330 -0.602 1.00 54.78 170 ILE A O 1
ATOM 1402 N N . ILE A 1 171 ? -22.950 -5.628 -2.213 1.00 54.50 171 ILE A N 1
ATOM 1403 C CA . ILE A 1 171 ? -21.687 -5.880 -1.528 1.00 54.50 171 ILE A CA 1
ATOM 1404 C C . ILE A 1 171 ? -20.722 -4.781 -1.969 1.00 54.50 171 ILE A C 1
ATOM 1406 O O . ILE A 1 171 ? -20.129 -4.879 -3.040 1.00 54.50 171 ILE A O 1
ATOM 1410 N N . VAL A 1 172 ? -20.603 -3.719 -1.170 1.00 63.19 172 VAL A N 1
ATOM 1411 C CA . VAL A 1 172 ? -19.471 -2.787 -1.280 1.00 63.19 172 VAL A CA 1
ATOM 1412 C C . VAL A 1 172 ? -18.400 -3.265 -0.320 1.00 63.19 172 VAL A C 1
ATOM 1414 O O . VAL A 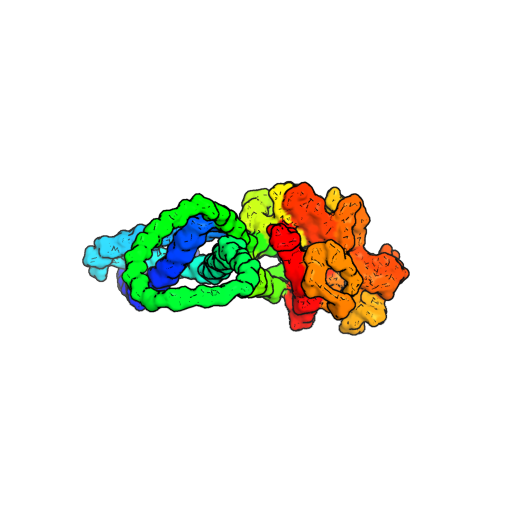1 172 ? -18.692 -3.477 0.854 1.00 63.19 172 VAL A O 1
ATOM 1417 N N . LYS A 1 173 ? -17.185 -3.461 -0.828 1.00 73.50 173 LYS A N 1
ATOM 1418 C CA . LYS A 1 173 ? -16.025 -3.876 -0.045 1.00 73.50 173 LYS A CA 1
ATOM 1419 C C . LYS A 1 173 ? -15.134 -2.664 0.188 1.00 73.50 173 LYS A C 1
ATOM 1421 O O . LYS A 1 173 ? -14.702 -2.015 -0.758 1.00 73.50 173 LYS A O 1
ATOM 1426 N N . VAL A 1 174 ? -14.816 -2.378 1.446 1.00 79.62 174 VAL A N 1
ATOM 1427 C CA . VAL A 1 174 ? -13.806 -1.365 1.764 1.00 79.62 174 VAL A CA 1
ATOM 1428 C C . VAL A 1 174 ? -12.422 -1.984 1.601 1.00 79.62 174 VAL A C 1
ATOM 1430 O O . VAL A 1 174 ? -12.098 -2.971 2.261 1.00 79.62 174 VAL A O 1
ATOM 1433 N N . VAL A 1 175 ? -11.607 -1.403 0.722 1.00 89.25 175 VAL A N 1
ATOM 1434 C CA . VAL A 1 175 ? -10.259 -1.901 0.435 1.00 89.25 175 VAL A CA 1
ATOM 1435 C C . VAL A 1 175 ? -9.261 -1.355 1.455 1.00 89.25 175 VAL A C 1
ATOM 1437 O O . VAL A 1 175 ? -9.209 -0.146 1.716 1.00 89.25 175 VAL A O 1
ATOM 1440 N N . ARG A 1 176 ? -8.429 -2.244 2.005 1.00 92.75 176 ARG A N 1
ATOM 1441 C CA . ARG A 1 176 ? -7.355 -1.898 2.945 1.00 92.75 176 ARG A CA 1
ATOM 1442 C C . ARG A 1 176 ? -5.993 -2.290 2.393 1.00 92.75 176 ARG A C 1
ATOM 1444 O O . ARG A 1 176 ? -5.756 -3.430 1.988 1.00 92.75 176 ARG A O 1
ATOM 1451 N N . VAL A 1 177 ? -5.088 -1.320 2.405 1.00 97.38 177 VAL A N 1
ATOM 1452 C CA . VAL A 1 177 ? -3.725 -1.438 1.893 1.00 97.38 177 VAL A CA 1
ATOM 1453 C C . VAL A 1 177 ? -2.744 -1.491 3.057 1.00 97.38 177 VAL A C 1
ATOM 1455 O O . VAL A 1 177 ? -2.761 -0.614 3.921 1.00 97.38 177 VAL A O 1
ATOM 1458 N N . LEU A 1 178 ? -1.856 -2.482 3.052 1.00 98.25 178 LEU A N 1
ATOM 1459 C CA . LEU A 1 178 ? -0.686 -2.517 3.923 1.00 98.25 178 LEU A CA 1
ATOM 1460 C C . LEU A 1 178 ? 0.545 -2.047 3.152 1.00 98.25 178 LEU A C 1
ATOM 1462 O O . LEU A 1 178 ? 0.885 -2.624 2.121 1.00 98.25 178 LEU A O 1
ATOM 1466 N N . ILE A 1 179 ? 1.240 -1.034 3.662 1.00 98.62 179 ILE A N 1
ATOM 1467 C CA . ILE A 1 179 ? 2.582 -0.670 3.198 1.00 98.62 179 ILE A CA 1
ATOM 1468 C C . ILE A 1 179 ? 3.599 -1.282 4.153 1.00 98.62 179 ILE A C 1
ATOM 1470 O O . ILE A 1 179 ? 3.571 -1.014 5.355 1.00 98.62 179 ILE A O 1
ATOM 1474 N N . ASP A 1 180 ? 4.508 -2.091 3.619 1.00 98.38 180 ASP A N 1
ATOM 1475 C CA . ASP A 1 180 ? 5.571 -2.681 4.419 1.00 98.38 180 ASP A CA 1
ATOM 1476 C C . ASP A 1 180 ? 6.717 -1.688 4.664 1.00 98.38 180 ASP A C 1
ATOM 1478 O O . ASP A 1 180 ? 7.274 -1.104 3.732 1.00 98.38 180 ASP A O 1
ATOM 1482 N N . ALA A 1 181 ? 7.063 -1.511 5.937 1.00 96.81 181 ALA A N 1
ATOM 1483 C CA . ALA A 1 181 ? 8.168 -0.695 6.431 1.00 96.81 181 ALA A CA 1
ATOM 1484 C C . ALA A 1 181 ? 8.970 -1.423 7.538 1.00 96.81 181 ALA A C 1
ATOM 1486 O O . ALA A 1 181 ? 9.716 -0.778 8.279 1.00 96.81 181 ALA A O 1
ATOM 1487 N N . SER A 1 182 ? 8.799 -2.747 7.689 1.00 96.69 182 SER A N 1
ATOM 1488 C CA . SER A 1 182 ? 9.431 -3.549 8.748 1.00 96.69 182 SER A CA 1
ATOM 1489 C C . SER A 1 182 ? 10.806 -4.109 8.373 1.00 96.69 182 SER A C 1
ATOM 1491 O O . SER A 1 182 ? 11.431 -4.771 9.197 1.00 96.69 182 SER A O 1
ATOM 1493 N N . HIS A 1 183 ? 11.292 -3.838 7.159 1.00 97.12 183 HIS A N 1
ATOM 1494 C CA . HIS A 1 183 ? 12.534 -4.383 6.605 1.00 97.12 183 HIS A CA 1
ATOM 1495 C C . HIS A 1 183 ? 13.516 -3.272 6.197 1.00 97.12 183 HIS A C 1
ATOM 1497 O O . HIS A 1 183 ? 14.154 -3.371 5.153 1.00 97.12 183 HIS A O 1
ATOM 1503 N N . ASP A 1 184 ? 13.611 -2.189 6.976 1.00 96.06 184 ASP A N 1
ATOM 1504 C CA . ASP A 1 184 ? 14.501 -1.033 6.736 1.00 96.06 184 ASP A CA 1
ATOM 1505 C C . ASP A 1 184 ? 14.363 -0.412 5.328 1.00 96.06 184 ASP A C 1
ATOM 1507 O O . ASP A 1 184 ? 15.336 -0.027 4.674 1.00 96.06 184 ASP A O 1
ATOM 1511 N N . GLN A 1 185 ? 13.132 -0.333 4.816 1.00 97.25 185 GLN A N 1
ATOM 1512 C CA . GLN A 1 185 ? 12.854 0.280 3.521 1.00 97.25 185 GLN A CA 1
ATOM 1513 C C . GLN A 1 185 ? 13.331 1.737 3.483 1.00 97.25 185 GLN A C 1
ATOM 1515 O O . GLN A 1 185 ? 12.878 2.587 4.253 1.00 97.25 185 GLN A O 1
ATOM 1520 N N . TYR A 1 186 ? 14.168 2.069 2.495 1.00 97.31 186 TYR A N 1
ATOM 1521 C CA . TYR A 1 186 ? 14.526 3.465 2.233 1.00 97.31 186 TYR A CA 1
ATOM 1522 C C . TYR A 1 186 ? 13.303 4.293 1.808 1.00 97.31 186 TYR A C 1
ATOM 1524 O O . TYR A 1 186 ? 13.151 5.441 2.231 1.00 97.31 186 TYR A O 1
ATOM 1532 N N . TYR A 1 187 ? 12.429 3.703 0.983 1.00 97.62 187 TYR A N 1
ATOM 1533 C CA . TYR A 1 187 ? 11.153 4.281 0.555 1.00 97.62 187 TYR A CA 1
ATOM 1534 C C . TYR A 1 187 ? 10.027 3.819 1.485 1.00 97.62 187 TYR A C 1
ATOM 1536 O O . TYR A 1 187 ? 9.189 3.003 1.105 1.00 97.62 187 TYR A O 1
ATOM 1544 N N . ASN A 1 188 ? 10.060 4.333 2.714 1.00 95.62 188 ASN A N 1
ATOM 1545 C CA . ASN A 1 188 ? 9.049 4.126 3.751 1.00 95.62 188 ASN A CA 1
ATOM 1546 C C . ASN A 1 188 ? 7.894 5.145 3.657 1.00 95.62 188 ASN A C 1
ATOM 1548 O O . ASN A 1 188 ? 7.870 6.011 2.781 1.00 95.62 188 ASN A O 1
ATOM 1552 N N . ASP A 1 189 ? 6.960 5.077 4.602 1.00 94.25 189 ASP A N 1
ATOM 1553 C CA . ASP A 1 189 ? 5.780 5.939 4.729 1.00 94.25 189 ASP A CA 1
ATOM 1554 C C . ASP A 1 189 ? 6.076 7.445 4.634 1.00 94.25 189 ASP A C 1
ATOM 1556 O O . ASP A 1 189 ? 5.315 8.183 4.010 1.00 94.25 189 ASP A O 1
ATOM 1560 N N . GLN A 1 190 ? 7.217 7.910 5.152 1.00 95.81 190 GLN A N 1
ATOM 1561 C CA . GLN A 1 190 ? 7.593 9.326 5.063 1.00 95.81 190 GLN A CA 1
ATOM 1562 C C . GLN A 1 190 ? 7.870 9.767 3.623 1.00 95.81 190 GLN A C 1
ATOM 1564 O O . GLN A 1 190 ? 7.587 10.907 3.262 1.00 95.81 190 GLN A O 1
ATOM 1569 N N . ARG A 1 191 ? 8.445 8.883 2.799 1.00 97.88 191 ARG A N 1
ATOM 1570 C CA . ARG A 1 191 ? 8.717 9.153 1.377 1.00 97.88 191 ARG A CA 1
ATOM 1571 C C . ARG A 1 191 ? 7.552 8.802 0.467 1.00 97.88 191 ARG A C 1
ATOM 1573 O O . ARG A 1 191 ? 7.564 9.208 -0.692 1.00 97.88 191 ARG A O 1
ATOM 1580 N N . LEU A 1 192 ? 6.600 8.021 0.960 1.00 98.25 192 LEU A N 1
ATOM 1581 C CA . LEU A 1 192 ? 5.410 7.590 0.235 1.00 98.25 192 LEU A CA 1
ATOM 1582 C C . LEU A 1 192 ? 4.164 8.385 0.654 1.00 98.25 192 LEU A C 1
ATOM 1584 O O . LEU A 1 192 ? 3.043 7.963 0.374 1.00 98.25 192 LEU A O 1
ATOM 1588 N N . SER A 1 193 ? 4.331 9.540 1.302 1.00 97.88 193 SER A N 1
ATOM 1589 C CA . SER A 1 193 ? 3.213 10.318 1.839 1.00 97.88 193 SER A CA 1
ATOM 1590 C C . SER A 1 193 ? 2.232 10.756 0.745 1.00 97.88 193 SER A C 1
ATOM 1592 O O . SER A 1 193 ? 1.016 10.676 0.942 1.00 97.88 193 SER A O 1
ATOM 1594 N N . GLY A 1 194 ? 2.725 11.122 -0.443 1.00 97.88 194 GLY A N 1
ATOM 1595 C CA . GLY A 1 194 ? 1.890 11.436 -1.600 1.00 97.88 194 GLY A CA 1
ATOM 1596 C C . GLY A 1 194 ? 1.134 10.225 -2.145 1.00 97.88 194 GLY A C 1
ATOM 1597 O O . GLY A 1 194 ? -0.032 10.362 -2.506 1.00 97.88 194 GLY A O 1
ATOM 1598 N N . LEU A 1 195 ? 1.739 9.031 -2.149 1.00 98.50 195 LEU A N 1
ATOM 1599 C CA . LEU A 1 195 ? 1.046 7.792 -2.521 1.00 98.50 195 LEU A CA 1
ATOM 1600 C C . LEU A 1 195 ? -0.092 7.498 -1.538 1.00 98.50 195 LEU A C 1
ATOM 1602 O O . LEU A 1 195 ? -1.231 7.314 -1.958 1.00 98.50 195 LEU A O 1
ATOM 1606 N N . MET A 1 196 ? 0.202 7.505 -0.235 1.00 98.06 196 MET A N 1
ATOM 1607 C CA . MET A 1 196 ? -0.784 7.238 0.817 1.00 98.06 196 MET A CA 1
ATOM 1608 C C . MET A 1 196 ? -1.947 8.230 0.769 1.00 98.06 196 MET A C 1
ATOM 1610 O O . MET A 1 196 ? -3.103 7.828 0.879 1.00 98.06 196 MET A O 1
ATOM 1614 N N . THR A 1 197 ? -1.643 9.515 0.572 1.00 96.69 197 THR A N 1
ATOM 1615 C CA . THR A 1 197 ? -2.654 10.574 0.450 1.00 96.69 197 THR A CA 1
ATOM 1616 C C . THR A 1 197 ? -3.560 10.317 -0.747 1.00 96.69 197 THR A C 1
ATOM 1618 O O . THR A 1 197 ? -4.773 10.359 -0.609 1.00 96.69 197 THR A O 1
ATOM 1621 N N . ARG A 1 198 ? -3.005 9.967 -1.911 1.00 97.88 198 ARG A N 1
ATOM 1622 C CA . ARG A 1 198 ? -3.809 9.694 -3.111 1.00 97.88 198 ARG A CA 1
ATOM 1623 C C . ARG A 1 198 ? -4.655 8.430 -2.997 1.00 97.88 198 ARG A C 1
ATOM 1625 O O . ARG A 1 198 ? -5.780 8.424 -3.480 1.00 97.88 198 ARG A O 1
ATOM 1632 N N . ILE A 1 199 ? -4.151 7.383 -2.342 1.00 96.50 199 ILE A N 1
ATOM 1633 C CA . ILE A 1 199 ? -4.951 6.184 -2.050 1.00 96.50 199 ILE A CA 1
ATOM 1634 C C . ILE A 1 199 ? -6.165 6.562 -1.187 1.00 96.50 199 ILE A C 1
ATOM 1636 O O . ILE A 1 199 ? -7.291 6.206 -1.524 1.00 96.50 199 ILE A O 1
ATOM 1640 N N . LYS A 1 200 ? -5.958 7.342 -0.122 1.00 90.31 200 LYS A N 1
ATOM 1641 C CA . LYS A 1 200 ? -7.044 7.779 0.766 1.00 90.31 200 LYS A CA 1
ATOM 1642 C C . LYS A 1 200 ? -8.021 8.721 0.059 1.00 90.31 200 LYS A C 1
ATOM 1644 O O . LYS A 1 200 ? -9.219 8.463 0.048 1.00 90.31 200 LYS A O 1
ATOM 1649 N N . ASP A 1 201 ? -7.510 9.773 -0.570 1.00 89.50 201 ASP A N 1
ATOM 1650 C CA . ASP A 1 201 ? -8.324 10.878 -1.083 1.00 89.50 201 ASP A CA 1
ATOM 1651 C C . ASP A 1 201 ? -8.991 10.564 -2.429 1.00 89.50 201 ASP A C 1
ATOM 1653 O O . ASP A 1 201 ? -10.088 11.050 -2.698 1.00 89.50 201 ASP A O 1
ATOM 1657 N N . GLU A 1 202 ? -8.342 9.779 -3.299 1.00 92.56 202 GLU A N 1
ATOM 1658 C CA . GLU A 1 202 ? -8.860 9.495 -4.644 1.00 92.56 202 GLU A CA 1
ATOM 1659 C C . GLU A 1 202 ? -9.480 8.104 -4.800 1.00 92.56 202 GLU A C 1
ATOM 1661 O O . GLU A 1 202 ? -10.238 7.908 -5.754 1.00 92.56 202 GLU A O 1
ATOM 1666 N N . LEU A 1 203 ? -9.127 7.138 -3.942 1.00 90.69 203 LEU A N 1
ATOM 1667 C CA . LEU A 1 203 ? -9.715 5.791 -3.959 1.00 90.69 203 LEU A CA 1
ATOM 1668 C C . LEU A 1 203 ? -10.649 5.538 -2.770 1.00 90.69 203 LEU A C 1
ATOM 1670 O O . LEU A 1 203 ? -11.440 4.606 -2.828 1.00 90.69 203 LEU A O 1
ATOM 1674 N N . GLY A 1 204 ? -10.590 6.352 -1.709 1.00 85.06 204 GLY A N 1
ATOM 1675 C CA . GLY A 1 204 ? -11.399 6.138 -0.505 1.00 85.06 204 GLY A CA 1
ATOM 1676 C C . GLY A 1 204 ? -10.957 4.924 0.317 1.00 85.06 204 GLY A C 1
ATOM 1677 O O . GLY A 1 204 ? -11.741 4.395 1.100 1.00 85.06 204 GLY A O 1
ATOM 1678 N N . TRP A 1 205 ? -9.724 4.453 0.121 1.00 89.81 205 TRP A N 1
ATOM 1679 C CA . TRP A 1 205 ? -9.208 3.234 0.745 1.00 89.81 205 TRP A CA 1
ATOM 1680 C C . TR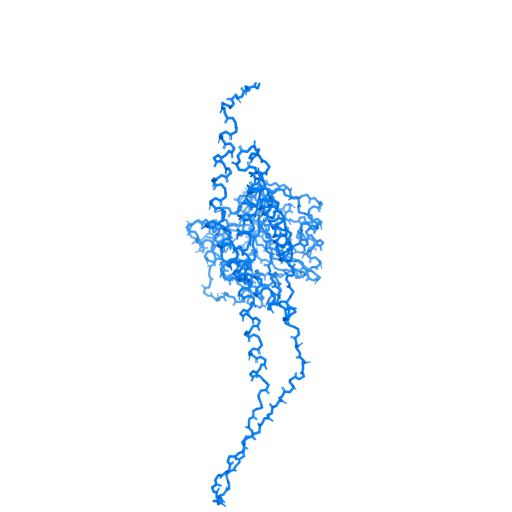P A 1 205 ? -8.464 3.520 2.048 1.00 89.81 205 TRP A C 1
ATOM 1682 O O . TRP A 1 205 ? -7.882 4.593 2.238 1.00 89.81 205 TRP A O 1
ATOM 1692 N N . LEU A 1 206 ? -8.418 2.522 2.930 1.00 90.06 206 LEU A N 1
ATOM 1693 C CA . LEU A 1 206 ? -7.580 2.571 4.124 1.00 90.06 206 LEU A CA 1
ATOM 1694 C C . LEU A 1 206 ? -6.131 2.227 3.800 1.00 90.06 206 LEU A C 1
ATOM 1696 O O . LEU A 1 206 ? -5.849 1.365 2.969 1.00 90.06 206 LEU A O 1
ATOM 1700 N N . VAL A 1 207 ? -5.209 2.871 4.517 1.00 94.56 207 VAL A N 1
ATOM 1701 C CA . VAL A 1 207 ? -3.775 2.596 4.401 1.00 94.56 207 VAL A CA 1
ATOM 1702 C C . VAL A 1 207 ? -3.153 2.523 5.782 1.00 94.56 207 VAL A C 1
ATOM 1704 O O . VAL A 1 207 ? -3.128 3.535 6.491 1.00 94.56 207 VAL A O 1
ATOM 1707 N N . ASP A 1 208 ? -2.596 1.358 6.093 1.00 95.25 208 ASP A N 1
ATOM 1708 C CA . ASP A 1 208 ? -1.772 1.115 7.272 1.00 95.25 208 ASP A CA 1
ATOM 1709 C C . ASP A 1 208 ? -0.310 0.897 6.881 1.00 95.25 208 ASP A C 1
ATOM 1711 O O . ASP A 1 208 ? 0.018 0.563 5.739 1.00 95.25 208 ASP A O 1
ATOM 1715 N N . VAL A 1 209 ? 0.579 1.079 7.856 1.00 97.31 209 VAL A N 1
ATOM 1716 C CA . VAL A 1 209 ? 2.020 0.885 7.688 1.00 97.31 209 VAL A CA 1
ATOM 1717 C C . VAL A 1 209 ? 2.504 -0.135 8.708 1.00 97.31 209 VAL A C 1
ATOM 1719 O O . VAL A 1 209 ? 2.335 0.049 9.915 1.00 97.31 209 VAL A O 1
ATOM 1722 N N . ASN A 1 210 ? 3.128 -1.207 8.226 1.00 97.06 210 ASN A N 1
ATOM 1723 C CA . ASN A 1 210 ? 3.762 -2.200 9.081 1.00 97.06 210 ASN A CA 1
ATOM 1724 C C . ASN A 1 210 ? 5.201 -1.786 9.394 1.00 97.06 210 ASN A C 1
ATOM 1726 O O . ASN A 1 210 ? 6.060 -1.861 8.526 1.00 97.06 210 ASN A O 1
ATOM 1730 N N . HIS A 1 211 ? 5.491 -1.392 10.632 1.00 95.56 211 HIS A N 1
ATOM 1731 C CA . HIS A 1 211 ? 6.846 -0.982 11.023 1.00 95.56 211 HIS A CA 1
ATOM 1732 C C . HIS A 1 211 ? 7.677 -2.082 11.691 1.00 95.56 211 HIS A C 1
ATOM 1734 O O . HIS A 1 211 ? 8.874 -1.887 11.893 1.00 95.56 211 HIS A O 1
ATOM 1740 N N . GLN A 1 212 ? 7.056 -3.169 12.157 1.00 90.12 212 GLN A N 1
ATOM 1741 C CA . GLN A 1 212 ? 7.708 -4.082 13.109 1.00 90.12 212 GLN A CA 1
ATOM 1742 C C . GLN A 1 212 ? 7.252 -5.536 13.013 1.00 90.12 212 GLN A C 1
ATOM 1744 O O . GLN A 1 212 ? 7.996 -6.422 13.429 1.00 90.12 212 GLN A O 1
ATOM 1749 N N . GLU A 1 213 ? 6.032 -5.798 12.549 1.00 89.62 213 GLU A N 1
ATOM 1750 C CA . GLU A 1 213 ? 5.498 -7.154 12.519 1.00 89.62 213 GLU A CA 1
ATOM 1751 C C . GLU A 1 213 ? 6.086 -7.921 11.335 1.00 89.62 213 GLU A C 1
ATOM 1753 O O . GLU A 1 213 ? 6.290 -7.367 10.259 1.00 89.62 213 GLU A O 1
ATOM 1758 N N . SER A 1 214 ? 6.352 -9.213 11.516 1.00 95.00 214 SER A N 1
ATOM 1759 C CA . SER A 1 214 ? 6.701 -10.077 10.389 1.00 95.00 214 SER A CA 1
ATOM 1760 C C . SER A 1 214 ? 5.501 -10.232 9.458 1.00 95.00 214 SER A C 1
ATOM 1762 O O . SER A 1 214 ? 4.369 -10.372 9.943 1.00 95.00 214 SER A O 1
ATOM 1764 N N . LEU A 1 215 ? 5.741 -10.320 8.149 1.00 97.75 215 LEU A N 1
ATOM 1765 C CA . LEU A 1 215 ? 4.696 -10.595 7.156 1.00 97.75 215 LEU A CA 1
ATOM 1766 C C . LEU A 1 215 ? 4.147 -12.021 7.338 1.00 97.75 215 LEU A C 1
ATOM 1768 O O . LEU A 1 215 ? 4.646 -12.984 6.764 1.00 97.75 215 LEU A O 1
ATOM 1772 N N . SER A 1 216 ? 3.131 -12.155 8.187 1.00 97.44 216 SER A N 1
ATOM 1773 C CA . SER A 1 216 ? 2.473 -13.414 8.550 1.00 97.44 216 SER A CA 1
ATOM 1774 C C . SER A 1 216 ? 1.106 -13.536 7.885 1.00 97.44 216 SER A C 1
ATOM 1776 O O . SER A 1 216 ? 0.498 -12.536 7.503 1.00 97.44 216 SER A O 1
ATOM 1778 N N . LYS A 1 217 ? 0.582 -14.761 7.784 1.00 94.19 217 LYS A N 1
ATOM 1779 C CA . LYS A 1 217 ? -0.756 -14.995 7.229 1.00 94.19 217 LYS A CA 1
ATOM 1780 C C . LYS A 1 217 ? -1.835 -14.272 8.039 1.00 94.19 217 LYS A C 1
ATOM 1782 O O . LYS A 1 217 ? -2.750 -13.690 7.467 1.00 94.19 217 LYS A O 1
ATOM 1787 N N . GLU A 1 218 ? -1.703 -14.262 9.362 1.00 93.00 218 GLU A N 1
ATOM 1788 C CA . GLU A 1 218 ? -2.627 -13.590 10.273 1.00 93.00 218 GLU A CA 1
ATOM 1789 C C . GLU A 1 218 ? -2.651 -12.076 10.038 1.00 93.00 218 GLU A C 1
ATOM 1791 O O . GLU A 1 218 ? -3.728 -11.483 9.987 1.00 93.00 218 GLU A O 1
ATOM 1796 N N . LEU A 1 219 ? -1.481 -11.454 9.856 1.00 95.25 219 LEU A N 1
ATOM 1797 C CA . LEU A 1 219 ? -1.390 -10.034 9.522 1.00 95.25 219 LEU A CA 1
ATOM 1798 C C . LEU A 1 219 ? -2.007 -9.758 8.148 1.00 95.25 219 LEU A C 1
ATOM 1800 O O . LEU A 1 219 ? -2.892 -8.913 8.037 1.00 95.25 219 LEU A O 1
ATOM 1804 N N . LEU A 1 220 ? -1.563 -10.487 7.121 1.00 97.06 220 LEU A N 1
ATOM 1805 C CA . LEU A 1 220 ? -1.944 -10.243 5.729 1.00 97.06 220 LEU A CA 1
ATOM 1806 C C . LEU A 1 220 ? -3.431 -10.503 5.460 1.00 97.06 220 LEU A C 1
ATOM 1808 O O . LEU A 1 220 ? -4.023 -9.805 4.645 1.00 97.06 220 LEU A O 1
ATOM 1812 N N . SER A 1 221 ? -4.069 -11.424 6.190 1.00 93.19 221 SER A N 1
ATOM 1813 C CA . SER A 1 221 ? -5.507 -11.720 6.054 1.00 93.19 221 SER A CA 1
ATOM 1814 C C . SER A 1 221 ? -6.440 -10.528 6.316 1.00 93.19 221 SER A C 1
ATOM 1816 O O . SER A 1 221 ? -7.612 -10.581 5.956 1.00 93.19 221 SER A O 1
ATOM 1818 N N . LYS A 1 222 ? -5.929 -9.453 6.929 1.00 91.06 222 LYS A N 1
ATOM 1819 C CA . LYS A 1 222 ? -6.670 -8.213 7.208 1.00 91.06 222 LYS A CA 1
ATOM 1820 C C . LYS A 1 222 ? -6.637 -7.214 6.049 1.00 91.06 222 LYS A C 1
ATOM 1822 O O . LYS A 1 222 ? -7.270 -6.167 6.144 1.00 91.06 222 LYS A O 1
ATOM 1827 N N . TYR A 1 223 ? -5.864 -7.498 5.003 1.00 95.31 223 TYR A N 1
ATOM 1828 C CA . TYR A 1 223 ? -5.575 -6.569 3.918 1.00 95.31 223 TYR A CA 1
ATOM 1829 C C . TYR A 1 223 ? -5.900 -7.178 2.563 1.00 95.31 223 TYR A C 1
ATOM 1831 O O . TYR A 1 223 ? -5.781 -8.384 2.344 1.00 95.31 223 TYR A O 1
ATOM 1839 N N . ASP A 1 224 ? -6.248 -6.296 1.637 1.00 96.25 224 ASP A N 1
ATOM 1840 C CA . ASP A 1 224 ? -6.578 -6.637 0.256 1.00 96.25 224 ASP A CA 1
ATOM 1841 C C . ASP A 1 224 ? -5.380 -6.433 -0.662 1.00 96.25 224 ASP A C 1
ATOM 1843 O O . ASP A 1 224 ? -5.158 -7.199 -1.600 1.00 96.25 224 ASP A O 1
ATOM 1847 N N . VAL A 1 225 ? -4.586 -5.402 -0.363 1.00 98.56 225 VAL A N 1
ATOM 1848 C CA . VAL A 1 225 ? -3.392 -5.047 -1.123 1.00 98.56 225 VAL A CA 1
ATOM 1849 C C . VAL A 1 225 ? -2.196 -4.916 -0.188 1.00 98.56 225 VAL A C 1
ATOM 1851 O O . VAL A 1 225 ? -2.269 -4.257 0.847 1.00 98.56 225 VAL A O 1
ATOM 1854 N N . LEU A 1 226 ? -1.072 -5.501 -0.591 1.00 98.88 226 LEU A N 1
ATOM 1855 C CA . LEU A 1 226 ? 0.223 -5.362 0.063 1.00 98.88 226 LEU A CA 1
ATOM 1856 C C . LEU A 1 226 ? 1.170 -4.608 -0.871 1.00 98.88 226 LEU A C 1
ATOM 1858 O O . LEU A 1 226 ? 1.340 -4.993 -2.028 1.00 98.88 226 LEU A O 1
ATOM 1862 N N . ILE A 1 227 ? 1.812 -3.560 -0.359 1.00 98.88 227 ILE A N 1
ATOM 1863 C CA . ILE A 1 227 ? 2.864 -2.815 -1.048 1.00 98.88 227 ILE A CA 1
ATOM 1864 C C . ILE A 1 227 ? 4.192 -3.085 -0.341 1.00 98.88 227 ILE A C 1
ATOM 1866 O O . ILE A 1 227 ? 4.406 -2.630 0.780 1.00 98.88 227 ILE A O 1
ATOM 1870 N N . ILE A 1 228 ? 5.100 -3.790 -1.015 1.00 98.81 228 ILE A N 1
ATOM 1871 C CA . ILE A 1 228 ? 6.483 -3.993 -0.566 1.00 98.81 228 ILE A CA 1
ATOM 1872 C C . ILE A 1 228 ? 7.388 -3.138 -1.446 1.00 98.81 228 ILE A C 1
ATOM 1874 O O . ILE A 1 228 ? 7.615 -3.472 -2.611 1.00 98.81 228 ILE A O 1
ATOM 1878 N N . THR A 1 229 ? 7.930 -2.048 -0.899 1.00 98.69 229 THR A N 1
ATOM 1879 C CA . THR A 1 229 ? 9.059 -1.372 -1.549 1.00 98.69 229 THR A CA 1
ATOM 1880 C C . THR A 1 229 ? 10.360 -2.127 -1.304 1.00 98.69 229 THR A C 1
ATOM 1882 O O . THR A 1 229 ? 10.424 -3.007 -0.446 1.00 98.69 229 THR A O 1
ATOM 1885 N N . ASN A 1 230 ? 11.397 -1.820 -2.088 1.00 98.50 230 ASN A N 1
ATOM 1886 C CA . ASN A 1 230 ? 12.674 -2.516 -2.016 1.00 98.50 230 ASN A CA 1
ATOM 1887 C C . ASN A 1 230 ? 13.193 -2.501 -0.572 1.00 98.50 230 ASN A C 1
ATOM 1889 O O . ASN A 1 230 ? 13.442 -1.412 -0.038 1.00 98.50 230 ASN A O 1
ATOM 1893 N N . PRO A 1 231 ? 13.352 -3.678 0.053 1.00 98.00 231 PRO A N 1
ATOM 1894 C CA . PRO A 1 231 ? 13.711 -3.744 1.454 1.00 98.00 231 PRO A CA 1
ATOM 1895 C C . PRO A 1 231 ? 15.183 -3.359 1.645 1.00 98.00 231 PRO A C 1
ATOM 1897 O O . PRO A 1 231 ? 15.990 -3.451 0.719 1.00 98.00 231 PRO A O 1
ATOM 1900 N N . GLY A 1 232 ? 15.523 -2.895 2.844 1.00 96.19 232 GLY A N 1
ATOM 1901 C CA . GLY A 1 232 ? 16.894 -2.706 3.327 1.00 96.19 232 GLY A CA 1
ATOM 1902 C C . GLY A 1 232 ? 17.430 -3.908 4.116 1.00 96.19 232 GLY A C 1
ATOM 1903 O O . GLY A 1 232 ? 18.636 -4.001 4.350 1.00 96.19 232 GLY A O 1
ATOM 1904 N N . GLU A 1 233 ? 16.573 -4.865 4.470 1.00 96.00 233 GLU A N 1
ATOM 1905 C CA . GLU A 1 233 ? 16.917 -6.136 5.119 1.00 96.00 233 GLU A CA 1
ATOM 1906 C C . GLU A 1 233 ? 16.253 -7.335 4.410 1.00 96.00 233 GLU A C 1
ATOM 1908 O O . GLU A 1 233 ? 15.389 -7.172 3.553 1.00 96.00 233 GLU A O 1
ATOM 1913 N N . ASP A 1 234 ? 16.698 -8.565 4.691 1.00 96.38 234 ASP A N 1
ATOM 1914 C CA . ASP A 1 234 ? 16.167 -9.749 3.995 1.00 96.38 234 ASP A CA 1
ATOM 1915 C C . ASP A 1 234 ? 14.749 -10.085 4.475 1.00 96.38 234 ASP A C 1
ATOM 1917 O O . ASP A 1 234 ? 14.523 -10.234 5.673 1.00 96.38 234 ASP A O 1
ATOM 1921 N N . ILE A 1 235 ? 13.830 -10.294 3.531 1.00 97.81 235 ILE A N 1
ATOM 1922 C CA . ILE A 1 235 ? 12.529 -10.923 3.797 1.00 97.81 235 ILE A CA 1
ATOM 1923 C C . ILE A 1 235 ? 12.766 -12.420 3.977 1.00 97.81 235 ILE A C 1
ATOM 1925 O O . ILE A 1 235 ? 13.296 -13.081 3.075 1.00 97.81 235 ILE A O 1
ATOM 1929 N N . THR A 1 236 ? 12.378 -12.972 5.121 1.00 97.81 236 THR A N 1
ATOM 1930 C CA . THR A 1 236 ? 12.653 -14.375 5.451 1.00 97.81 236 THR A CA 1
ATOM 1931 C C . THR A 1 236 ? 11.899 -15.353 4.542 1.00 97.81 236 THR A C 1
ATOM 1933 O O . THR A 1 236 ? 10.959 -14.999 3.831 1.00 97.81 236 THR A O 1
ATOM 1936 N N . GLU A 1 237 ? 12.293 -16.630 4.559 1.00 98.19 237 GLU A N 1
ATOM 1937 C CA . GLU A 1 237 ? 11.576 -17.673 3.810 1.00 98.19 237 GLU A CA 1
ATOM 1938 C C . GLU A 1 237 ? 10.141 -17.857 4.309 1.00 98.19 237 GLU A C 1
ATOM 1940 O O . GLU A 1 237 ? 9.232 -18.077 3.516 1.00 98.19 237 GLU A O 1
ATOM 1945 N N . GLN A 1 238 ? 9.932 -17.723 5.618 1.00 98.31 238 GLN A N 1
ATOM 1946 C CA . GLN A 1 238 ? 8.619 -17.817 6.244 1.00 98.31 238 GLN A CA 1
ATOM 1947 C C . GLN A 1 238 ? 7.704 -16.678 5.788 1.00 98.31 238 GLN A C 1
ATOM 1949 O O . GLN A 1 238 ? 6.562 -16.930 5.417 1.00 98.31 238 GLN A O 1
ATOM 1954 N N . GLU A 1 239 ? 8.216 -15.449 5.758 1.00 98.69 239 GLU A N 1
ATOM 1955 C CA . GLU A 1 239 ? 7.468 -14.280 5.287 1.00 98.69 239 GLU A CA 1
ATOM 1956 C C . GLU A 1 239 ? 7.177 -14.358 3.795 1.00 98.69 239 GLU A C 1
ATOM 1958 O O . GLU A 1 239 ? 6.041 -14.164 3.370 1.00 98.69 239 GLU A O 1
ATOM 1963 N N . ALA A 1 240 ? 8.179 -14.722 2.990 1.00 98.75 240 ALA A N 1
ATOM 1964 C CA . ALA A 1 240 ? 7.973 -14.922 1.566 1.00 98.75 240 ALA A CA 1
ATOM 1965 C C . ALA A 1 240 ? 6.911 -16.001 1.309 1.00 98.75 240 ALA A C 1
ATOM 1967 O O . ALA A 1 240 ? 6.070 -15.834 0.430 1.00 98.75 240 ALA A O 1
ATOM 1968 N N . GLN A 1 241 ? 6.907 -17.089 2.085 1.00 98.75 241 GLN A N 1
ATOM 1969 C CA . GLN A 1 241 ? 5.883 -18.125 1.983 1.00 98.75 241 GLN A CA 1
ATOM 1970 C C . GLN A 1 241 ? 4.492 -17.620 2.382 1.00 98.75 241 GLN A C 1
ATOM 1972 O O . GLN A 1 241 ? 3.539 -17.884 1.652 1.00 98.75 241 GLN A O 1
ATOM 1977 N N . ALA A 1 242 ? 4.377 -16.846 3.462 1.00 98.75 242 ALA A N 1
ATOM 1978 C CA . ALA A 1 242 ? 3.112 -16.245 3.874 1.00 98.75 242 ALA A CA 1
ATOM 1979 C C . ALA A 1 242 ? 2.549 -15.291 2.807 1.00 98.75 242 ALA A C 1
ATOM 1981 O O . ALA A 1 242 ? 1.368 -15.378 2.477 1.00 98.75 242 ALA A O 1
ATOM 1982 N N . VAL A 1 243 ? 3.393 -14.443 2.205 1.00 98.81 243 VAL A N 1
ATOM 1983 C CA . VAL A 1 243 ? 2.992 -13.557 1.097 1.00 98.81 243 VAL A CA 1
ATOM 1984 C C . VAL A 1 243 ? 2.514 -14.374 -0.104 1.00 98.81 243 VAL A C 1
ATOM 1986 O O . VAL A 1 243 ? 1.456 -14.093 -0.661 1.00 98.81 243 VAL A O 1
ATOM 1989 N N . LYS A 1 244 ? 3.257 -15.417 -0.492 1.00 98.81 244 LYS A N 1
ATOM 1990 C CA . LYS A 1 244 ? 2.899 -16.293 -1.618 1.00 98.81 244 LYS A CA 1
ATOM 1991 C C . LYS A 1 244 ? 1.570 -17.025 -1.401 1.00 98.81 244 LYS A C 1
ATOM 1993 O O . LYS A 1 244 ? 0.813 -17.208 -2.350 1.00 98.81 244 LYS A O 1
ATOM 1998 N N . GLU A 1 245 ? 1.296 -17.490 -0.185 1.00 98.56 245 GLU A N 1
ATOM 1999 C CA . GLU A 1 245 ? 0.025 -18.138 0.167 1.00 98.56 245 GLU A CA 1
ATOM 2000 C C . GLU A 1 245 ? -1.132 -17.139 0.169 1.00 98.56 245 GLU A C 1
ATOM 2002 O O . GLU A 1 245 ? -2.156 -17.398 -0.458 1.00 98.56 245 GLU A O 1
ATOM 2007 N N . TRP A 1 246 ? -0.941 -15.969 0.778 1.00 98.62 246 TRP A N 1
ATOM 2008 C CA . TRP A 1 246 ? -1.939 -14.900 0.794 1.00 98.62 246 TRP A CA 1
ATOM 2009 C C . TRP A 1 246 ? -2.316 -14.424 -0.620 1.00 98.62 246 TRP A C 1
ATOM 2011 O O . TRP A 1 246 ? -3.497 -14.246 -0.914 1.00 98.62 246 TRP A O 1
ATOM 2021 N N . VAL A 1 247 ? -1.346 -14.303 -1.536 1.00 98.69 247 VAL A N 1
ATOM 2022 C CA . VAL A 1 247 ? -1.635 -13.993 -2.947 1.00 98.69 247 VAL A CA 1
ATOM 2023 C C . VAL A 1 247 ? -2.497 -15.087 -3.585 1.00 98.69 247 VAL A C 1
ATOM 2025 O O . VAL A 1 247 ? -3.506 -14.770 -4.203 1.00 98.69 247 VAL A O 1
ATOM 2028 N N . ARG A 1 248 ? -2.174 -16.377 -3.414 1.00 98.50 248 ARG A N 1
ATOM 2029 C CA . ARG A 1 248 ? -3.005 -17.475 -3.962 1.00 98.50 248 ARG A CA 1
ATOM 2030 C C . ARG A 1 248 ? -4.447 -17.444 -3.442 1.00 98.50 248 ARG A C 1
ATOM 2032 O O . ARG A 1 248 ? -5.385 -17.786 -4.166 1.00 98.50 248 ARG A O 1
ATOM 2039 N N . GLU A 1 249 ? -4.624 -17.007 -2.198 1.00 97.38 249 GLU A N 1
ATOM 2040 C CA . GLU A 1 249 ? -5.923 -16.873 -1.531 1.00 97.38 249 GLU A CA 1
ATOM 2041 C C . GLU A 1 249 ? -6.740 -15.653 -1.994 1.00 97.38 249 GLU A C 1
ATOM 2043 O O . GLU A 1 249 ? -7.922 -15.574 -1.670 1.00 97.38 249 GLU A O 1
ATOM 2048 N N . GLY A 1 250 ? -6.165 -14.747 -2.793 1.00 96.94 250 GLY A N 1
ATOM 2049 C CA . GLY A 1 250 ? -6.873 -13.584 -3.345 1.00 96.94 250 GLY A CA 1
ATOM 2050 C C . GLY A 1 250 ? -6.186 -12.238 -3.129 1.00 96.94 250 GLY A C 1
ATOM 2051 O O . GLY A 1 250 ? -6.703 -11.223 -3.585 1.00 96.94 250 GLY A O 1
ATOM 2052 N N . GLY A 1 251 ? -5.039 -12.209 -2.446 1.00 98.19 251 GLY A N 1
ATOM 2053 C CA . GLY A 1 251 ? -4.304 -10.979 -2.168 1.00 98.19 251 GLY A CA 1
ATOM 2054 C C . GLY A 1 251 ? -3.707 -10.311 -3.412 1.00 98.19 251 GLY A C 1
ATOM 2055 O O . GLY A 1 251 ? -3.215 -10.978 -4.329 1.00 98.19 251 GLY A O 1
ATOM 2056 N N . GLY A 1 252 ? -3.710 -8.977 -3.424 1.00 98.81 252 GLY A N 1
ATOM 2057 C CA . GLY A 1 252 ? -3.064 -8.156 -4.446 1.00 98.81 252 GLY A CA 1
ATOM 2058 C C . GLY A 1 252 ? -1.684 -7.648 -4.013 1.00 98.81 252 GLY A C 1
ATOM 2059 O O . GLY A 1 252 ? -1.576 -6.798 -3.136 1.00 98.81 252 GLY A O 1
ATOM 2060 N N . LEU A 1 253 ? -0.604 -8.107 -4.645 1.00 98.94 253 LEU A N 1
ATOM 2061 C CA . LEU A 1 253 ? 0.761 -7.684 -4.313 1.00 98.94 253 LEU A CA 1
ATOM 2062 C C . LEU A 1 253 ? 1.307 -6.649 -5.306 1.00 98.94 253 LEU A C 1
ATOM 2064 O O . LEU A 1 253 ? 1.504 -6.961 -6.479 1.00 98.94 253 LEU A O 1
ATOM 2068 N N . LEU A 1 254 ? 1.666 -5.460 -4.819 1.00 98.94 254 LEU A N 1
ATOM 2069 C CA . LEU A 1 254 ? 2.598 -4.556 -5.493 1.00 98.94 254 LEU A CA 1
ATOM 2070 C C . LEU A 1 254 ? 3.975 -4.691 -4.842 1.00 98.94 254 LEU A C 1
ATOM 2072 O O . LEU A 1 254 ? 4.164 -4.324 -3.687 1.00 98.94 254 LEU A O 1
ATOM 2076 N N . ILE A 1 255 ? 4.953 -5.191 -5.588 1.00 98.94 255 ILE A N 1
ATOM 2077 C CA . ILE A 1 255 ? 6.321 -5.372 -5.099 1.00 98.94 255 ILE A CA 1
ATOM 2078 C C . ILE A 1 255 ? 7.303 -4.606 -5.973 1.00 98.94 255 ILE A C 1
ATOM 2080 O O . ILE A 1 255 ? 7.268 -4.716 -7.202 1.00 98.94 255 ILE A O 1
ATOM 2084 N N . THR A 1 256 ? 8.172 -3.801 -5.360 1.00 98.88 256 THR A N 1
ATOM 2085 C CA . THR A 1 256 ? 9.049 -2.898 -6.105 1.00 98.88 256 THR A CA 1
ATOM 2086 C C . THR A 1 256 ? 10.532 -3.086 -5.824 1.00 98.88 256 THR A C 1
ATOM 2088 O O . THR A 1 256 ? 10.953 -3.405 -4.718 1.00 98.88 256 THR A O 1
ATOM 2091 N N . GLY A 1 257 ? 11.335 -2.888 -6.868 1.00 98.38 257 GLY A N 1
ATOM 2092 C CA . GLY A 1 257 ? 12.787 -3.033 -6.842 1.00 98.38 257 GLY A CA 1
ATOM 2093 C C . GLY A 1 257 ? 13.523 -1.714 -6.641 1.00 98.38 257 GLY A C 1
ATOM 2094 O O . GLY A 1 257 ? 12.942 -0.684 -6.291 1.00 98.38 257 GLY A O 1
ATOM 2095 N N . ASP A 1 258 ? 14.824 -1.751 -6.877 1.00 97.88 258 ASP A N 1
ATOM 2096 C CA . ASP A 1 258 ? 15.688 -0.577 -6.936 1.00 97.88 258 ASP A CA 1
ATOM 2097 C C . ASP A 1 258 ? 16.747 -0.805 -8.027 1.00 97.88 258 ASP A C 1
ATOM 2099 O O . ASP A 1 258 ? 16.699 -1.804 -8.750 1.00 97.88 258 ASP A O 1
ATOM 2103 N N . TRP A 1 259 ? 17.697 0.109 -8.184 1.00 96.19 259 TRP A N 1
ATOM 2104 C CA . TRP A 1 259 ? 18.829 -0.079 -9.090 1.00 96.19 259 TRP A CA 1
ATOM 2105 C C . TRP A 1 259 ? 19.902 -1.000 -8.491 1.00 96.19 259 TRP A C 1
ATOM 2107 O O . TRP A 1 259 ? 19.959 -1.213 -7.275 1.00 96.19 259 TRP A O 1
ATOM 2117 N N . TYR A 1 260 ? 20.784 -1.529 -9.349 1.00 89.75 260 TYR A N 1
ATOM 2118 C CA . TYR A 1 260 ? 21.761 -2.593 -9.058 1.00 89.75 260 TYR A CA 1
ATOM 2119 C C . TYR A 1 260 ? 22.486 -2.515 -7.706 1.00 89.75 260 TYR A C 1
ATOM 2121 O O . TYR A 1 260 ? 22.888 -3.545 -7.166 1.00 89.75 260 TYR A O 1
ATOM 2129 N N . ARG A 1 261 ? 22.735 -1.308 -7.178 1.00 91.06 261 ARG A N 1
ATOM 2130 C CA . ARG A 1 261 ? 23.505 -1.104 -5.945 1.00 91.06 261 ARG A CA 1
ATOM 2131 C C . ARG A 1 261 ? 22.692 -1.397 -4.694 1.00 91.06 261 ARG A C 1
ATOM 2133 O O . ARG A 1 261 ? 23.274 -1.835 -3.705 1.00 91.06 261 ARG A O 1
ATOM 2140 N N . TYR A 1 262 ? 21.401 -1.097 -4.733 1.00 94.94 262 TYR A N 1
ATOM 2141 C CA . TYR A 1 262 ? 20.527 -1.135 -3.565 1.00 94.94 262 TYR A CA 1
ATOM 2142 C C . TYR A 1 262 ? 19.424 -2.178 -3.686 1.00 94.94 262 TYR A C 1
ATOM 2144 O O . TYR A 1 262 ? 18.735 -2.428 -2.706 1.00 94.94 262 TYR A O 1
ATOM 2152 N N . VAL A 1 263 ? 19.267 -2.818 -4.847 1.00 97.38 263 VAL A N 1
ATOM 2153 C CA . VAL A 1 263 ? 18.215 -3.813 -5.036 1.00 97.38 263 VAL A CA 1
ATOM 2154 C C . VAL A 1 263 ? 18.468 -5.091 -4.234 1.00 97.38 263 VAL A C 1
ATOM 2156 O O . VAL A 1 263 ? 19.452 -5.806 -4.442 1.00 97.38 263 VAL A O 1
ATOM 2159 N N . TYR A 1 264 ? 17.518 -5.440 -3.369 1.00 97.69 264 TYR A N 1
ATOM 2160 C CA . TYR A 1 264 ? 17.486 -6.702 -2.622 1.00 97.69 264 TYR A CA 1
ATOM 2161 C C . TYR A 1 264 ? 16.839 -7.804 -3.469 1.00 97.69 264 TYR A C 1
ATOM 2163 O O . TYR A 1 264 ? 15.913 -8.501 -3.060 1.00 97.69 264 TYR A O 1
ATOM 2171 N N . TYR A 1 265 ? 17.339 -7.979 -4.697 1.00 97.94 265 TYR A N 1
ATOM 2172 C CA . TYR A 1 265 ? 16.699 -8.820 -5.716 1.00 97.94 265 TYR A CA 1
ATOM 2173 C C . TYR A 1 265 ? 16.494 -10.270 -5.263 1.00 97.94 265 TYR A C 1
ATOM 2175 O O . TYR A 1 265 ? 15.518 -10.889 -5.658 1.00 97.94 265 TYR A O 1
ATOM 2183 N N . LYS A 1 266 ? 17.372 -10.828 -4.416 1.00 98.25 266 LYS A N 1
ATOM 2184 C CA . LYS A 1 266 ? 17.192 -12.188 -3.879 1.00 98.25 266 LYS A CA 1
ATOM 2185 C C . LYS A 1 266 ? 15.960 -12.288 -2.982 1.00 98.25 266 LYS A C 1
ATOM 2187 O O . LYS A 1 266 ? 15.223 -13.260 -3.099 1.00 98.25 266 LYS A O 1
ATOM 2192 N N . SER A 1 267 ? 15.734 -11.284 -2.139 1.00 98.06 267 SER A N 1
ATOM 2193 C CA . SER A 1 267 ? 14.574 -11.201 -1.252 1.00 98.06 267 SER A CA 1
ATOM 2194 C C . SER A 1 267 ? 13.288 -11.038 -2.058 1.00 98.06 267 SER A C 1
ATOM 2196 O O . SER A 1 267 ? 12.329 -11.774 -1.848 1.00 98.06 267 SER A O 1
ATOM 2198 N N . LEU A 1 268 ? 13.303 -10.158 -3.062 1.00 98.75 268 LEU A N 1
ATOM 2199 C CA . LEU A 1 268 ? 12.161 -9.940 -3.958 1.00 98.75 268 LEU A CA 1
ATOM 2200 C C . LEU A 1 268 ? 11.849 -11.183 -4.818 1.00 98.75 268 LEU A C 1
ATOM 2202 O O . LEU A 1 268 ? 10.689 -11.572 -4.976 1.00 98.75 268 LEU A O 1
ATOM 2206 N N . ASN A 1 269 ? 12.879 -11.847 -5.350 1.00 98.81 269 ASN A N 1
ATOM 2207 C CA . ASN A 1 269 ? 12.738 -13.035 -6.203 1.00 98.81 269 ASN A CA 1
ATOM 2208 C C . ASN A 1 269 ? 12.278 -14.269 -5.424 1.00 98.81 269 ASN A C 1
ATOM 2210 O O . ASN A 1 269 ? 11.601 -15.120 -5.992 1.00 98.81 269 ASN A O 1
ATOM 2214 N N . ARG A 1 270 ? 12.561 -14.349 -4.119 1.00 98.50 270 ARG A N 1
ATOM 2215 C CA . ARG A 1 270 ? 12.020 -15.400 -3.244 1.00 98.50 270 ARG A CA 1
ATOM 2216 C C . ARG A 1 270 ? 10.484 -15.422 -3.230 1.00 98.50 270 ARG A C 1
ATOM 2218 O O . ARG A 1 270 ? 9.888 -16.484 -3.057 1.00 98.50 270 ARG A O 1
ATOM 2225 N N . ILE A 1 271 ? 9.861 -14.260 -3.435 1.00 98.75 271 ILE A N 1
ATOM 2226 C CA . ILE A 1 271 ? 8.408 -14.109 -3.557 1.00 98.75 271 ILE A CA 1
ATOM 2227 C C . ILE A 1 271 ? 7.960 -14.302 -5.012 1.00 98.75 271 ILE A C 1
ATOM 2229 O O . ILE A 1 271 ? 6.982 -14.994 -5.265 1.00 98.75 271 ILE A O 1
ATOM 2233 N N . THR A 1 272 ? 8.654 -13.685 -5.971 1.00 98.75 272 THR A N 1
ATOM 2234 C CA . THR A 1 272 ? 8.118 -13.473 -7.331 1.00 98.75 272 THR A CA 1
ATOM 2235 C C . THR A 1 272 ? 8.582 -14.465 -8.397 1.00 98.75 272 THR A C 1
ATOM 2237 O O . THR A 1 272 ? 7.852 -14.690 -9.366 1.00 98.75 272 THR A O 1
ATOM 2240 N N . GLU A 1 273 ? 9.752 -15.094 -8.238 1.00 98.50 273 GLU A N 1
ATOM 2241 C CA . GLU A 1 273 ? 10.381 -15.886 -9.309 1.00 98.50 273 GLU A CA 1
ATOM 2242 C C . GLU A 1 273 ? 9.565 -17.138 -9.659 1.00 98.50 273 GLU A C 1
ATOM 2244 O O . GLU A 1 273 ? 9.489 -17.510 -10.830 1.00 98.50 273 GLU A O 1
ATOM 2249 N N . GLU A 1 274 ? 8.868 -17.740 -8.687 1.00 97.88 274 GLU A N 1
ATOM 2250 C CA . GLU A 1 274 ? 7.977 -18.884 -8.942 1.00 97.88 274 GLU A CA 1
ATOM 2251 C C . GLU A 1 274 ? 6.745 -18.530 -9.789 1.00 97.88 274 GLU A C 1
ATOM 2253 O O . GLU A 1 274 ? 6.204 -19.397 -10.474 1.00 97.88 274 GLU A O 1
ATOM 2258 N N . PHE A 1 275 ? 6.338 -17.258 -9.795 1.00 98.56 275 PHE A N 1
ATOM 2259 C CA . PHE A 1 275 ? 5.242 -16.745 -10.622 1.00 98.56 275 PHE A CA 1
ATOM 2260 C C . PHE A 1 275 ? 5.734 -16.190 -11.963 1.00 98.56 275 PHE A C 1
ATOM 2262 O O . PHE A 1 275 ? 4.969 -15.602 -12.725 1.00 98.56 275 PHE A O 1
ATOM 2269 N N . GLY A 1 276 ? 7.017 -16.394 -12.269 1.00 98.69 276 GLY A N 1
ATOM 2270 C CA . GLY A 1 276 ? 7.606 -16.057 -13.552 1.00 98.69 276 GLY A CA 1
ATOM 2271 C C . GLY A 1 276 ? 8.085 -14.616 -13.673 1.00 98.69 276 GLY A C 1
ATOM 2272 O O . GLY A 1 276 ? 8.386 -14.213 -14.792 1.00 98.69 276 GLY A O 1
ATOM 2273 N N . ILE A 1 277 ? 8.197 -13.854 -12.578 1.00 98.88 277 ILE A N 1
ATOM 2274 C CA . ILE A 1 277 ? 8.785 -12.507 -12.588 1.00 98.88 277 ILE A CA 1
ATOM 2275 C C . ILE A 1 277 ? 10.089 -12.502 -11.794 1.00 98.88 277 ILE A C 1
ATOM 2277 O O . ILE A 1 277 ? 10.124 -12.933 -10.648 1.00 98.88 277 ILE A O 1
ATOM 2281 N N . LYS A 1 278 ? 11.162 -11.985 -12.390 1.00 98.88 278 LYS A N 1
ATOM 2282 C CA . LYS A 1 278 ? 12.485 -11.923 -11.772 1.00 98.88 278 LYS A CA 1
ATOM 2283 C C . LYS A 1 278 ? 13.057 -10.513 -11.836 1.00 98.88 278 LYS A C 1
ATOM 2285 O O . LYS A 1 278 ? 13.253 -9.971 -12.920 1.00 98.88 278 LYS A O 1
ATOM 2290 N N . PHE A 1 279 ? 13.392 -9.950 -10.682 1.00 98.88 279 PHE A N 1
ATOM 2291 C CA . PHE A 1 279 ? 14.167 -8.722 -10.553 1.00 98.88 279 PHE A CA 1
ATOM 2292 C C . PHE A 1 279 ? 15.629 -8.969 -10.921 1.00 98.88 279 PHE A C 1
ATOM 2294 O O . PHE A 1 279 ? 16.280 -9.875 -10.378 1.00 98.88 279 PHE A O 1
ATOM 2301 N N . ASN A 1 280 ? 16.150 -8.135 -11.819 1.00 98.62 280 ASN A N 1
ATOM 2302 C CA . ASN A 1 280 ? 17.547 -8.160 -12.225 1.00 98.62 280 ASN A CA 1
ATOM 2303 C C . ASN A 1 280 ? 18.378 -7.188 -11.367 1.00 98.62 280 ASN A C 1
ATOM 2305 O O . ASN A 1 280 ? 17.916 -6.091 -11.055 1.00 98.62 280 ASN A O 1
ATOM 2309 N N . PRO A 1 281 ? 19.623 -7.544 -11.000 1.00 98.06 281 PRO A N 1
ATOM 2310 C CA . PRO A 1 281 ? 20.549 -6.638 -10.324 1.00 98.06 281 PRO A CA 1
ATOM 2311 C C . PRO A 1 281 ? 21.215 -5.671 -11.320 1.00 98.06 281 PRO A C 1
ATOM 2313 O O . PRO A 1 281 ? 22.442 -5.619 -11.426 1.00 98.06 281 PRO A O 1
ATOM 2316 N N . ASP A 1 282 ? 20.400 -4.937 -12.076 1.00 98.50 282 ASP A N 1
ATOM 2317 C CA . ASP A 1 282 ? 20.816 -3.932 -13.054 1.00 98.50 282 ASP A CA 1
ATOM 2318 C C . ASP A 1 282 ? 20.113 -2.580 -12.826 1.00 98.50 282 ASP A C 1
ATOM 2320 O O . ASP A 1 282 ? 19.385 -2.389 -11.853 1.00 98.50 282 ASP A O 1
ATOM 2324 N N . GLU A 1 283 ? 20.421 -1.590 -13.658 1.00 98.50 283 GLU A N 1
ATOM 2325 C CA . GLU A 1 283 ? 19.774 -0.277 -13.683 1.00 98.50 283 GLU A CA 1
ATOM 2326 C C . GLU A 1 283 ? 19.402 0.072 -15.120 1.00 98.50 283 GLU A C 1
ATOM 2328 O O . GLU A 1 283 ? 20.234 -0.043 -16.025 1.00 98.50 283 GLU A O 1
ATOM 2333 N N . LEU A 1 284 ? 18.158 0.506 -15.331 1.00 98.69 284 LEU A N 1
ATOM 2334 C CA . LEU A 1 284 ? 17.722 1.036 -16.615 1.00 98.69 284 LEU A CA 1
ATOM 2335 C C . LEU A 1 284 ? 18.363 2.406 -16.857 1.00 98.69 284 LEU A C 1
ATOM 2337 O O . LEU A 1 284 ? 18.297 3.302 -16.015 1.00 98.69 284 LEU A O 1
ATOM 2341 N N . MET A 1 285 ? 18.911 2.585 -18.052 1.00 98.56 285 MET A N 1
ATOM 2342 C CA . MET A 1 285 ? 19.519 3.823 -18.509 1.00 98.56 285 MET A CA 1
ATOM 2343 C C . MET A 1 285 ? 18.980 4.232 -19.881 1.00 98.56 285 MET A C 1
ATOM 2345 O O . MET A 1 285 ? 18.620 3.388 -20.702 1.00 98.56 285 MET A O 1
ATOM 2349 N N . ASP A 1 286 ? 18.970 5.533 -20.162 1.00 98.56 286 ASP A N 1
ATOM 2350 C CA . ASP A 1 286 ? 18.648 6.068 -21.485 1.00 98.56 286 ASP A CA 1
ATOM 2351 C C . ASP A 1 286 ? 19.353 7.413 -21.726 1.00 98.56 286 ASP A C 1
ATOM 2353 O O . ASP A 1 286 ? 19.148 8.372 -20.986 1.00 98.56 286 ASP A O 1
ATOM 2357 N N . ASP A 1 287 ? 20.188 7.510 -22.761 1.00 98.19 287 ASP A N 1
ATOM 2358 C CA . ASP A 1 287 ? 20.915 8.748 -23.087 1.00 98.19 287 ASP A CA 1
ATOM 2359 C C . ASP A 1 287 ? 20.034 9.797 -23.788 1.00 98.19 287 ASP A C 1
ATOM 2361 O O . ASP A 1 287 ? 20.333 10.991 -23.719 1.00 98.19 287 ASP A O 1
ATOM 2365 N N . ASP A 1 288 ? 18.939 9.365 -24.420 1.00 97.94 288 ASP A N 1
ATOM 2366 C CA . ASP A 1 288 ? 18.102 10.179 -25.306 1.00 97.94 288 ASP A CA 1
ATOM 2367 C C . ASP A 1 288 ? 16.798 10.619 -24.618 1.00 97.94 288 ASP A C 1
ATOM 2369 O O . ASP A 1 288 ? 16.325 11.745 -24.801 1.00 97.94 288 ASP A O 1
ATOM 2373 N N . LYS A 1 289 ? 16.205 9.731 -23.813 1.00 97.62 289 LYS A N 1
ATOM 2374 C CA . LYS A 1 289 ? 14.937 9.929 -23.097 1.00 97.62 289 LYS A CA 1
ATOM 2375 C C . LYS A 1 289 ? 15.175 9.932 -21.591 1.00 97.62 289 LYS A C 1
ATOM 2377 O O . LYS A 1 289 ? 14.882 8.963 -20.900 1.00 97.62 289 LYS A O 1
ATOM 2382 N N . ASN A 1 290 ? 15.693 11.040 -21.067 1.00 97.62 290 ASN A N 1
ATOM 2383 C CA . ASN A 1 290 ? 15.965 11.197 -19.639 1.00 97.62 290 ASN A CA 1
ATOM 2384 C C . ASN A 1 290 ? 15.695 12.616 -19.128 1.00 97.62 290 ASN A C 1
ATOM 2386 O O . ASN A 1 290 ? 15.444 13.546 -19.891 1.00 97.62 290 ASN A O 1
ATOM 2390 N N . THR A 1 291 ? 15.777 12.779 -17.809 1.00 95.75 291 THR A N 1
ATOM 2391 C CA . THR A 1 291 ? 15.536 14.054 -17.111 1.00 95.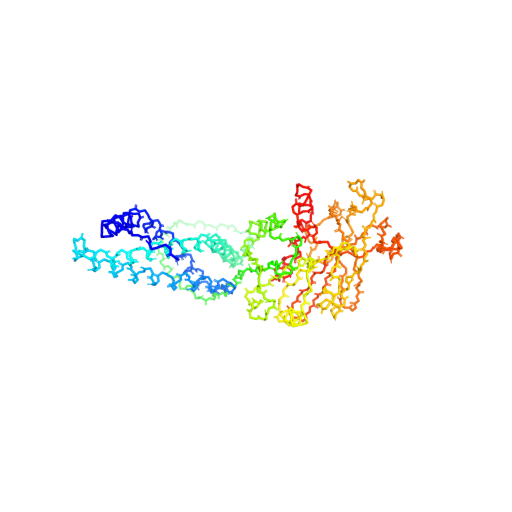75 291 THR A CA 1
ATOM 2392 C C . THR A 1 291 ? 16.830 14.747 -16.657 1.00 95.75 291 THR A C 1
ATOM 2394 O O . THR A 1 291 ? 16.844 15.493 -15.678 1.00 95.75 291 THR A O 1
ATOM 2397 N N . GLY A 1 292 ? 17.931 14.529 -17.390 1.00 94.75 292 GLY A N 1
ATOM 2398 C CA . GLY A 1 292 ? 19.216 15.228 -17.237 1.00 94.75 292 GLY A CA 1
ATOM 2399 C C . GLY A 1 292 ? 20.435 14.314 -17.058 1.00 94.75 292 GLY A C 1
ATOM 2400 O O . GLY A 1 292 ? 21.575 14.771 -17.182 1.00 94.75 292 GLY A O 1
ATOM 2401 N N . ARG A 1 293 ? 20.219 13.032 -16.753 1.00 96.88 293 ARG A N 1
ATOM 2402 C CA . ARG A 1 293 ? 21.254 11.995 -16.620 1.00 96.88 293 ARG A CA 1
ATOM 2403 C C . ARG A 1 293 ? 20.718 10.684 -17.167 1.00 96.88 293 ARG A C 1
ATOM 2405 O O . ARG A 1 293 ? 19.541 10.403 -16.976 1.00 96.88 293 ARG A O 1
ATOM 2412 N N . SER A 1 294 ? 21.579 9.857 -17.751 1.00 97.25 294 SER A N 1
ATOM 2413 C CA . SER A 1 294 ? 21.153 8.592 -18.354 1.00 97.25 294 SER A CA 1
ATOM 2414 C C . SER A 1 294 ? 20.526 7.612 -17.360 1.00 97.25 294 SER A C 1
ATOM 2416 O O . SER A 1 294 ? 19.608 6.901 -17.733 1.00 97.25 294 SER A O 1
ATOM 2418 N N . TYR A 1 295 ? 20.925 7.640 -16.087 1.00 94.94 295 TYR A N 1
ATOM 2419 C CA . TYR A 1 295 ? 20.325 6.855 -14.993 1.00 94.94 295 TYR A CA 1
ATOM 2420 C C . TYR A 1 295 ? 19.034 7.468 -14.396 1.00 94.94 295 TYR A C 1
ATOM 2422 O O . TYR A 1 295 ? 18.491 6.964 -13.415 1.00 94.94 295 TYR A O 1
ATOM 2430 N N . PHE A 1 296 ? 18.509 8.549 -14.984 1.00 97.00 296 PHE A N 1
ATOM 2431 C CA . PHE A 1 296 ? 17.156 9.062 -14.722 1.00 97.00 296 PHE A CA 1
ATOM 2432 C C . PHE A 1 296 ? 16.303 9.025 -15.998 1.00 97.00 296 PHE A C 1
ATOM 2434 O O . PHE A 1 296 ? 15.874 10.089 -16.482 1.00 97.00 296 PHE A O 1
ATOM 2441 N N . PRO A 1 297 ? 16.109 7.829 -16.586 1.00 98.31 297 PRO A N 1
ATOM 2442 C CA . PRO A 1 297 ? 15.345 7.682 -17.809 1.00 98.31 297 PRO A CA 1
ATOM 2443 C C . PRO A 1 297 ? 13.868 8.027 -17.588 1.00 98.31 297 PRO A C 1
ATOM 2445 O O . PRO A 1 297 ? 13.330 7.957 -16.480 1.00 98.31 297 PRO A O 1
ATOM 2448 N N . LEU A 1 298 ? 13.208 8.382 -18.682 1.00 98.62 298 LEU A N 1
ATOM 2449 C CA . LEU A 1 298 ? 11.758 8.327 -18.786 1.00 98.62 298 LEU A CA 1
ATOM 2450 C C . LEU A 1 298 ? 11.370 6.979 -19.392 1.00 98.62 298 LEU A C 1
ATOM 2452 O O . LEU A 1 298 ? 12.065 6.468 -20.270 1.00 98.62 298 LEU A O 1
ATOM 2456 N N . ILE A 1 299 ? 10.232 6.441 -18.972 1.00 98.56 299 ILE A N 1
ATOM 2457 C CA . ILE A 1 299 ? 9.606 5.265 -19.588 1.00 98.56 299 ILE A CA 1
ATOM 2458 C C . ILE A 1 299 ? 8.240 5.652 -20.156 1.00 98.56 299 ILE A C 1
ATOM 2460 O O . ILE A 1 299 ? 7.634 6.629 -19.709 1.00 98.56 299 ILE A O 1
ATOM 2464 N N . GLY A 1 300 ? 7.772 4.922 -21.165 1.00 95.12 300 GLY A N 1
ATOM 2465 C CA . GLY A 1 300 ? 6.514 5.261 -21.842 1.00 95.12 300 GLY A CA 1
ATOM 2466 C C . GLY A 1 300 ? 6.024 4.248 -22.871 1.00 95.12 300 GLY A C 1
ATOM 2467 O O . GLY A 1 300 ? 5.191 4.582 -23.700 1.00 95.12 300 GLY A O 1
ATOM 2468 N N . GLU A 1 301 ? 6.550 3.022 -22.862 1.00 98.19 301 GLU A N 1
ATOM 2469 C CA . GLU A 1 301 ? 6.037 1.943 -23.710 1.00 98.19 301 GLU A CA 1
ATOM 2470 C C . GLU A 1 301 ? 5.091 1.086 -22.865 1.00 98.19 301 GLU A C 1
ATOM 2472 O O . GLU A 1 301 ? 5.544 0.300 -22.025 1.00 98.19 301 GLU A O 1
ATOM 2477 N N . PHE A 1 302 ? 3.785 1.272 -23.060 1.00 98.69 302 PHE A N 1
ATOM 2478 C CA . PHE A 1 302 ? 2.737 0.664 -22.240 1.00 98.69 302 PHE A CA 1
ATOM 2479 C C . PHE A 1 302 ? 2.004 -0.458 -22.971 1.00 98.69 302 PHE A C 1
ATOM 2481 O O . PHE A 1 302 ? 1.782 -0.405 -24.179 1.00 98.69 302 PHE A O 1
ATOM 2488 N N . ASN A 1 303 ? 1.593 -1.474 -22.218 1.00 98.25 303 ASN A N 1
ATOM 2489 C CA . ASN A 1 303 ? 0.653 -2.481 -22.687 1.00 98.25 303 ASN A CA 1
ATOM 2490 C C . ASN A 1 303 ? -0.783 -2.009 -22.407 1.00 98.25 303 ASN A C 1
ATOM 2492 O O . ASN A 1 303 ? -1.290 -2.213 -21.302 1.00 98.25 303 ASN A O 1
ATOM 2496 N N . PHE A 1 304 ? -1.423 -1.361 -23.384 1.00 98.38 304 PHE A N 1
ATOM 2497 C CA . PHE A 1 304 ? -2.786 -0.821 -23.241 1.00 98.38 304 PHE A CA 1
ATOM 2498 C C . PHE A 1 304 ? -3.892 -1.886 -23.178 1.00 98.38 304 PHE A C 1
ATOM 2500 O O . PHE A 1 304 ? -5.017 -1.560 -22.811 1.00 98.38 304 PHE A O 1
ATOM 2507 N N . ASP A 1 305 ? -3.577 -3.154 -23.465 1.00 97.88 305 ASP A N 1
ATOM 2508 C CA . ASP A 1 305 ? -4.527 -4.262 -23.309 1.00 97.88 305 ASP A CA 1
ATOM 2509 C C . ASP A 1 305 ? -4.669 -4.704 -21.839 1.00 97.88 305 ASP A C 1
ATOM 2511 O O . ASP A 1 305 ? -5.614 -5.409 -21.487 1.00 97.88 305 ASP A O 1
ATOM 2515 N N . HIS A 1 306 ? -3.735 -4.311 -20.964 1.00 98.44 306 HIS A N 1
ATOM 2516 C CA . HIS A 1 306 ? -3.762 -4.677 -19.549 1.00 98.44 306 HIS A CA 1
ATOM 2517 C C . HIS A 1 306 ? -4.549 -3.644 -18.714 1.00 98.44 306 HIS A C 1
ATOM 2519 O O . HIS A 1 306 ? -4.213 -2.461 -18.773 1.00 98.44 306 HIS A O 1
ATOM 2525 N N . PRO A 1 307 ? -5.502 -4.037 -17.841 1.00 98.00 307 PRO A N 1
ATOM 2526 C CA . PRO A 1 307 ? -6.331 -3.091 -17.072 1.00 98.00 307 PRO A CA 1
ATOM 2527 C C . PRO A 1 307 ? -5.539 -2.048 -16.267 1.00 98.00 307 PRO A C 1
ATOM 2529 O O . PRO A 1 307 ? -5.935 -0.885 -16.166 1.00 98.00 307 PRO A O 1
ATOM 2532 N N . ALA A 1 308 ? -4.369 -2.438 -15.751 1.00 97.88 308 ALA A N 1
ATOM 2533 C CA . ALA A 1 308 ? -3.477 -1.551 -15.001 1.00 97.88 308 ALA A CA 1
ATOM 2534 C C . ALA A 1 308 ? -3.010 -0.291 -15.765 1.00 97.88 308 ALA A C 1
ATOM 2536 O O . ALA A 1 308 ? -2.548 0.658 -15.136 1.00 97.88 308 ALA A O 1
ATOM 2537 N N . THR A 1 309 ? -3.119 -0.243 -17.096 1.00 98.44 309 THR A N 1
ATOM 2538 C CA . THR A 1 309 ? -2.728 0.926 -17.904 1.00 98.44 309 THR A CA 1
ATOM 2539 C C . THR A 1 309 ? -3.913 1.796 -18.328 1.00 98.44 309 THR A C 1
ATOM 2541 O O . THR A 1 309 ? -3.708 2.770 -19.049 1.00 98.44 309 THR A O 1
ATOM 2544 N N . ARG A 1 310 ? -5.143 1.534 -17.847 1.00 97.81 310 ARG A N 1
ATOM 2545 C CA . ARG A 1 310 ? -6.367 2.223 -18.321 1.00 97.81 310 ARG A CA 1
ATOM 2546 C C . ARG A 1 310 ? -6.373 3.749 -18.177 1.00 97.81 310 ARG A C 1
ATOM 2548 O O . ARG A 1 310 ? -7.161 4.419 -18.836 1.00 97.81 310 ARG A O 1
ATOM 2555 N N . PHE A 1 311 ? -5.561 4.295 -17.272 1.00 98.06 311 PHE A N 1
ATOM 2556 C CA . PHE A 1 311 ? -5.460 5.740 -17.027 1.00 98.06 311 PHE A CA 1
ATOM 2557 C C . PHE A 1 311 ? -4.255 6.387 -17.719 1.00 98.06 311 PHE A C 1
ATOM 2559 O O . PHE A 1 311 ? -3.985 7.569 -17.507 1.00 98.06 311 PHE A O 1
ATOM 2566 N N . LEU A 1 312 ? -3.517 5.617 -18.514 1.00 98.38 312 LEU A N 1
ATOM 2567 C CA . LEU A 1 312 ? -2.421 6.094 -19.340 1.00 98.38 312 LEU A CA 1
ATOM 2568 C C . LEU A 1 312 ? -2.902 6.287 -20.778 1.00 98.38 312 LEU A C 1
ATOM 2570 O O . LEU A 1 312 ? -3.933 5.768 -21.200 1.00 98.38 312 LEU A O 1
ATOM 2574 N N . ASN A 1 313 ? -2.122 7.039 -21.541 1.00 97.50 313 ASN A N 1
ATOM 2575 C CA . ASN A 1 313 ? -2.300 7.230 -22.975 1.00 97.50 313 ASN A CA 1
ATOM 2576 C C . ASN A 1 313 ? -0.929 7.296 -23.666 1.00 97.50 313 ASN A C 1
ATOM 2578 O O . ASN A 1 313 ? 0.106 7.304 -23.002 1.00 97.50 313 ASN A O 1
ATOM 2582 N N . GLU A 1 314 ? -0.929 7.362 -24.996 1.00 95.44 314 GLU A N 1
ATOM 2583 C CA . GLU A 1 314 ? 0.284 7.389 -25.832 1.00 95.44 314 GLU A CA 1
ATOM 2584 C C . GLU A 1 314 ? 1.243 8.554 -25.516 1.00 95.44 314 GLU A C 1
ATOM 2586 O O . GLU A 1 314 ? 2.442 8.454 -25.762 1.00 95.44 314 GLU A O 1
ATOM 2591 N N . ASP A 1 315 ? 0.739 9.653 -24.944 1.00 96.06 315 ASP A N 1
ATOM 2592 C CA . ASP A 1 315 ? 1.544 10.824 -24.573 1.00 96.06 315 ASP A CA 1
ATOM 2593 C C . ASP A 1 315 ? 2.102 10.734 -23.140 1.00 96.06 315 ASP A C 1
ATOM 2595 O O . ASP A 1 315 ? 2.867 11.599 -22.702 1.00 96.06 315 ASP A O 1
ATOM 2599 N N . SER A 1 316 ? 1.719 9.705 -22.380 1.00 97.81 316 SER A N 1
ATOM 2600 C CA . SER A 1 316 ? 2.136 9.540 -20.989 1.00 97.81 316 SER A CA 1
ATOM 2601 C C . SER A 1 316 ? 3.627 9.204 -20.896 1.00 97.81 316 SER A C 1
ATOM 2603 O O . SER A 1 316 ? 4.150 8.366 -21.626 1.00 97.81 316 SER A O 1
ATOM 2605 N N . GLN A 1 317 ? 4.328 9.841 -19.957 1.00 97.75 317 GLN A N 1
ATOM 2606 C CA . GLN A 1 317 ? 5.738 9.569 -19.673 1.00 97.75 317 GLN A CA 1
ATOM 2607 C C . GLN A 1 317 ? 5.951 9.510 -18.166 1.00 97.75 317 GLN A C 1
ATOM 2609 O O . GLN A 1 317 ? 5.568 10.438 -17.452 1.00 97.75 317 GLN A O 1
ATOM 2614 N N . LEU A 1 318 ? 6.580 8.439 -17.685 1.00 98.62 318 LEU A N 1
ATOM 2615 C CA . LEU A 1 318 ? 6.794 8.229 -16.254 1.00 98.62 318 LEU A CA 1
ATOM 2616 C C . LEU A 1 318 ? 8.254 8.478 -15.895 1.00 98.62 318 LEU A C 1
ATOM 2618 O O . LEU A 1 318 ? 9.168 8.033 -16.597 1.00 98.62 318 LEU A O 1
ATOM 2622 N N . TYR A 1 319 ? 8.470 9.169 -14.778 1.00 98.62 319 TYR A N 1
ATOM 2623 C CA . TYR A 1 319 ? 9.787 9.249 -14.159 1.00 98.62 319 TYR A CA 1
ATOM 2624 C C . TYR A 1 319 ? 10.178 7.870 -13.633 1.00 98.62 319 TYR A C 1
ATOM 2626 O O . TYR A 1 319 ? 9.399 7.253 -12.909 1.00 98.62 319 TYR A O 1
ATOM 2634 N N . TYR A 1 320 ? 11.390 7.417 -13.960 1.00 98.62 320 TYR A N 1
ATOM 2635 C CA . TYR A 1 320 ? 11.874 6.101 -13.561 1.00 98.62 320 TYR A CA 1
ATOM 2636 C C . TYR A 1 320 ? 13.312 6.145 -13.041 1.00 98.62 320 TYR A C 1
ATOM 2638 O O . TYR A 1 320 ? 14.162 6.885 -13.537 1.00 98.62 320 TYR A O 1
ATOM 2646 N N . ASN A 1 321 ? 13.586 5.324 -12.030 1.00 97.88 321 ASN A N 1
ATOM 2647 C CA . ASN A 1 321 ? 14.935 4.996 -11.578 1.00 97.88 321 ASN A CA 1
ATOM 2648 C C . ASN A 1 321 ? 14.885 3.646 -10.860 1.00 97.88 321 ASN A C 1
ATOM 2650 O O . ASN A 1 321 ? 14.255 3.533 -9.808 1.00 97.88 321 ASN A O 1
ATOM 2654 N N . GLY A 1 322 ? 15.483 2.622 -11.452 1.00 98.12 322 GLY A N 1
ATOM 2655 C CA . GLY A 1 322 ? 15.366 1.254 -10.965 1.00 98.12 322 GLY A CA 1
ATOM 2656 C C . GLY A 1 322 ? 15.928 0.240 -11.953 1.00 98.12 322 GLY A C 1
ATOM 2657 O O . GLY A 1 322 ? 16.434 0.611 -13.016 1.00 98.12 322 GLY A O 1
ATOM 2658 N N . GLY A 1 323 ? 15.840 -1.037 -11.597 1.00 98.44 323 GLY A N 1
ATOM 2659 C CA . GLY A 1 323 ? 16.314 -2.150 -12.420 1.00 98.44 323 GLY A CA 1
ATOM 2660 C C . GLY A 1 323 ? 15.321 -2.606 -13.483 1.00 98.44 323 GLY A C 1
ATOM 2661 O O . GLY A 1 323 ? 14.271 -2.002 -13.693 1.00 98.44 323 GLY A O 1
ATOM 2662 N N . THR A 1 324 ? 15.656 -3.686 -14.174 1.00 98.81 324 THR A N 1
ATOM 2663 C CA . THR A 1 324 ? 14.776 -4.349 -15.141 1.00 98.81 324 THR A CA 1
ATOM 2664 C C . THR A 1 324 ? 14.208 -5.647 -14.578 1.00 98.81 324 THR A C 1
ATOM 2666 O O . THR A 1 324 ? 14.652 -6.155 -13.544 1.00 98.81 324 THR A O 1
ATOM 2669 N N . LEU A 1 325 ? 13.215 -6.192 -15.274 1.00 98.88 325 LEU A N 1
ATOM 2670 C CA . LEU A 1 325 ? 12.582 -7.462 -14.955 1.00 98.88 325 LEU A CA 1
ATOM 2671 C C . LEU A 1 325 ? 12.776 -8.453 -16.104 1.00 98.88 325 LEU A C 1
ATOM 2673 O O . LEU A 1 325 ? 12.657 -8.092 -17.278 1.00 98.88 325 LEU A O 1
ATOM 2677 N N . ASP A 1 326 ? 12.999 -9.714 -15.755 1.00 98.81 326 ASP A N 1
ATOM 2678 C CA . ASP A 1 326 ? 12.816 -10.843 -16.660 1.00 98.81 326 ASP A CA 1
ATOM 2679 C C . ASP A 1 326 ? 11.464 -11.496 -16.373 1.00 98.81 326 ASP A C 1
ATOM 2681 O O . ASP A 1 326 ? 11.083 -11.671 -15.215 1.00 98.81 326 ASP A O 1
ATOM 2685 N N . ILE A 1 327 ? 10.737 -11.848 -17.435 1.00 98.69 327 ILE A N 1
ATOM 2686 C CA . ILE A 1 327 ? 9.418 -12.477 -17.337 1.00 98.69 327 ILE A CA 1
ATOM 2687 C C . ILE A 1 327 ? 9.391 -13.826 -18.053 1.00 98.69 327 ILE A C 1
ATOM 2689 O O . ILE A 1 327 ? 10.078 -14.031 -19.056 1.00 98.69 327 ILE A O 1
ATOM 2693 N N . SER A 1 328 ? 8.584 -14.747 -17.540 1.00 98.50 328 SER A N 1
ATOM 2694 C CA . SER A 1 328 ? 8.368 -16.084 -18.089 1.00 98.50 328 SER A CA 1
ATOM 2695 C C . SER A 1 328 ? 6.995 -16.628 -17.682 1.00 98.50 328 SER A C 1
ATOM 2697 O O . SER A 1 328 ? 6.296 -16.035 -16.862 1.00 98.50 328 SER A O 1
ATOM 2699 N N . GLY A 1 329 ? 6.597 -17.768 -18.253 1.00 97.50 329 GLY A N 1
ATOM 2700 C CA . GLY A 1 329 ? 5.316 -18.398 -17.932 1.00 97.50 329 GLY A CA 1
ATOM 2701 C C . GLY A 1 329 ? 4.132 -17.498 -18.293 1.00 97.50 329 GLY A C 1
ATOM 2702 O O . GLY A 1 329 ? 4.037 -17.040 -19.430 1.00 97.50 329 GLY A O 1
ATOM 2703 N N . ASN A 1 330 ? 3.250 -17.261 -17.320 1.00 97.12 330 ASN A N 1
ATOM 2704 C CA . ASN A 1 330 ? 2.036 -16.459 -17.491 1.00 97.12 330 ASN A CA 1
ATOM 2705 C C . ASN A 1 330 ? 2.243 -14.966 -17.194 1.00 97.12 330 ASN A C 1
ATOM 2707 O O . ASN A 1 330 ? 1.309 -14.185 -17.364 1.00 97.12 330 ASN A O 1
ATOM 2711 N N . ALA A 1 331 ? 3.433 -14.558 -16.744 1.00 98.62 331 ALA A N 1
ATOM 2712 C CA . ALA A 1 331 ? 3.707 -13.156 -16.478 1.00 98.62 331 ALA A CA 1
ATOM 2713 C C . ALA A 1 331 ? 3.731 -12.343 -17.780 1.00 98.62 331 ALA A C 1
ATOM 2715 O O . ALA A 1 331 ? 4.378 -12.716 -18.763 1.00 98.62 331 ALA A O 1
ATOM 2716 N N . VAL A 1 332 ? 3.052 -11.200 -17.771 1.00 98.75 332 VAL A N 1
ATOM 2717 C CA . VAL A 1 332 ? 2.964 -10.269 -18.897 1.00 98.75 332 VAL A CA 1
ATOM 2718 C C . VAL A 1 332 ? 3.680 -8.968 -18.565 1.00 98.75 332 VAL A C 1
ATOM 2720 O O . VAL A 1 332 ? 3.696 -8.509 -17.427 1.00 98.75 332 VAL A O 1
ATOM 2723 N N . TRP A 1 333 ? 4.291 -8.346 -19.568 1.00 98.69 333 TRP A N 1
ATOM 2724 C CA . TRP A 1 333 ? 4.864 -7.013 -19.402 1.00 98.69 333 TRP A CA 1
ATOM 2725 C C . TRP A 1 333 ? 3.741 -5.965 -19.380 1.00 98.69 333 TRP A C 1
ATOM 2727 O O . TRP A 1 333 ? 2.763 -6.083 -20.124 1.00 98.69 333 TRP A O 1
ATOM 2737 N N . ILE A 1 334 ? 3.910 -4.928 -18.558 1.00 98.56 334 ILE A N 1
ATOM 2738 C CA . ILE A 1 334 ? 2.988 -3.785 -18.477 1.00 98.56 334 ILE A CA 1
ATOM 2739 C C . ILE A 1 334 ? 3.664 -2.508 -18.970 1.00 98.56 334 ILE A C 1
ATOM 2741 O O . ILE A 1 334 ? 3.075 -1.748 -19.734 1.00 98.56 334 ILE A O 1
ATOM 2745 N N . VAL A 1 335 ? 4.915 -2.291 -18.552 1.00 98.81 335 VAL A N 1
ATOM 2746 C CA . VAL A 1 335 ? 5.703 -1.114 -18.926 1.00 98.81 335 VAL A CA 1
ATOM 2747 C C . VAL A 1 335 ? 7.105 -1.539 -19.345 1.00 98.81 335 VAL A C 1
ATOM 2749 O O . VAL A 1 335 ? 7.731 -2.399 -18.710 1.00 98.81 335 VAL A O 1
ATOM 2752 N N . ARG A 1 336 ? 7.605 -0.929 -20.420 1.00 98.56 336 ARG A N 1
ATOM 2753 C CA . ARG A 1 336 ? 8.965 -1.102 -20.939 1.00 98.56 336 ARG A CA 1
ATOM 2754 C C . ARG A 1 336 ? 9.689 0.237 -21.072 1.00 98.56 336 ARG A C 1
ATOM 2756 O O . ARG A 1 336 ? 9.072 1.298 -21.181 1.00 98.56 336 ARG A O 1
ATOM 2763 N N . GLY A 1 337 ? 11.017 0.163 -21.099 1.00 98.25 337 GLY A N 1
ATOM 2764 C CA . GLY A 1 337 ? 11.855 1.247 -21.601 1.00 98.25 337 GLY A CA 1
ATOM 2765 C C . GLY A 1 337 ? 11.656 1.463 -23.105 1.00 98.25 337 GLY A C 1
ATOM 2766 O O . GLY A 1 337 ? 11.192 0.575 -23.828 1.00 98.25 337 GLY A O 1
ATOM 2767 N N . TYR A 1 338 ? 12.045 2.642 -23.581 1.00 98.44 338 TYR A N 1
ATOM 2768 C CA . TYR A 1 338 ? 12.028 2.979 -25.003 1.00 98.44 338 TYR A CA 1
ATOM 2769 C C . TYR A 1 338 ? 13.045 2.135 -25.798 1.00 98.44 338 TYR A C 1
ATOM 2771 O O . TYR A 1 338 ? 13.957 1.538 -25.219 1.00 98.44 338 TYR A O 1
ATOM 2779 N N . PRO A 1 339 ? 12.968 2.107 -27.146 1.00 98.19 339 PRO A N 1
ATOM 2780 C CA . PRO A 1 339 ? 14.011 1.499 -27.978 1.00 98.19 339 PRO A CA 1
ATOM 2781 C C . PRO A 1 339 ? 15.429 2.032 -27.712 1.00 98.19 339 PRO A C 1
ATOM 2783 O O . PRO A 1 339 ? 16.401 1.334 -27.977 1.00 98.19 339 PRO A O 1
ATOM 2786 N N . THR A 1 340 ? 15.560 3.261 -27.217 1.00 98.25 340 THR A N 1
ATOM 2787 C CA . THR A 1 340 ? 16.839 3.903 -26.874 1.00 98.25 340 THR A CA 1
ATOM 2788 C C . THR A 1 340 ? 17.393 3.461 -25.521 1.00 98.25 340 THR A C 1
ATOM 2790 O O . THR A 1 340 ? 18.586 3.644 -25.261 1.00 98.25 340 THR A O 1
ATOM 2793 N N . SER A 1 341 ? 16.555 2.845 -24.684 1.00 98.56 341 SER A N 1
ATOM 2794 C CA . SER A 1 341 ? 16.924 2.420 -23.342 1.00 98.56 341 SER A CA 1
ATOM 2795 C C . SER A 1 341 ? 17.771 1.147 -23.373 1.00 98.56 341 SER A C 1
ATOM 2797 O O . SER A 1 341 ? 17.603 0.272 -24.226 1.00 98.56 341 SER A O 1
ATOM 2799 N N . TYR A 1 342 ? 18.673 1.040 -22.409 1.00 98.69 342 TYR A N 1
ATOM 2800 C CA . TYR A 1 342 ? 19.537 -0.110 -22.157 1.00 98.69 342 TYR A CA 1
ATOM 2801 C C . TYR A 1 342 ? 19.629 -0.334 -20.644 1.00 98.69 342 TYR A C 1
ATOM 2803 O O . TYR A 1 342 ? 19.127 0.478 -19.871 1.00 98.69 342 TYR A O 1
ATOM 2811 N N . ALA A 1 343 ? 20.238 -1.429 -20.201 1.00 98.62 343 ALA A N 1
ATOM 2812 C CA . ALA A 1 343 ? 20.475 -1.651 -18.775 1.00 98.62 343 ALA A CA 1
ATOM 2813 C C . ALA A 1 343 ? 21.906 -2.098 -18.509 1.00 98.62 343 ALA A C 1
ATOM 2815 O O . ALA A 1 343 ? 22.518 -2.755 -19.358 1.00 98.62 343 ALA A O 1
ATOM 2816 N N . VAL A 1 344 ? 22.434 -1.722 -17.344 1.00 98.50 344 VAL A N 1
ATOM 2817 C CA . VAL A 1 344 ? 23.791 -2.074 -16.907 1.00 98.50 344 VAL A CA 1
ATOM 2818 C C . VAL A 1 344 ? 23.797 -2.649 -15.499 1.00 98.50 344 VAL A C 1
ATOM 2820 O O . VAL A 1 344 ? 23.036 -2.211 -14.639 1.00 98.50 344 VAL A O 1
ATOM 2823 N N . ASP A 1 345 ? 24.679 -3.613 -15.250 1.00 97.62 345 ASP A N 1
ATOM 2824 C CA . ASP A 1 345 ? 24.932 -4.120 -13.902 1.00 97.62 345 ASP A CA 1
ATOM 2825 C C . ASP A 1 345 ? 25.913 -3.231 -13.115 1.00 97.62 345 ASP A C 1
ATOM 2827 O O . ASP A 1 345 ? 26.433 -2.224 -13.604 1.00 97.62 345 ASP A O 1
ATOM 2831 N N . SER A 1 346 ? 26.223 -3.641 -11.884 1.00 95.06 346 SER A N 1
ATOM 2832 C CA . SER A 1 346 ? 27.133 -2.921 -10.986 1.00 95.06 346 SER A CA 1
ATOM 2833 C C . SER A 1 346 ? 28.571 -2.763 -11.489 1.00 95.06 346 SER A C 1
ATOM 2835 O O . SER A 1 346 ? 29.304 -1.914 -10.977 1.00 95.06 346 SER A O 1
ATOM 2837 N N . SER A 1 347 ? 28.981 -3.551 -12.486 1.00 95.88 347 SER A N 1
ATOM 2838 C CA . SER A 1 347 ? 30.282 -3.441 -13.150 1.00 95.88 347 SER A CA 1
ATOM 2839 C C . SER A 1 347 ? 30.258 -2.509 -14.368 1.00 95.88 347 SER A C 1
ATOM 2841 O O . SER A 1 347 ? 31.306 -2.249 -14.961 1.00 95.88 347 SER A O 1
ATOM 2843 N N . GLY A 1 348 ? 29.079 -2.000 -14.741 1.00 94.62 348 GLY A N 1
ATOM 2844 C CA . GLY A 1 348 ? 28.854 -1.236 -15.965 1.00 94.62 348 GLY A CA 1
ATOM 2845 C C . GLY A 1 348 ? 28.710 -2.114 -17.210 1.00 94.62 348 GLY A C 1
ATOM 2846 O O . GLY A 1 348 ? 28.737 -1.598 -18.328 1.00 94.62 348 GLY A O 1
ATOM 2847 N N . LYS A 1 349 ? 28.579 -3.437 -17.052 1.00 97.44 349 LYS A N 1
ATOM 2848 C CA . LYS A 1 349 ? 28.343 -4.343 -18.176 1.00 97.44 349 LYS A CA 1
ATOM 2849 C C . LYS A 1 349 ? 26.892 -4.214 -18.620 1.00 97.44 349 LYS A C 1
ATOM 2851 O O . LYS A 1 349 ? 25.984 -4.294 -17.799 1.00 97.44 349 LYS A O 1
ATOM 2856 N N . VAL A 1 350 ? 26.682 -4.089 -19.929 1.00 98.19 350 VAL A N 1
ATOM 2857 C CA . VAL A 1 350 ? 25.343 -4.076 -20.523 1.00 98.19 350 VAL A CA 1
ATOM 2858 C C . VAL A 1 350 ? 24.661 -5.432 -20.306 1.00 98.19 350 VAL A C 1
ATOM 2860 O O . VAL A 1 350 ? 25.189 -6.479 -20.690 1.00 98.19 350 VAL A O 1
ATOM 2863 N N . THR A 1 351 ? 23.495 -5.410 -19.662 1.00 98.12 351 THR A N 1
ATOM 2864 C CA . THR A 1 351 ? 22.628 -6.576 -19.420 1.00 98.12 351 THR A CA 1
ATOM 2865 C C . THR A 1 351 ? 21.450 -6.613 -20.385 1.00 98.12 351 THR A C 1
ATOM 2867 O O . THR A 1 351 ? 20.968 -7.696 -20.722 1.00 98.12 351 THR A O 1
ATOM 2870 N N . LYS A 1 352 ? 21.012 -5.443 -20.865 1.00 98.25 352 LYS A N 1
ATOM 2871 C CA . LYS A 1 352 ? 19.973 -5.277 -21.887 1.00 98.25 352 LYS A CA 1
ATOM 2872 C C . LYS A 1 352 ? 20.443 -4.269 -22.925 1.00 98.25 352 LYS A C 1
ATOM 2874 O O . LYS A 1 352 ? 20.773 -3.139 -22.581 1.00 98.25 352 LYS A O 1
ATOM 2879 N N . GLU A 1 353 ? 20.460 -4.675 -24.186 1.00 98.06 353 GLU A N 1
ATOM 2880 C CA . GLU A 1 353 ? 20.946 -3.849 -25.295 1.00 98.06 353 GLU A CA 1
ATOM 2881 C C . GLU A 1 353 ? 19.909 -2.812 -25.746 1.00 98.06 353 GLU A C 1
ATOM 2883 O O . GLU A 1 353 ? 18.698 -3.039 -25.629 1.00 98.06 353 GLU A O 1
ATOM 2888 N N . LYS A 1 354 ? 20.369 -1.708 -26.351 1.00 97.44 354 LYS A N 1
ATOM 2889 C CA . LYS A 1 354 ? 19.473 -0.771 -27.052 1.00 97.44 354 LYS A CA 1
ATOM 2890 C C . LYS A 1 354 ? 18.670 -1.527 -28.119 1.00 97.44 354 LYS A C 1
ATOM 2892 O O . LYS A 1 354 ? 19.182 -2.411 -28.803 1.00 97.44 354 LYS A O 1
ATOM 2897 N N . GLY A 1 355 ? 17.390 -1.196 -28.246 1.00 96.12 355 GLY A N 1
ATOM 2898 C CA . GLY A 1 355 ? 16.425 -1.865 -29.120 1.00 96.12 355 GLY A CA 1
ATOM 2899 C C . GLY A 1 355 ? 15.703 -3.055 -28.482 1.00 96.12 355 GLY A C 1
ATOM 2900 O O . GLY A 1 355 ? 14.698 -3.501 -29.031 1.00 96.12 355 GLY A O 1
ATOM 2901 N N . SER A 1 356 ? 16.145 -3.540 -27.313 1.00 96.62 356 SER A N 1
ATOM 2902 C CA . SER A 1 356 ? 15.497 -4.668 -26.621 1.00 96.62 356 SER A CA 1
ATOM 2903 C C . SER A 1 356 ? 14.184 -4.306 -25.916 1.00 96.62 356 SER A C 1
ATOM 2905 O O . SER A 1 356 ? 13.418 -5.211 -25.591 1.00 96.62 356 SER A O 1
ATOM 2907 N N . LYS A 1 357 ? 13.917 -3.005 -25.704 1.00 97.88 357 LYS A N 1
ATOM 2908 C CA . LYS A 1 357 ? 12.787 -2.477 -24.913 1.00 97.88 357 LYS A CA 1
ATOM 2909 C C . LYS A 1 357 ? 12.675 -3.186 -23.547 1.00 97.88 357 LYS A C 1
ATOM 2911 O O . LYS A 1 357 ? 11.740 -3.967 -23.348 1.00 97.88 357 LYS A O 1
ATOM 2916 N N . PRO A 1 358 ? 13.632 -2.966 -22.621 1.00 98.56 358 PRO A N 1
ATOM 2917 C CA . PRO A 1 358 ? 13.695 -3.707 -21.360 1.00 98.56 358 PRO A CA 1
ATOM 2918 C C . PRO A 1 358 ? 12.388 -3.607 -20.565 1.00 98.56 358 PRO A C 1
ATOM 2920 O O . PRO A 1 358 ? 11.818 -2.522 -20.455 1.00 98.56 358 PRO A O 1
ATOM 2923 N N . VAL A 1 359 ? 11.913 -4.724 -20.008 1.00 98.88 359 VAL A N 1
ATOM 2924 C CA . VAL A 1 359 ? 10.721 -4.740 -19.146 1.00 98.88 359 VAL A CA 1
ATOM 2925 C C . VAL A 1 359 ? 11.074 -4.120 -17.801 1.00 98.88 359 VAL A C 1
ATOM 2927 O O . VAL A 1 359 ? 12.097 -4.458 -17.211 1.00 98.88 359 VAL A O 1
ATOM 2930 N N . VAL A 1 360 ? 10.227 -3.211 -17.327 1.00 98.81 360 VAL A N 1
ATOM 2931 C CA . VAL A 1 360 ? 10.406 -2.527 -16.037 1.00 98.81 360 VAL A CA 1
ATOM 2932 C C . VAL A 1 360 ? 9.222 -2.727 -15.105 1.00 98.81 360 VAL A C 1
ATOM 2934 O O . VAL A 1 360 ? 9.406 -2.671 -13.895 1.00 98.81 360 VAL A O 1
ATOM 2937 N N . ALA A 1 361 ? 8.037 -3.029 -15.644 1.00 98.88 361 ALA A N 1
ATOM 2938 C CA . ALA A 1 361 ? 6.884 -3.479 -14.873 1.00 98.88 361 ALA A CA 1
ATOM 2939 C C . ALA A 1 361 ? 6.247 -4.717 -15.512 1.00 98.88 361 ALA A C 1
ATOM 2941 O O . ALA A 1 361 ? 6.115 -4.785 -16.741 1.00 98.88 361 ALA A O 1
ATOM 2942 N N . ALA A 1 362 ? 5.824 -5.666 -14.683 1.00 98.94 362 ALA A N 1
ATOM 2943 C CA . ALA A 1 362 ? 5.187 -6.908 -15.102 1.00 98.94 362 ALA A CA 1
ATOM 2944 C C . ALA A 1 362 ? 4.027 -7.278 -14.172 1.00 98.94 362 ALA A C 1
ATOM 2946 O O . ALA A 1 362 ? 4.066 -6.957 -12.986 1.00 98.94 362 ALA A O 1
ATOM 2947 N N . ALA A 1 363 ? 3.022 -7.960 -14.715 1.00 98.88 363 ALA A N 1
ATOM 2948 C CA . ALA A 1 363 ? 1.860 -8.465 -13.993 1.00 98.88 363 ALA A CA 1
ATOM 2949 C C . ALA A 1 363 ? 1.721 -9.975 -14.168 1.00 98.88 363 ALA A C 1
ATOM 2951 O O . ALA A 1 363 ? 2.099 -10.524 -15.204 1.00 98.88 363 ALA A O 1
ATOM 2952 N N . VAL A 1 364 ? 1.127 -10.635 -13.179 1.00 98.75 364 VAL A N 1
ATOM 2953 C CA . VAL A 1 364 ? 0.694 -12.030 -13.273 1.00 98.75 364 VAL A CA 1
ATOM 2954 C C . VAL A 1 364 ? -0.526 -12.258 -12.382 1.00 98.75 364 VAL A C 1
ATOM 2956 O O . VAL A 1 364 ? -0.578 -11.772 -11.252 1.00 98.75 364 VAL A O 1
ATOM 2959 N N . GLU A 1 365 ? -1.511 -12.991 -12.895 1.00 98.50 365 GLU A N 1
ATOM 2960 C CA . GLU A 1 365 ? -2.602 -13.543 -12.087 1.00 98.50 365 GLU A CA 1
ATOM 2961 C C . GLU A 1 365 ? -2.159 -14.881 -11.492 1.00 98.50 365 GLU A C 1
ATOM 2963 O O . GLU A 1 365 ? -1.578 -15.729 -12.178 1.00 98.50 365 GLU A O 1
ATOM 2968 N N . VAL A 1 366 ? -2.418 -15.063 -10.202 1.00 97.00 366 VAL A N 1
ATOM 2969 C CA . VAL A 1 366 ? -1.972 -16.207 -9.409 1.00 97.00 366 VAL A CA 1
ATOM 2970 C C . VAL A 1 366 ? -3.180 -16.780 -8.689 1.00 97.00 366 VAL A C 1
ATOM 2972 O O . VAL A 1 366 ? -3.548 -16.322 -7.611 1.00 97.00 366 VAL A O 1
ATOM 2975 N N . GLU A 1 367 ? -3.778 -17.808 -9.285 1.00 96.06 367 GLU A N 1
ATOM 2976 C CA . GLU A 1 367 ? -5.004 -18.423 -8.766 1.00 96.06 367 GLU A CA 1
ATOM 2977 C C . GLU A 1 367 ? -6.100 -17.362 -8.565 1.00 96.06 367 GLU A C 1
ATOM 2979 O O . GLU A 1 367 ? -6.644 -16.886 -9.559 1.00 96.06 367 GLU A O 1
ATOM 2984 N N . ASN A 1 368 ? -6.409 -16.979 -7.321 1.00 96.25 368 ASN A N 1
ATOM 2985 C CA . ASN A 1 368 ? -7.420 -15.961 -7.023 1.00 96.25 368 ASN A CA 1
ATOM 2986 C C . ASN A 1 368 ? -6.847 -14.546 -6.856 1.00 96.25 368 ASN A C 1
ATOM 2988 O O . ASN A 1 368 ? -7.622 -13.593 -6.806 1.00 96.25 368 ASN A O 1
ATOM 2992 N N . GLY A 1 369 ? -5.527 -14.398 -6.725 1.00 98.31 369 GLY A N 1
ATOM 2993 C CA . GLY A 1 369 ? -4.876 -13.109 -6.504 1.00 98.31 369 GLY A CA 1
ATOM 2994 C C . GLY A 1 369 ? -3.992 -12.674 -7.658 1.00 98.31 369 GLY A C 1
ATOM 2995 O O . GLY A 1 369 ? -4.009 -13.234 -8.759 1.00 98.31 369 GLY A O 1
ATOM 2996 N N . ARG A 1 370 ? -3.244 -11.597 -7.424 1.00 98.75 370 ARG A N 1
ATOM 2997 C CA . ARG A 1 370 ? -2.550 -10.861 -8.484 1.00 98.75 370 ARG A CA 1
ATOM 2998 C C . ARG A 1 370 ? -1.247 -10.272 -7.976 1.00 98.75 370 ARG A C 1
ATOM 3000 O O . ARG A 1 370 ? -1.149 -9.859 -6.824 1.00 98.75 370 ARG A O 1
ATOM 3007 N N . ILE A 1 371 ? -0.251 -10.195 -8.851 1.00 98.94 371 ILE A N 1
ATOM 3008 C CA . ILE A 1 371 ? 1.039 -9.570 -8.554 1.00 98.94 371 ILE A CA 1
ATOM 3009 C C . ILE A 1 371 ? 1.362 -8.559 -9.643 1.00 98.94 371 ILE A C 1
ATOM 3011 O O . ILE A 1 371 ? 1.302 -8.882 -10.828 1.00 98.94 371 ILE A O 1
ATOM 3015 N N . VAL A 1 372 ? 1.778 -7.363 -9.235 1.00 98.94 372 VAL A N 1
ATOM 3016 C CA . VAL A 1 372 ? 2.509 -6.414 -10.071 1.00 98.94 372 VAL A CA 1
ATOM 3017 C C . VAL A 1 372 ? 3.897 -6.213 -9.480 1.00 98.94 372 VAL A C 1
ATOM 3019 O O . VAL A 1 372 ? 4.054 -5.780 -8.340 1.00 98.94 372 VAL A O 1
ATOM 3022 N N . ALA A 1 373 ? 4.915 -6.505 -10.281 1.00 98.94 373 ALA A N 1
ATOM 3023 C CA . ALA A 1 373 ? 6.295 -6.172 -9.976 1.00 98.94 373 ALA A CA 1
ATOM 3024 C C . ALA A 1 373 ? 6.694 -4.906 -10.737 1.00 98.94 373 ALA A C 1
ATOM 3026 O O . ALA A 1 373 ? 6.460 -4.816 -11.945 1.00 98.94 373 ALA A O 1
ATOM 3027 N N . TYR A 1 374 ? 7.333 -3.952 -10.060 1.00 98.88 374 TYR A N 1
ATOM 3028 C CA . TYR A 1 374 ? 7.837 -2.727 -10.684 1.00 98.88 374 TYR A CA 1
ATOM 3029 C C . TYR A 1 374 ? 9.280 -2.463 -10.261 1.00 98.88 374 TYR A C 1
ATOM 3031 O O . TYR A 1 374 ? 9.580 -2.371 -9.080 1.00 98.88 374 TYR A O 1
ATOM 3039 N N . GLY A 1 375 ? 10.216 -2.324 -11.195 1.00 98.69 375 GLY A N 1
ATOM 3040 C CA . GLY A 1 375 ? 11.647 -2.259 -10.874 1.00 98.69 375 GLY A CA 1
ATOM 3041 C C . GLY A 1 375 ? 12.104 -1.019 -10.086 1.00 98.69 375 GLY A C 1
ATOM 3042 O O . GLY A 1 375 ? 13.293 -0.905 -9.804 1.00 98.69 375 GLY A O 1
ATOM 3043 N N . SER A 1 376 ? 11.198 -0.105 -9.714 1.00 98.62 376 SER A N 1
ATOM 3044 C CA . SER A 1 376 ? 11.515 1.168 -9.063 1.00 98.62 376 SER A CA 1
ATOM 3045 C C . SER A 1 376 ? 10.598 1.492 -7.884 1.00 98.62 376 SER A C 1
ATOM 3047 O O . SER A 1 376 ? 9.458 1.918 -8.055 1.00 98.62 376 SER A O 1
ATOM 3049 N N . SER A 1 377 ? 11.152 1.417 -6.677 1.00 98.69 377 SER A N 1
ATOM 3050 C CA . SER A 1 377 ? 10.526 1.950 -5.460 1.00 98.69 377 SER A CA 1
ATOM 3051 C C . SER A 1 377 ? 10.468 3.476 -5.473 1.00 98.69 377 SER A C 1
ATOM 3053 O O . SER A 1 377 ? 9.502 4.073 -5.005 1.00 98.69 377 SER A O 1
ATOM 3055 N N . LYS A 1 378 ? 11.461 4.128 -6.094 1.00 98.38 378 LYS A N 1
ATOM 3056 C CA . LYS A 1 378 ? 11.494 5.589 -6.235 1.00 98.38 378 LYS A CA 1
ATOM 3057 C C . LYS A 1 378 ? 10.277 6.138 -6.969 1.00 98.38 378 LYS A C 1
ATOM 3059 O O . LYS A 1 378 ? 9.799 7.221 -6.641 1.00 98.38 378 LYS A O 1
ATOM 3064 N N . SER A 1 379 ? 9.764 5.379 -7.935 1.00 98.25 379 SER A N 1
ATOM 3065 C CA . SER A 1 379 ? 8.598 5.741 -8.746 1.00 98.25 379 SER A CA 1
ATOM 3066 C C . SER A 1 379 ? 7.308 5.895 -7.943 1.00 98.25 379 SER A C 1
ATOM 3068 O O . SER A 1 379 ? 6.387 6.556 -8.409 1.00 98.25 379 SER A O 1
ATOM 3070 N N . LEU A 1 380 ? 7.257 5.354 -6.725 1.00 98.62 380 LEU A N 1
ATOM 3071 C CA . LEU A 1 380 ? 6.131 5.512 -5.806 1.00 98.62 380 LEU A CA 1
ATOM 3072 C C . LEU A 1 380 ? 6.285 6.734 -4.883 1.00 98.62 380 LEU A C 1
ATOM 3074 O O . LEU A 1 380 ? 5.361 7.052 -4.140 1.00 98.62 380 LEU A O 1
ATOM 3078 N N . SER A 1 381 ? 7.440 7.403 -4.888 1.00 98.44 381 SER A N 1
ATOM 3079 C CA . SER A 1 381 ? 7.815 8.341 -3.827 1.00 98.44 381 SER A CA 1
ATOM 3080 C C . SER A 1 381 ? 7.631 9.818 -4.175 1.00 98.44 381 SER A C 1
ATOM 3082 O O . SER A 1 381 ? 7.546 10.217 -5.340 1.00 98.44 381 SER A O 1
ATOM 3084 N N . ASP A 1 382 ? 7.662 10.640 -3.129 1.00 98.19 382 ASP A N 1
ATOM 3085 C CA . ASP A 1 382 ? 7.632 12.103 -3.176 1.00 98.19 382 ASP A CA 1
ATOM 3086 C C . ASP A 1 382 ? 8.981 12.721 -3.592 1.00 98.19 382 ASP A C 1
ATOM 3088 O O . ASP A 1 382 ? 9.152 13.948 -3.603 1.00 98.19 382 ASP A O 1
ATOM 3092 N N . ASP A 1 383 ? 9.966 11.888 -3.942 1.00 96.50 383 ASP A N 1
ATOM 3093 C CA . ASP A 1 383 ? 11.273 12.346 -4.384 1.00 96.50 383 ASP A CA 1
ATOM 3094 C C . ASP A 1 383 ? 11.158 13.301 -5.579 1.00 96.50 383 ASP A C 1
ATOM 3096 O O . ASP A 1 383 ? 10.251 13.250 -6.414 1.00 96.50 383 ASP A O 1
ATOM 3100 N N . TYR A 1 384 ? 12.152 14.185 -5.674 1.00 96.06 384 TYR A N 1
ATOM 3101 C CA . TYR A 1 384 ? 12.225 15.204 -6.717 1.00 96.06 384 TYR A CA 1
ATOM 3102 C C . TYR A 1 384 ? 10.978 16.107 -6.758 1.00 96.06 384 TYR A C 1
ATOM 3104 O O . TYR A 1 384 ? 10.434 16.402 -7.822 1.00 96.06 384 TYR A O 1
ATOM 3112 N N . TYR A 1 385 ? 10.572 16.585 -5.575 1.00 96.31 385 TYR A N 1
ATOM 3113 C CA . TYR A 1 385 ? 9.434 17.489 -5.376 1.00 96.31 385 TYR A CA 1
ATOM 3114 C C . TYR A 1 385 ? 8.100 16.883 -5.840 1.00 96.31 385 TYR A C 1
ATOM 3116 O O . TYR A 1 385 ? 7.281 17.581 -6.428 1.00 96.31 385 TYR A O 1
ATOM 3124 N N . GLY A 1 386 ? 7.906 15.580 -5.619 1.00 96.75 386 GLY A N 1
ATOM 3125 C CA . GLY A 1 386 ? 6.679 14.865 -5.973 1.00 96.75 386 GLY A CA 1
ATOM 3126 C C . GLY A 1 386 ? 6.572 14.435 -7.436 1.00 96.75 386 GLY A C 1
ATOM 3127 O O . GLY A 1 386 ? 5.600 13.784 -7.799 1.00 96.75 386 GLY A O 1
ATOM 3128 N N . LYS A 1 387 ? 7.558 14.732 -8.292 1.00 97.56 387 LYS A N 1
ATOM 3129 C CA . LYS A 1 387 ? 7.478 14.406 -9.729 1.00 97.56 387 LYS A CA 1
ATOM 3130 C C . LYS A 1 387 ? 7.402 12.907 -10.021 1.00 97.56 387 LYS A C 1
ATOM 3132 O O . LYS A 1 387 ? 6.787 12.513 -11.015 1.00 97.56 387 LYS A O 1
ATOM 3137 N N . TYR A 1 388 ? 8.030 12.074 -9.187 1.00 98.44 388 TYR A N 1
ATOM 3138 C CA . TYR A 1 388 ? 7.949 10.622 -9.349 1.00 98.44 388 TYR A CA 1
ATOM 3139 C C . TYR A 1 388 ? 6.516 10.142 -9.123 1.00 98.44 388 TYR A C 1
ATOM 3141 O O .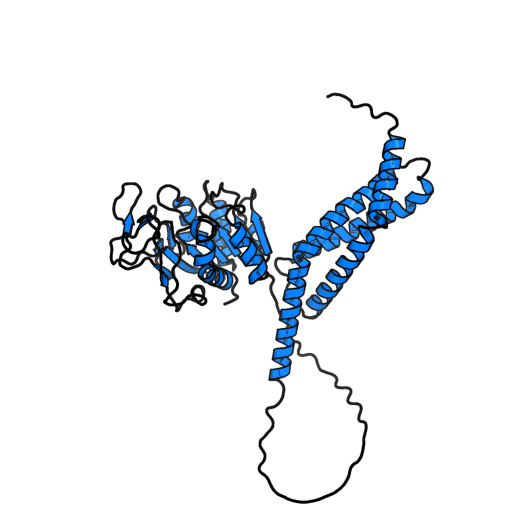 TYR A 1 388 ? 5.915 9.642 -10.073 1.00 98.44 388 TYR A O 1
ATOM 3149 N N . ILE A 1 389 ? 5.940 10.387 -7.942 1.00 98.38 389 ILE A N 1
ATOM 3150 C CA . ILE A 1 389 ? 4.547 10.023 -7.668 1.00 98.38 389 ILE A CA 1
ATOM 3151 C C . ILE A 1 389 ? 3.552 10.714 -8.612 1.00 98.38 389 ILE A C 1
ATOM 3153 O O . ILE A 1 389 ? 2.620 10.069 -9.069 1.00 98.38 389 ILE A O 1
ATOM 3157 N N . GLU A 1 390 ? 3.743 11.986 -8.974 1.00 98.38 390 GLU A N 1
ATOM 3158 C CA . GLU A 1 390 ? 2.827 12.709 -9.870 1.00 98.38 390 GLU A CA 1
ATOM 3159 C C . GLU A 1 390 ? 2.762 12.070 -11.261 1.00 98.38 390 GLU A C 1
ATOM 3161 O O . GLU A 1 390 ? 1.673 11.804 -11.765 1.00 98.38 390 GLU A O 1
ATOM 3166 N N . SER A 1 391 ? 3.919 11.778 -11.863 1.00 98.50 391 SER A N 1
ATOM 3167 C CA . SER A 1 391 ? 3.957 11.143 -13.185 1.00 98.50 391 SER A CA 1
ATOM 3168 C C . SER A 1 391 ? 3.508 9.683 -13.148 1.00 98.50 391 SER A C 1
ATOM 3170 O O . SER A 1 391 ? 2.841 9.240 -14.075 1.00 98.50 391 SER A O 1
ATOM 3172 N N . ASN A 1 392 ? 3.830 8.939 -12.083 1.00 98.75 392 ASN A N 1
ATOM 3173 C CA . ASN A 1 392 ? 3.489 7.521 -11.960 1.00 98.75 392 ASN A CA 1
ATOM 3174 C C . ASN A 1 392 ? 2.069 7.274 -11.438 1.00 98.75 392 ASN A C 1
ATOM 3176 O O . ASN A 1 392 ? 1.572 6.160 -11.587 1.00 98.75 392 ASN A O 1
ATOM 3180 N N . TRP A 1 393 ? 1.395 8.264 -10.847 1.00 98.75 393 TRP A N 1
ATOM 3181 C CA . TRP A 1 393 ? 0.091 8.054 -10.218 1.00 98.75 393 TRP A CA 1
ATOM 3182 C C . TRP A 1 393 ? -0.967 7.451 -11.152 1.00 98.75 393 TRP A C 1
ATOM 3184 O O . TRP A 1 393 ? -1.603 6.493 -10.727 1.00 98.75 393 TRP A O 1
ATOM 3194 N N . PRO A 1 394 ? -1.150 7.889 -12.414 1.00 98.69 394 PRO A N 1
ATOM 3195 C CA . PRO A 1 394 ? -2.130 7.254 -13.297 1.00 98.69 394 PRO A CA 1
ATOM 3196 C C . PRO A 1 394 ? -1.864 5.753 -13.502 1.00 98.69 394 PRO A C 1
ATOM 3198 O O . PRO A 1 394 ? -2.796 4.949 -13.492 1.00 98.69 394 PRO A O 1
ATOM 3201 N N . PHE A 1 395 ? -0.590 5.360 -13.607 1.00 98.81 395 PHE A N 1
ATOM 3202 C CA . PHE A 1 395 ? -0.191 3.955 -13.676 1.00 98.81 395 PHE A CA 1
ATOM 3203 C C . PHE A 1 395 ? -0.469 3.224 -12.355 1.00 98.81 395 PHE A C 1
ATOM 3205 O O . PHE A 1 395 ? -1.138 2.193 -12.344 1.00 98.81 395 PHE A O 1
ATOM 3212 N N . LEU A 1 396 ? -0.007 3.778 -11.229 1.00 98.88 396 LEU A N 1
ATOM 3213 C CA . LEU A 1 396 ? -0.184 3.182 -9.902 1.00 98.88 396 LEU A CA 1
ATOM 3214 C C . LEU A 1 396 ? -1.664 3.053 -9.525 1.00 98.88 396 LEU A C 1
ATOM 3216 O O . LEU A 1 396 ? -2.056 2.046 -8.952 1.00 98.88 396 LEU A O 1
ATOM 3220 N N . LYS A 1 397 ? -2.505 4.014 -9.913 1.00 98.75 397 LYS A N 1
ATOM 3221 C CA . LYS A 1 397 ? -3.958 3.970 -9.736 1.00 98.75 397 LYS A CA 1
ATOM 3222 C C . LYS A 1 397 ? -4.573 2.767 -10.450 1.00 98.75 397 LYS A C 1
ATOM 3224 O O . LYS A 1 397 ? -5.383 2.057 -9.862 1.00 98.75 397 LYS A O 1
ATOM 3229 N N . GLY A 1 398 ? -4.179 2.522 -11.701 1.00 98.69 398 GLY A N 1
ATOM 3230 C CA . GLY A 1 398 ? -4.618 1.345 -12.454 1.00 98.69 398 GLY A CA 1
ATOM 3231 C C . GLY A 1 398 ? -4.118 0.040 -11.835 1.00 98.69 398 GLY A C 1
ATOM 3232 O O . GLY A 1 398 ? -4.895 -0.897 -11.683 1.00 98.69 398 GLY A O 1
ATOM 3233 N N . VAL A 1 399 ? -2.846 -0.008 -11.429 1.00 98.88 399 VAL A N 1
ATOM 3234 C CA . VAL A 1 399 ? -2.259 -1.161 -10.728 1.00 98.88 399 VAL A CA 1
ATOM 3235 C C . VAL A 1 399 ? -3.031 -1.486 -9.453 1.00 98.88 399 VAL A C 1
ATOM 3237 O O . VAL A 1 399 ? -3.448 -2.623 -9.278 1.00 98.88 399 VAL A O 1
ATOM 3240 N N . LEU A 1 400 ? -3.244 -0.499 -8.583 1.00 98.81 400 LEU A N 1
ATOM 3241 C CA . LEU A 1 400 ? -3.905 -0.689 -7.295 1.00 98.81 400 LEU A CA 1
ATOM 3242 C C . LEU A 1 400 ? -5.339 -1.193 -7.469 1.00 98.81 400 LEU A C 1
ATOM 3244 O O . LEU A 1 400 ? -5.704 -2.184 -6.845 1.00 98.81 400 LEU A O 1
ATOM 3248 N N . LEU A 1 401 ? -6.116 -0.577 -8.365 1.00 98.25 401 LEU A N 1
ATOM 3249 C CA . LEU A 1 401 ? -7.483 -1.014 -8.666 1.00 98.25 401 LEU A CA 1
ATOM 3250 C C . LEU A 1 401 ? -7.527 -2.450 -9.205 1.00 98.25 401 LEU A C 1
ATOM 3252 O O . LEU A 1 401 ? -8.372 -3.234 -8.782 1.00 98.25 401 LEU A O 1
ATOM 3256 N N . TRP A 1 402 ? -6.598 -2.819 -10.091 1.00 98.50 402 TRP A N 1
ATOM 3257 C CA . TRP A 1 402 ? -6.526 -4.183 -10.621 1.00 98.50 402 TRP A CA 1
ATOM 3258 C C . TRP A 1 402 ? -6.144 -5.192 -9.530 1.00 98.50 402 TRP A C 1
ATOM 3260 O O . TRP A 1 402 ? -6.760 -6.251 -9.414 1.00 98.50 402 TRP A O 1
ATOM 3270 N N . LEU A 1 403 ? -5.177 -4.848 -8.673 1.00 98.62 403 LEU A N 1
ATOM 3271 C CA . LEU A 1 403 ? -4.777 -5.673 -7.530 1.00 98.62 403 LEU A CA 1
ATOM 3272 C C . LEU A 1 403 ? -5.931 -5.890 -6.541 1.00 98.62 403 LEU A C 1
ATOM 3274 O O . LEU A 1 403 ? -6.095 -7.010 -6.070 1.00 98.62 403 LEU A O 1
ATOM 3278 N N . ALA A 1 404 ? -6.757 -4.871 -6.292 1.00 96.12 404 ALA A N 1
ATOM 3279 C CA . ALA A 1 404 ? -7.942 -4.980 -5.438 1.00 96.12 404 ALA A CA 1
ATOM 3280 C C . ALA A 1 404 ? -9.132 -5.705 -6.102 1.00 96.12 404 ALA A C 1
ATOM 3282 O O . ALA A 1 404 ? -10.075 -6.085 -5.414 1.00 96.12 404 ALA A O 1
ATOM 3283 N N . GLY A 1 405 ? -9.090 -5.933 -7.421 1.00 93.50 405 GLY A N 1
ATOM 3284 C CA . GLY A 1 405 ? -10.176 -6.571 -8.175 1.00 93.50 405 GLY A CA 1
ATOM 3285 C C . GLY A 1 405 ? -11.326 -5.649 -8.562 1.00 93.50 405 GLY A C 1
ATOM 3286 O O . GLY A 1 405 ? -12.397 -6.141 -8.900 1.00 93.50 405 GLY A O 1
ATOM 3287 N N . GLU A 1 406 ? -11.087 -4.341 -8.558 1.00 90.31 406 GLU A N 1
ATOM 3288 C CA . GLU A 1 406 ? -12.064 -3.319 -8.942 1.00 90.31 406 GLU A CA 1
ATOM 3289 C C . GLU A 1 406 ? -12.160 -3.119 -10.468 1.00 90.31 406 GLU A C 1
ATOM 3291 O O . GLU A 1 406 ? -13.093 -2.468 -10.948 1.00 90.31 406 GLU A O 1
ATOM 3296 N N . ILE A 1 407 ? -11.177 -3.606 -11.248 1.00 92.06 407 ILE A N 1
ATOM 3297 C CA . ILE A 1 407 ? -11.086 -3.410 -12.713 1.00 92.06 407 ILE A CA 1
ATOM 3298 C C . ILE A 1 407 ? -10.516 -4.602 -13.472 1.00 92.06 407 ILE A C 1
ATOM 3300 O O . ILE A 1 407 ? -9.742 -5.383 -12.872 1.00 92.06 407 ILE A O 1
#